Protein AF-V6LI26-F1 (afdb_monomer_lite)

Radius of gyration: 33.19 Å; chains: 1; bounding box: 83×58×92 Å

Organism: NCBI:txid348837

Structure (mmCIF, N/CA/C/O backbone):
data_AF-V6LI26-F1
#
_entry.id   AF-V6LI26-F1
#
loop_
_atom_site.group_PDB
_atom_site.id
_atom_site.type_symbol
_atom_site.label_atom_id
_atom_site.label_alt_id
_atom_site.label_comp_id
_atom_site.label_asym_id
_atom_site.label_entity_id
_atom_site.label_seq_id
_atom_site.pdbx_PDB_ins_code
_atom_site.Cartn_x
_atom_site.Cartn_y
_atom_site.Cartn_z
_atom_site.occupancy
_atom_site.B_iso_or_equiv
_atom_site.auth_seq_id
_atom_site.auth_comp_id
_atom_site.auth_asym_id
_atom_site.auth_atom_id
_atom_site.pdbx_PDB_model_num
ATOM 1 N N . MET A 1 1 ? 15.420 36.666 -36.285 1.00 43.22 1 MET A N 1
ATOM 2 C CA . MET A 1 1 ? 14.677 35.644 -37.045 1.00 43.22 1 MET A CA 1
ATOM 3 C C . MET A 1 1 ? 13.403 35.433 -36.264 1.00 43.22 1 MET A C 1
ATOM 5 O O . MET A 1 1 ? 13.518 35.233 -35.060 1.00 43.22 1 MET A O 1
ATOM 9 N N . ASP A 1 2 ? 12.236 35.621 -36.876 1.00 46.88 2 ASP A N 1
ATOM 10 C CA . ASP A 1 2 ? 10.971 35.344 -36.193 1.00 46.88 2 ASP A CA 1
ATOM 11 C C . ASP A 1 2 ? 11.035 33.880 -35.731 1.00 46.88 2 ASP A C 1
ATOM 13 O O . ASP A 1 2 ? 11.441 33.023 -36.522 1.00 46.88 2 ASP A O 1
ATOM 17 N N . LEU A 1 3 ? 10.776 33.581 -34.451 1.00 49.31 3 LEU A N 1
ATOM 18 C CA . LEU A 1 3 ? 10.934 32.218 -33.901 1.00 49.31 3 LEU A CA 1
ATOM 19 C C . LEU A 1 3 ? 10.195 31.195 -34.783 1.00 49.31 3 LEU A C 1
ATOM 21 O O . LEU A 1 3 ? 10.676 30.093 -35.029 1.00 49.31 3 LEU A O 1
ATOM 25 N N . THR A 1 4 ? 9.078 31.629 -35.359 1.00 48.41 4 THR A N 1
ATOM 26 C CA . THR A 1 4 ? 8.260 30.965 -36.370 1.00 48.41 4 THR A CA 1
ATOM 27 C C . THR A 1 4 ? 9.013 30.515 -37.627 1.00 48.41 4 THR A C 1
ATOM 29 O O . THR A 1 4 ? 8.737 29.400 -38.072 1.00 48.41 4 THR A O 1
ATOM 32 N N . ASP A 1 5 ? 9.960 31.294 -38.159 1.00 49.41 5 ASP A N 1
ATOM 33 C CA . ASP A 1 5 ? 10.696 31.005 -39.405 1.00 49.41 5 ASP A CA 1
ATOM 34 C C . ASP A 1 5 ? 11.809 29.964 -39.216 1.00 49.41 5 ASP A C 1
ATOM 36 O O . ASP A 1 5 ? 12.065 29.150 -40.107 1.00 49.41 5 ASP A O 1
ATOM 40 N N . ALA A 1 6 ? 12.443 29.929 -38.038 1.00 53.38 6 ALA A N 1
ATOM 41 C CA . ALA A 1 6 ? 13.455 28.920 -37.712 1.00 53.38 6 ALA A CA 1
ATOM 42 C C . ALA A 1 6 ? 12.851 27.503 -37.638 1.00 53.38 6 ALA A C 1
ATOM 44 O O . ALA A 1 6 ? 13.478 26.542 -38.078 1.00 53.38 6 ALA A O 1
ATOM 45 N N . PHE A 1 7 ? 11.607 27.375 -37.159 1.00 50.44 7 PHE A N 1
ATOM 46 C CA . PHE A 1 7 ? 10.876 26.100 -37.094 1.00 50.44 7 PHE A CA 1
ATOM 47 C C . PHE A 1 7 ? 10.343 25.604 -38.452 1.00 50.44 7 PHE A C 1
ATOM 49 O O . PHE A 1 7 ? 10.018 24.421 -38.590 1.00 50.44 7 PHE A O 1
ATOM 56 N N . LEU A 1 8 ? 10.226 26.487 -39.451 1.00 47.88 8 LEU A N 1
ATOM 57 C CA . LEU A 1 8 ? 9.659 26.167 -40.768 1.00 47.88 8 LEU A CA 1
ATOM 58 C C . LEU A 1 8 ? 10.704 25.678 -41.779 1.00 47.88 8 LEU A C 1
ATOM 60 O O . LEU A 1 8 ? 10.343 25.004 -42.741 1.00 47.88 8 LEU A O 1
ATOM 64 N N . SER A 1 9 ? 11.989 25.948 -41.550 1.00 57.28 9 SER A N 1
ATOM 65 C CA . SER A 1 9 ? 13.066 25.486 -42.425 1.00 57.28 9 SER A CA 1
ATOM 66 C C . SER A 1 9 ? 13.429 24.023 -42.153 1.00 57.28 9 SER A C 1
ATOM 68 O O . SER A 1 9 ? 13.883 23.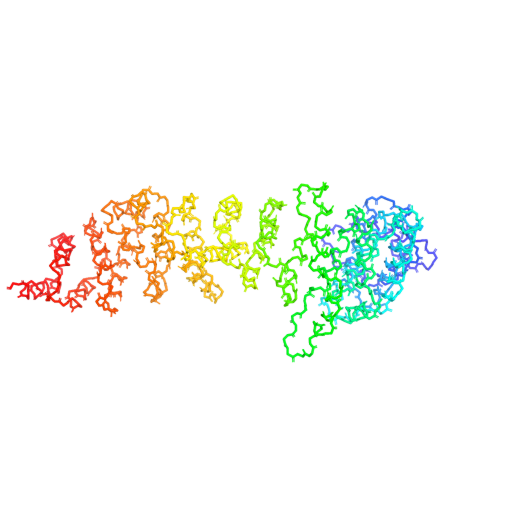680 -41.063 1.00 57.28 9 SER A O 1
ATOM 70 N N . ASP A 1 10 ? 13.313 23.156 -43.163 1.00 55.16 10 ASP A N 1
ATOM 71 C CA . ASP A 1 10 ? 13.871 21.790 -43.121 1.00 55.16 10 ASP A CA 1
ATOM 72 C C . ASP A 1 10 ? 15.410 21.770 -43.031 1.00 55.16 10 ASP A C 1
ATOM 74 O O . ASP A 1 10 ? 15.999 20.725 -42.757 1.00 55.16 10 ASP A O 1
ATOM 78 N N . ALA A 1 11 ? 16.059 22.923 -43.232 1.00 54.47 11 ALA A N 1
ATOM 79 C CA . ALA A 1 11 ? 17.505 23.101 -43.155 1.00 54.47 11 ALA A CA 1
ATOM 80 C C . ALA A 1 11 ? 17.995 23.647 -41.799 1.00 54.47 11 ALA A C 1
ATOM 82 O O . ALA A 1 11 ? 19.197 23.858 -41.633 1.00 54.47 11 ALA A O 1
ATOM 83 N N . ALA A 1 12 ? 17.105 23.909 -40.833 1.00 60.81 12 ALA A N 1
ATOM 84 C CA . ALA A 1 12 ? 17.519 24.365 -39.508 1.00 60.81 12 ALA A CA 1
ATOM 85 C C . ALA A 1 12 ? 18.247 23.241 -38.751 1.00 60.81 12 ALA A C 1
ATOM 87 O O . ALA A 1 12 ? 17.759 22.110 -38.675 1.00 60.81 12 ALA A O 1
ATOM 88 N N . SER A 1 13 ? 19.416 23.550 -38.175 1.00 66.12 13 SER A N 1
ATOM 89 C CA . SER A 1 13 ? 20.113 22.600 -37.302 1.00 66.12 13 SER A CA 1
ATOM 90 C C . SER A 1 13 ? 19.264 22.299 -36.064 1.00 66.12 13 SER A C 1
ATOM 92 O O . SER A 1 13 ? 18.487 23.142 -35.604 1.00 66.12 13 SER A O 1
ATOM 94 N N . TYR A 1 14 ? 19.424 21.104 -35.492 1.00 64.50 14 TYR A N 1
ATOM 95 C CA . TYR A 1 14 ? 18.719 20.723 -34.265 1.00 64.50 14 TYR A CA 1
ATOM 96 C C . TYR A 1 14 ? 19.024 21.692 -33.109 1.00 64.50 14 TYR A C 1
ATOM 98 O O . TYR A 1 14 ? 18.130 21.994 -32.329 1.00 64.50 14 TYR A O 1
ATOM 106 N N . GLU A 1 15 ? 20.244 22.237 -33.039 1.00 65.62 15 GLU A N 1
ATOM 107 C CA . GLU A 1 15 ? 20.659 23.237 -32.042 1.00 65.62 15 GLU A CA 1
ATOM 108 C C . GLU A 1 15 ? 19.834 24.517 -32.171 1.00 65.62 15 GLU A C 1
ATOM 110 O O . GLU A 1 15 ? 19.378 25.074 -31.175 1.00 65.62 15 GLU A O 1
ATOM 115 N N . THR A 1 16 ? 19.575 24.941 -33.411 1.00 70.00 16 THR A N 1
ATOM 116 C CA . THR A 1 16 ? 18.758 26.122 -33.704 1.00 70.00 16 THR A CA 1
ATOM 117 C C . THR A 1 16 ? 17.304 25.883 -33.303 1.00 70.00 16 THR A C 1
ATOM 119 O O . THR A 1 16 ? 16.700 26.730 -32.650 1.00 70.00 16 THR A O 1
ATOM 122 N N . LEU A 1 17 ? 16.748 24.714 -33.642 1.00 66.44 17 LEU A N 1
ATOM 123 C CA . LEU A 1 17 ? 15.373 24.341 -33.292 1.00 66.44 17 LEU A CA 1
ATOM 124 C C . LEU A 1 17 ? 15.185 24.187 -31.777 1.00 66.44 17 LEU A C 1
ATOM 126 O O . LEU A 1 17 ? 14.179 24.631 -31.229 1.00 66.44 17 LEU A O 1
ATOM 130 N N . PHE A 1 18 ? 16.154 23.581 -31.091 1.00 68.38 18 PHE A N 1
ATOM 131 C CA . PHE A 1 18 ? 16.091 23.339 -29.654 1.00 68.38 18 PHE A CA 1
ATOM 132 C C . PHE A 1 18 ? 16.356 24.606 -28.837 1.00 68.38 18 PHE A C 1
ATOM 134 O O . PHE A 1 18 ? 15.647 24.845 -27.865 1.00 68.38 18 PHE A O 1
ATOM 141 N N . SER A 1 19 ? 17.295 25.465 -29.255 1.00 69.75 19 SER A N 1
ATOM 142 C CA . SER A 1 19 ? 17.485 26.789 -28.646 1.00 69.75 19 SER A CA 1
ATOM 143 C C . SER A 1 19 ? 16.243 27.655 -28.830 1.00 69.75 19 SER A C 1
ATOM 145 O O . SER A 1 19 ? 15.769 28.233 -27.861 1.00 69.75 19 SER A O 1
ATOM 147 N N . ALA A 1 20 ? 15.654 27.680 -30.030 1.00 68.81 20 ALA A N 1
ATOM 148 C CA . ALA A 1 20 ? 14.400 28.391 -30.279 1.00 68.81 20 ALA A CA 1
ATOM 149 C C . ALA A 1 20 ? 13.258 27.861 -29.396 1.00 68.81 20 ALA A C 1
ATOM 151 O O . ALA A 1 20 ? 12.459 28.634 -28.874 1.00 68.81 20 ALA A O 1
ATOM 152 N N . TYR A 1 21 ? 13.200 26.543 -29.188 1.00 68.06 21 TYR A N 1
ATOM 153 C CA . TYR A 1 21 ? 12.216 25.914 -28.311 1.00 68.06 21 TYR A CA 1
ATOM 154 C C . TYR A 1 21 ? 12.459 26.223 -26.824 1.00 68.06 21 TYR A C 1
ATOM 156 O O . TYR A 1 21 ? 11.511 26.498 -26.092 1.00 68.06 21 TYR A O 1
ATOM 164 N N . ARG A 1 22 ? 13.717 26.226 -26.371 1.00 70.00 22 ARG A N 1
ATOM 165 C CA . ARG A 1 22 ? 14.098 26.659 -25.019 1.00 70.00 22 ARG A CA 1
ATOM 166 C C . ARG A 1 22 ? 13.715 28.110 -24.793 1.00 70.00 22 ARG A C 1
ATOM 168 O O . ARG A 1 22 ? 13.083 28.414 -23.791 1.00 70.00 22 ARG A O 1
ATOM 175 N N . ASP A 1 23 ? 14.072 28.989 -25.717 1.00 70.31 23 ASP A N 1
ATOM 176 C CA . ASP A 1 23 ? 13.799 30.416 -25.594 1.00 70.31 23 ASP A CA 1
ATOM 177 C C . ASP A 1 23 ? 12.278 30.666 -25.586 1.00 70.31 23 ASP A C 1
ATOM 179 O O . ASP A 1 23 ? 11.802 31.515 -24.835 1.00 70.31 23 ASP A O 1
ATOM 183 N N . LEU A 1 24 ? 11.495 29.854 -26.312 1.00 63.56 24 LEU A N 1
ATOM 184 C CA . LEU A 1 24 ? 10.031 29.815 -26.219 1.00 63.56 24 LEU A CA 1
ATOM 185 C C . LEU A 1 24 ? 9.535 29.322 -24.845 1.00 63.56 24 LEU A C 1
ATOM 187 O O . LEU A 1 24 ? 8.654 29.947 -24.273 1.00 63.56 24 LEU A O 1
ATOM 191 N N . LEU A 1 25 ? 10.094 28.245 -24.282 1.00 60.97 25 LEU A N 1
ATOM 192 C CA . LEU A 1 25 ? 9.718 27.751 -22.945 1.00 60.97 25 LEU A CA 1
ATOM 193 C C . LEU A 1 25 ? 10.073 28.719 -21.813 1.00 60.97 25 LEU A C 1
ATOM 195 O O . LEU A 1 25 ? 9.358 28.790 -20.820 1.00 60.97 25 LEU A O 1
ATOM 199 N N . VAL A 1 26 ? 11.192 29.427 -21.945 1.00 63.38 26 VAL A N 1
ATOM 200 C CA . VAL A 1 26 ? 11.661 30.404 -20.957 1.00 63.38 26 VAL A CA 1
ATOM 201 C C . VAL A 1 26 ? 10.861 31.707 -21.059 1.00 63.38 26 VAL A C 1
ATOM 203 O O . VAL A 1 26 ? 10.619 32.351 -20.042 1.00 63.38 26 VAL A O 1
ATOM 206 N N . SER A 1 27 ? 10.428 32.093 -22.266 1.00 60.78 27 SER A N 1
ATOM 207 C CA . SER A 1 27 ? 9.615 33.300 -22.496 1.00 60.78 27 SER A CA 1
ATOM 208 C C . SER A 1 27 ? 8.113 33.087 -22.287 1.00 60.78 27 SER A C 1
ATOM 210 O O . SER A 1 27 ? 7.423 34.021 -21.875 1.00 60.78 27 SER A O 1
ATOM 212 N N . ALA A 1 28 ? 7.601 31.875 -22.510 1.00 56.56 28 ALA A N 1
ATOM 213 C CA . ALA A 1 28 ? 6.239 31.488 -22.173 1.00 56.56 28 ALA A CA 1
ATOM 214 C C . ALA A 1 28 ? 6.137 31.248 -20.660 1.00 56.56 28 ALA A C 1
ATOM 216 O O . ALA A 1 28 ? 6.284 30.132 -20.162 1.00 56.56 28 ALA A O 1
ATOM 217 N N . ALA A 1 29 ? 5.884 32.317 -19.905 1.00 48.69 29 ALA A N 1
ATOM 218 C CA . ALA A 1 29 ? 5.453 32.201 -18.518 1.00 48.69 29 ALA A CA 1
ATOM 219 C C . ALA A 1 29 ? 4.210 31.276 -18.412 1.00 48.69 29 ALA A C 1
ATOM 221 O O . ALA A 1 29 ? 3.472 31.133 -19.392 1.00 48.69 29 ALA A O 1
ATOM 222 N N . PRO A 1 30 ? 3.918 30.680 -17.236 1.00 52.00 30 PRO 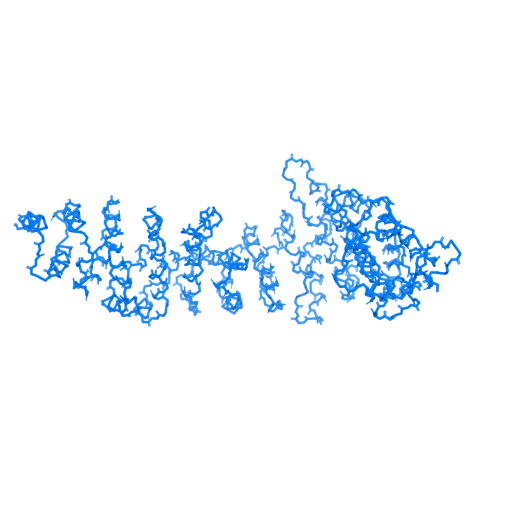A N 1
ATOM 223 C CA . PRO A 1 30 ? 2.811 29.729 -17.021 1.00 52.00 30 PRO A CA 1
ATOM 224 C C . PRO A 1 30 ? 1.403 30.201 -17.439 1.00 52.00 30 PRO A C 1
ATOM 226 O O . PRO A 1 30 ? 0.454 29.419 -17.384 1.00 52.00 30 PRO A O 1
ATOM 229 N N . GLU A 1 31 ? 1.256 31.468 -17.819 1.00 52.66 31 GLU A N 1
ATOM 230 C CA . GLU A 1 31 ? -0.000 32.145 -18.130 1.00 52.66 31 GLU A CA 1
ATOM 231 C C . GLU A 1 31 ? -0.521 31.865 -19.551 1.00 52.66 31 GLU A C 1
ATOM 233 O O . GLU A 1 31 ? -1.721 31.996 -19.771 1.00 52.66 31 GLU A O 1
ATOM 238 N N . ASP A 1 32 ? 0.315 31.386 -20.487 1.00 61.81 32 ASP A N 1
ATOM 239 C CA . ASP A 1 32 ? -0.102 31.129 -21.881 1.00 61.81 32 ASP A CA 1
ATOM 240 C C . ASP A 1 32 ? 0.002 29.649 -22.297 1.00 61.81 32 ASP A C 1
ATOM 242 O O . ASP A 1 32 ? 0.502 29.261 -23.357 1.00 61.81 32 ASP A O 1
ATOM 246 N N . LYS A 1 33 ? -0.492 28.775 -21.413 1.00 62.59 33 LYS A N 1
ATOM 247 C CA . LYS A 1 33 ? -0.579 27.322 -21.640 1.00 62.59 33 LYS A CA 1
ATOM 248 C C . LYS A 1 33 ? -1.325 26.965 -22.938 1.00 62.59 33 LYS A C 1
ATOM 250 O O . LYS A 1 33 ? -1.028 25.943 -23.549 1.00 62.59 33 LYS A O 1
ATOM 255 N N . ALA A 1 34 ? -2.276 27.800 -23.361 1.00 65.81 34 ALA A N 1
ATOM 256 C CA . ALA A 1 34 ? -3.064 27.585 -24.571 1.00 65.81 34 ALA A CA 1
ATOM 257 C C . ALA A 1 34 ? -2.223 27.731 -25.848 1.00 65.81 34 ALA A C 1
ATOM 259 O O . ALA A 1 34 ? -2.245 26.826 -26.685 1.00 65.81 34 ALA A O 1
ATOM 260 N N . LEU A 1 35 ? -1.440 28.812 -25.960 1.00 68.31 35 LEU A N 1
ATOM 261 C CA . LEU A 1 35 ? -0.496 29.013 -27.061 1.00 68.31 35 LEU A CA 1
ATOM 262 C C . LEU A 1 35 ? 0.541 27.888 -27.108 1.00 68.31 35 LEU A C 1
ATOM 264 O O . LEU A 1 35 ? 0.888 27.368 -28.168 1.00 68.31 35 LEU A O 1
ATOM 268 N N . PHE A 1 36 ? 1.010 27.471 -25.937 1.00 69.19 36 PHE A N 1
ATOM 269 C CA . PHE A 1 36 ? 1.985 26.403 -25.824 1.00 69.19 36 PHE A CA 1
ATOM 270 C C . PHE A 1 36 ? 1.432 25.047 -26.310 1.00 69.19 36 PHE A C 1
ATOM 272 O O . PHE A 1 36 ? 2.065 24.374 -27.128 1.00 69.19 36 PHE A O 1
ATOM 279 N N . ASP A 1 37 ? 0.224 24.668 -25.885 1.00 69.06 37 ASP A N 1
ATOM 280 C CA . ASP A 1 37 ? -0.434 23.448 -26.362 1.00 69.06 37 ASP A CA 1
ATOM 281 C C . ASP A 1 37 ? -0.703 23.501 -27.878 1.00 69.06 37 ASP A C 1
ATOM 283 O O . ASP A 1 37 ? -0.625 22.475 -28.555 1.00 69.06 37 ASP A O 1
ATOM 287 N N . GLU A 1 38 ? -0.999 24.680 -28.434 1.00 72.75 38 GLU A N 1
ATOM 288 C CA . GLU A 1 38 ? -1.176 24.886 -29.876 1.00 72.75 38 GLU A CA 1
ATOM 289 C C . GLU A 1 38 ? 0.134 24.705 -30.659 1.00 72.75 38 GLU A C 1
ATOM 291 O O . GLU A 1 38 ? 0.149 24.053 -31.709 1.00 72.75 38 GLU A O 1
ATOM 296 N N . ILE A 1 39 ? 1.256 25.210 -30.142 1.00 71.00 39 ILE A N 1
ATOM 297 C CA . ILE A 1 39 ? 2.582 25.014 -30.746 1.00 71.00 39 ILE A CA 1
ATOM 298 C C . ILE A 1 39 ? 2.953 23.531 -30.745 1.00 71.00 39 ILE A C 1
ATOM 300 O O . ILE A 1 39 ? 3.402 23.001 -31.766 1.00 71.00 39 ILE A O 1
ATOM 304 N N . VAL A 1 40 ? 2.721 22.831 -29.633 1.00 76.50 40 VAL A N 1
ATOM 305 C CA . VAL A 1 40 ? 2.969 21.388 -29.559 1.00 76.50 40 VAL A CA 1
ATOM 306 C C . VAL A 1 40 ? 2.047 20.630 -30.516 1.00 76.50 40 VAL A C 1
ATOM 308 O O . VAL A 1 40 ? 2.540 19.782 -31.251 1.00 76.50 40 VAL A O 1
ATOM 311 N N . ARG A 1 41 ? 0.750 20.956 -30.599 1.00 75.94 41 ARG A N 1
ATOM 312 C CA . ARG A 1 41 ? -0.173 20.311 -31.555 1.00 75.94 41 ARG A CA 1
ATOM 313 C C . ARG A 1 41 ? 0.232 20.525 -33.008 1.00 75.94 41 ARG A C 1
ATOM 315 O O . ARG A 1 41 ? 0.190 19.592 -33.799 1.00 75.94 41 ARG A O 1
ATOM 322 N N . SER A 1 42 ? 0.625 21.744 -33.363 1.00 74.00 42 SER A N 1
ATOM 323 C CA . SER A 1 42 ? 0.925 22.103 -34.753 1.00 74.00 42 SER A CA 1
ATOM 324 C C . SER A 1 42 ? 2.319 21.664 -35.211 1.00 74.00 42 SER A C 1
ATOM 326 O O . SER A 1 42 ? 2.516 21.410 -36.398 1.00 74.00 42 SER A O 1
ATOM 328 N N . ARG A 1 43 ? 3.305 21.591 -34.303 1.00 74.62 43 ARG A N 1
ATOM 329 C CA . ARG A 1 43 ? 4.730 21.412 -34.662 1.00 74.62 43 ARG A CA 1
ATOM 330 C C . ARG A 1 43 ? 5.466 20.343 -33.855 1.00 74.62 43 ARG A C 1
ATOM 332 O O . ARG A 1 43 ? 6.571 19.952 -34.237 1.00 74.62 43 ARG A O 1
ATOM 339 N N . GLY A 1 44 ? 4.874 19.845 -32.771 1.00 75.62 44 GLY A N 1
ATOM 340 C CA . GLY A 1 44 ? 5.501 18.899 -31.847 1.00 75.62 44 GLY A CA 1
ATOM 341 C C . GLY A 1 44 ? 5.926 17.593 -32.511 1.00 75.62 44 GLY A C 1
ATOM 342 O O . GLY A 1 44 ? 7.001 17.097 -32.202 1.00 75.62 44 GLY A O 1
ATOM 343 N N . ALA A 1 45 ? 5.165 17.085 -33.485 1.00 78.94 45 ALA A N 1
ATOM 344 C CA . ALA A 1 45 ? 5.510 15.870 -34.229 1.00 78.94 45 ALA A CA 1
ATOM 345 C C . ALA A 1 45 ? 6.832 16.002 -35.012 1.00 78.94 45 ALA A C 1
ATOM 347 O O . ALA A 1 45 ? 7.712 15.142 -34.939 1.00 78.94 45 ALA A O 1
ATOM 348 N N . LYS A 1 46 ? 7.003 17.118 -35.737 1.00 79.00 46 LYS A N 1
ATOM 349 C CA . LYS A 1 46 ? 8.223 17.407 -36.510 1.00 79.00 46 LYS A CA 1
ATOM 350 C C . LYS A 1 46 ? 9.424 17.592 -35.583 1.00 79.00 46 LYS A C 1
ATOM 352 O O . LYS A 1 46 ? 10.501 17.066 -35.861 1.00 79.00 46 LYS A O 1
ATOM 357 N N . LEU A 1 47 ? 9.225 18.308 -34.474 1.00 76.12 47 LEU A N 1
ATOM 358 C CA . LEU A 1 47 ? 10.263 18.523 -33.471 1.00 76.12 47 LEU A CA 1
ATOM 359 C C . LEU A 1 47 ? 10.655 17.212 -32.777 1.00 76.12 47 LEU A C 1
ATOM 361 O O . LEU A 1 47 ? 11.840 16.934 -32.657 1.00 76.12 47 LEU A O 1
ATOM 365 N N . ALA A 1 48 ? 9.689 16.371 -32.406 1.00 78.81 48 ALA A N 1
ATOM 366 C CA . ALA A 1 48 ? 9.927 15.049 -31.835 1.00 78.81 48 ALA A CA 1
ATOM 367 C C . ALA A 1 48 ? 10.771 14.179 -32.770 1.00 78.81 48 ALA A C 1
ATOM 369 O O . ALA A 1 48 ? 11.793 13.641 -32.356 1.00 78.81 48 ALA A O 1
ATOM 370 N N . LYS A 1 49 ? 10.408 14.108 -34.055 1.00 81.00 49 LYS A N 1
ATOM 371 C CA . LYS A 1 49 ? 11.199 13.375 -35.049 1.00 81.00 49 LYS A CA 1
ATOM 372 C C . LYS A 1 49 ? 12.653 13.852 -35.086 1.00 81.00 49 LYS A C 1
ATOM 374 O O . LYS A 1 49 ? 13.559 13.033 -35.031 1.00 81.00 49 LYS A O 1
ATOM 379 N N . LYS A 1 50 ? 12.877 15.168 -35.112 1.00 76.19 50 LYS A N 1
ATOM 380 C CA . LYS A 1 50 ? 14.221 15.761 -35.167 1.00 76.19 50 LYS A CA 1
ATOM 381 C C . LYS A 1 50 ? 15.026 15.578 -33.880 1.00 76.19 50 LYS A C 1
ATOM 383 O O . LYS A 1 50 ? 16.213 15.281 -33.950 1.00 76.19 50 LYS A O 1
ATOM 388 N N . LEU A 1 51 ? 14.400 15.742 -32.714 1.00 75.00 51 LEU A N 1
ATOM 389 C CA . LEU A 1 51 ? 15.076 15.623 -31.418 1.00 75.00 51 LEU A CA 1
ATOM 390 C C . LEU A 1 51 ? 15.528 14.194 -31.120 1.00 75.00 51 LEU A C 1
ATOM 392 O O . LEU A 1 51 ? 16.513 14.012 -30.413 1.00 75.00 51 LEU A O 1
ATOM 396 N N . PHE A 1 52 ? 14.832 13.199 -31.670 1.00 80.25 52 PHE A N 1
ATOM 397 C CA . PHE A 1 52 ? 15.124 11.787 -31.450 1.00 80.25 52 PHE A CA 1
ATOM 398 C C . PHE A 1 52 ? 15.868 11.117 -32.626 1.00 80.25 52 PHE A C 1
ATOM 400 O O . PHE A 1 52 ? 16.082 9.908 -32.604 1.00 80.25 52 PHE A O 1
ATOM 407 N N . GLU A 1 53 ? 16.324 11.889 -33.623 1.00 78.31 53 GLU A N 1
ATOM 408 C CA . GLU A 1 53 ? 17.254 11.422 -34.670 1.00 78.31 53 GLU A CA 1
ATOM 409 C C . GLU A 1 53 ? 18.695 11.251 -34.133 1.00 78.31 53 GLU A C 1
ATOM 411 O O . GLU A 1 53 ? 19.452 10.433 -34.655 1.00 78.31 53 GLU A O 1
ATOM 416 N N . PHE A 1 54 ? 19.078 11.980 -33.072 1.00 76.19 54 PHE A N 1
ATOM 417 C CA . PHE A 1 54 ? 20.429 11.976 -32.489 1.00 76.19 54 PHE A CA 1
ATOM 418 C C . PHE A 1 54 ? 20.390 12.008 -30.948 1.00 76.19 54 PHE A C 1
ATOM 420 O O . PHE A 1 54 ? 19.448 12.560 -30.382 1.00 76.19 54 PHE A O 1
ATOM 427 N N . PRO A 1 55 ? 21.414 11.489 -30.234 1.00 73.62 55 PRO A N 1
ATOM 428 C CA . PRO A 1 55 ? 21.447 11.470 -28.769 1.00 73.62 55 PRO A CA 1
ATOM 429 C C . PRO A 1 55 ? 21.835 12.838 -28.174 1.00 73.62 55 PRO A C 1
ATOM 431 O O . PRO A 1 55 ? 22.842 12.968 -27.476 1.00 73.62 55 PRO A O 1
ATOM 434 N N . LEU A 1 56 ? 21.021 13.866 -28.419 1.00 71.31 56 LEU A N 1
ATOM 435 C CA . LEU A 1 56 ? 21.307 15.271 -28.091 1.00 71.31 56 LEU A CA 1
ATOM 436 C C . LEU A 1 56 ? 21.661 15.508 -26.621 1.00 71.31 56 LEU A C 1
ATOM 438 O O . LEU A 1 56 ? 22.589 16.253 -26.322 1.00 71.31 56 LEU A O 1
ATOM 442 N N . LEU A 1 57 ? 20.996 14.812 -25.699 1.00 70.12 57 LEU A N 1
ATOM 443 C CA . LEU A 1 57 ? 21.274 14.915 -24.263 1.00 70.12 57 LEU A CA 1
ATOM 444 C C . LEU A 1 57 ? 22.707 14.509 -23.864 1.00 70.12 57 LEU A C 1
ATOM 446 O O . LEU A 1 57 ? 23.154 14.867 -22.780 1.00 70.12 57 LEU A O 1
ATOM 450 N N . SER A 1 58 ? 23.443 13.789 -24.720 1.00 69.50 58 SER A N 1
ATOM 451 C CA . SER A 1 58 ? 24.869 13.499 -24.484 1.00 69.50 58 SER A CA 1
ATOM 452 C C . SER A 1 58 ? 25.788 14.665 -24.845 1.00 69.50 58 SER A C 1
ATOM 454 O O . SER A 1 58 ? 26.919 14.713 -24.375 1.00 69.50 58 SER A O 1
ATOM 456 N N . GLN A 1 59 ? 25.325 15.583 -25.695 1.00 68.25 59 GLN A N 1
ATOM 457 C CA . GLN A 1 59 ? 26.093 16.740 -26.160 1.00 68.25 59 GLN A CA 1
ATOM 458 C C . GLN A 1 59 ? 25.863 17.979 -25.283 1.00 68.25 59 GLN A C 1
ATOM 460 O O . GLN A 1 59 ? 26.687 18.887 -25.292 1.00 68.25 59 GLN A O 1
ATOM 465 N N . PHE A 1 60 ? 24.778 17.987 -24.502 1.00 66.81 60 PHE A N 1
ATOM 466 C CA . PHE A 1 60 ? 24.329 19.133 -23.712 1.00 66.81 60 PHE A CA 1
ATOM 467 C C . PHE A 1 60 ? 23.975 18.713 -22.277 1.00 66.81 60 PHE A C 1
ATOM 469 O O . PHE A 1 60 ? 22.820 18.384 -21.984 1.00 66.81 60 PHE A O 1
ATOM 476 N N . PRO A 1 61 ? 24.958 18.675 -21.361 1.00 63.81 61 PRO A N 1
ATOM 477 C CA . PRO A 1 61 ? 24.730 18.291 -19.972 1.00 63.81 61 PRO A CA 1
ATOM 478 C C . PRO A 1 61 ? 24.041 19.392 -19.147 1.00 63.81 61 PRO A C 1
ATOM 480 O O . PRO A 1 61 ? 23.786 19.179 -17.960 1.00 63.81 61 PRO A O 1
ATOM 483 N N . GLU A 1 62 ? 23.748 20.570 -19.715 1.00 76.44 62 GLU A N 1
ATOM 484 C CA . GLU A 1 62 ? 23.130 21.660 -18.963 1.00 76.44 62 GLU A CA 1
ATOM 485 C C . GLU A 1 62 ? 21.744 21.272 -18.420 1.00 76.44 62 GLU A C 1
ATOM 487 O O . GLU A 1 62 ? 20.825 20.887 -19.148 1.00 76.44 62 GLU A O 1
ATOM 492 N N . ARG A 1 63 ? 21.559 21.449 -17.107 1.00 72.50 63 ARG A N 1
ATOM 493 C CA . ARG A 1 63 ? 20.317 21.122 -16.384 1.00 72.50 63 ARG A CA 1
ATOM 494 C C . ARG A 1 63 ? 19.076 21.818 -16.960 1.00 72.50 63 ARG A C 1
ATOM 496 O O . ARG A 1 63 ? 17.981 21.253 -16.946 1.00 72.50 63 ARG A O 1
ATOM 503 N N . GLU A 1 64 ? 19.236 23.035 -17.471 1.00 68.75 64 GLU A N 1
ATOM 504 C CA . GLU A 1 64 ? 18.157 23.811 -18.098 1.00 68.75 64 GLU A CA 1
ATOM 505 C C . GLU A 1 64 ? 17.646 23.149 -19.386 1.00 68.75 64 GLU A C 1
ATOM 507 O O . GLU A 1 64 ? 16.438 23.104 -19.634 1.00 68.75 64 GLU A O 1
ATOM 512 N N . LEU A 1 65 ? 18.550 22.561 -20.173 1.00 70.31 65 LEU A N 1
ATOM 513 C CA . LEU A 1 65 ? 18.224 21.862 -21.415 1.00 70.31 65 LEU A CA 1
ATOM 514 C C . LEU A 1 65 ? 17.560 20.510 -21.141 1.00 70.31 65 LEU A C 1
ATOM 516 O O . LEU A 1 65 ? 16.570 20.170 -21.788 1.00 70.31 65 LEU A O 1
ATOM 520 N N . GLN A 1 66 ? 18.015 19.785 -20.118 1.00 73.38 66 GLN A N 1
ATOM 521 C CA . GLN A 1 66 ? 17.350 18.561 -19.653 1.00 73.38 66 GLN A CA 1
ATOM 522 C C . GLN A 1 66 ? 15.920 18.840 -19.164 1.00 73.38 66 GLN A C 1
ATOM 524 O O . GLN A 1 66 ? 14.986 18.117 -19.505 1.00 73.38 66 GLN A O 1
ATOM 529 N N . THR A 1 67 ? 15.728 19.930 -18.417 1.00 73.38 67 THR A N 1
ATOM 530 C CA . THR A 1 67 ? 14.404 20.350 -17.926 1.00 73.38 67 THR A CA 1
ATOM 531 C C . THR A 1 67 ? 13.477 20.711 -19.089 1.00 73.38 67 THR A C 1
ATOM 533 O O . THR A 1 67 ? 12.340 20.246 -19.153 1.00 73.38 67 THR A O 1
ATOM 536 N N . THR A 1 68 ? 13.990 21.479 -20.051 1.00 73.81 68 THR A N 1
ATOM 537 C CA . THR A 1 68 ? 13.299 21.851 -21.296 1.00 73.81 68 THR A CA 1
ATOM 538 C C . THR A 1 68 ? 12.854 20.618 -22.085 1.00 73.81 68 THR A C 1
ATOM 540 O O . THR A 1 68 ? 11.704 20.534 -22.522 1.00 73.81 68 THR A O 1
ATOM 543 N N . PHE A 1 69 ? 13.742 19.634 -22.225 1.00 78.00 69 PHE A N 1
ATOM 544 C CA . PHE A 1 69 ? 13.455 18.371 -22.896 1.00 78.00 69 PHE A CA 1
ATOM 545 C C . PHE A 1 69 ? 12.331 17.588 -22.199 1.00 78.00 69 PHE A C 1
ATOM 547 O O . PHE A 1 69 ? 11.371 17.179 -22.851 1.00 78.00 69 PHE A O 1
ATOM 554 N N . CYS A 1 70 ? 12.382 17.450 -20.871 1.00 75.81 70 CYS A N 1
ATOM 555 C CA . CYS A 1 70 ? 11.322 16.792 -20.101 1.00 75.81 70 CYS A CA 1
ATOM 556 C C . CYS A 1 70 ? 9.963 17.489 -20.252 1.00 75.81 70 CYS A C 1
ATOM 558 O O . CYS A 1 70 ? 8.934 16.823 -20.402 1.00 75.81 70 CYS A O 1
ATOM 560 N N . ILE A 1 71 ? 9.948 18.827 -20.237 1.00 76.00 71 ILE A N 1
ATOM 561 C CA . ILE A 1 71 ? 8.725 19.613 -20.438 1.00 76.00 71 ILE A CA 1
ATOM 562 C C . ILE A 1 71 ? 8.163 19.363 -21.840 1.00 76.00 71 ILE A C 1
ATOM 564 O O . ILE A 1 71 ? 6.971 19.089 -21.965 1.00 76.00 71 ILE A O 1
ATOM 568 N N . PHE A 1 72 ? 9.003 19.390 -22.881 1.00 80.81 72 PHE A N 1
ATOM 569 C CA . PHE A 1 72 ? 8.578 19.069 -24.245 1.00 80.81 72 PHE A CA 1
ATOM 570 C C . PHE A 1 72 ? 7.906 17.702 -24.331 1.00 80.81 72 PHE A C 1
ATOM 572 O O . PHE A 1 72 ? 6.770 17.611 -24.788 1.00 80.81 72 PHE A O 1
ATOM 579 N N . VAL A 1 73 ? 8.576 16.653 -23.849 1.00 79.94 73 VAL A N 1
ATOM 580 C CA . VAL A 1 73 ? 8.061 15.278 -23.895 1.00 79.94 73 VAL A CA 1
ATOM 581 C C . VAL A 1 73 ? 6.715 15.185 -23.184 1.00 79.94 73 VAL A C 1
ATOM 583 O O . VAL A 1 73 ? 5.761 14.641 -23.740 1.00 79.94 73 VAL A O 1
ATOM 586 N N . SER A 1 74 ? 6.615 15.737 -21.969 1.00 78.31 74 SER A N 1
ATOM 587 C CA . SER A 1 74 ? 5.378 15.713 -21.180 1.00 78.31 74 SER A CA 1
ATOM 588 C C . SER A 1 74 ? 4.201 16.316 -21.946 1.00 78.31 74 SER A C 1
ATOM 590 O O . SER A 1 74 ? 3.076 15.819 -21.878 1.00 78.31 74 SER A O 1
ATOM 592 N N . GLN A 1 75 ? 4.461 17.382 -22.693 1.00 77.56 75 GLN A N 1
ATOM 593 C CA . GLN A 1 75 ? 3.436 18.129 -23.402 1.00 77.56 75 GLN A CA 1
ATOM 594 C C . GLN A 1 75 ? 3.102 17.505 -24.752 1.00 77.56 75 GLN A C 1
ATOM 596 O O . GLN A 1 75 ? 1.927 17.391 -25.096 1.00 77.56 75 GLN A O 1
ATOM 601 N N . ALA A 1 76 ? 4.108 16.994 -25.461 1.00 81.44 76 ALA A N 1
ATOM 602 C CA . ALA A 1 76 ? 3.927 16.170 -26.648 1.00 81.44 76 ALA A CA 1
ATOM 603 C C . ALA A 1 76 ? 2.999 14.986 -26.346 1.00 81.44 76 ALA A C 1
ATOM 605 O O . ALA A 1 76 ? 2.019 14.786 -27.054 1.00 81.44 76 ALA A O 1
ATOM 606 N N . CYS A 1 77 ? 3.209 14.279 -25.230 1.00 78.00 77 CYS A N 1
ATOM 607 C CA . CYS A 1 77 ? 2.350 13.164 -24.818 1.00 78.00 77 CYS A CA 1
ATOM 608 C C . CYS A 1 77 ? 0.880 13.567 -24.586 1.00 78.00 77 CYS A C 1
ATOM 610 O O . CYS A 1 77 ? -0.046 12.783 -24.826 1.00 78.00 77 CYS A O 1
ATOM 612 N N . LYS A 1 78 ? 0.644 14.788 -24.093 1.00 77.62 78 LYS A N 1
ATOM 613 C CA . LYS A 1 78 ? -0.713 15.297 -23.854 1.00 77.62 78 LYS A CA 1
ATOM 614 C C . LYS A 1 78 ? -1.398 15.686 -25.155 1.00 77.62 78 LYS A C 1
ATOM 616 O O . LYS A 1 78 ? -2.572 15.367 -25.326 1.00 77.62 78 LYS A O 1
ATOM 621 N N . ALA A 1 79 ? -0.666 16.370 -26.028 1.00 78.81 79 ALA A N 1
ATOM 622 C CA . ALA A 1 79 ? -1.240 17.140 -27.116 1.00 78.81 79 ALA A CA 1
ATOM 623 C C . ALA A 1 79 ? -1.166 16.448 -28.487 1.00 78.81 79 ALA A C 1
ATOM 625 O O . ALA A 1 79 ? -2.000 16.738 -29.340 1.00 78.81 79 ALA A O 1
ATOM 626 N N . LEU A 1 80 ? -0.201 15.550 -28.707 1.00 79.94 80 LEU A N 1
ATOM 627 C CA . LEU A 1 80 ? -0.046 14.827 -29.969 1.00 79.94 80 LEU A CA 1
ATOM 628 C C . LEU A 1 80 ? -0.874 13.539 -30.004 1.00 79.94 80 LEU A C 1
ATOM 630 O O . LEU A 1 80 ? -1.099 12.878 -28.983 1.00 79.94 80 LEU A O 1
ATOM 634 N N . GLU A 1 81 ? -1.286 13.168 -31.214 1.00 80.06 81 GLU A N 1
ATOM 635 C CA . GLU A 1 81 ? -1.819 11.838 -31.497 1.00 80.06 81 GLU A CA 1
ATOM 636 C C . GLU A 1 81 ? -0.707 10.784 -31.420 1.00 80.06 81 GLU A C 1
ATOM 638 O O . GLU A 1 81 ? 0.481 11.081 -31.559 1.00 80.06 81 GLU A O 1
ATOM 643 N N . PHE A 1 82 ? -1.100 9.536 -31.173 1.00 76.00 82 PHE A N 1
ATOM 644 C CA . PHE A 1 82 ? -0.177 8.445 -30.866 1.00 76.00 82 PHE A CA 1
ATOM 645 C C . PHE A 1 82 ? 0.838 8.160 -31.979 1.00 76.00 82 PHE A C 1
ATOM 647 O O . PHE A 1 82 ? 2.011 7.944 -31.685 1.00 76.00 82 PHE A O 1
ATOM 654 N N . GLU A 1 83 ? 0.418 8.234 -33.245 1.00 76.38 83 GLU A N 1
ATOM 655 C CA . GLU A 1 83 ? 1.305 8.045 -34.402 1.00 76.38 83 GLU A CA 1
ATOM 656 C C . GLU A 1 83 ? 2.473 9.045 -34.427 1.00 76.38 83 GLU A C 1
ATOM 658 O O . GLU A 1 83 ? 3.567 8.730 -34.885 1.00 76.38 83 GLU A O 1
ATOM 663 N N . PHE A 1 84 ? 2.292 10.230 -33.840 1.00 80.69 84 PHE A N 1
ATOM 664 C CA . PHE A 1 84 ? 3.331 11.253 -33.759 1.00 80.69 84 PHE A CA 1
ATOM 665 C C . PHE A 1 84 ? 4.232 11.123 -32.524 1.00 80.69 84 PHE A C 1
ATOM 667 O O . PHE A 1 84 ? 5.237 11.831 -32.428 1.00 80.69 84 PHE A O 1
ATOM 674 N N . LEU A 1 85 ? 3.903 10.228 -31.586 1.00 79.25 85 LEU A N 1
ATOM 675 C CA . LEU A 1 85 ? 4.746 9.900 -30.430 1.00 79.25 85 LEU A CA 1
ATOM 676 C C . LEU A 1 85 ? 5.781 8.815 -30.749 1.00 79.25 85 LEU A C 1
ATOM 678 O O . LEU A 1 85 ? 6.732 8.647 -29.985 1.00 79.25 85 LEU A O 1
ATOM 682 N N . GLU A 1 86 ? 5.639 8.120 -31.880 1.00 81.44 86 GLU A N 1
ATOM 683 C CA . GLU A 1 86 ? 6.534 7.045 -32.316 1.00 81.44 86 GLU A CA 1
ATOM 684 C C . GLU A 1 86 ? 8.030 7.422 -32.271 1.00 81.44 86 GLU A C 1
ATOM 686 O O . GLU A 1 86 ? 8.814 6.651 -31.711 1.00 81.44 86 GLU A O 1
ATOM 691 N N . PRO A 1 87 ? 8.467 8.609 -32.749 1.00 83.19 87 PRO A N 1
ATOM 692 C CA . PRO A 1 87 ? 9.885 8.963 -32.719 1.00 83.19 87 PRO A CA 1
ATOM 693 C C . PRO A 1 87 ? 10.425 9.152 -31.298 1.00 83.19 87 PRO A C 1
ATOM 695 O O . PRO A 1 87 ? 11.557 8.764 -31.016 1.00 83.19 87 PRO A O 1
ATOM 698 N N . ILE A 1 88 ? 9.603 9.705 -30.396 1.00 83.88 88 ILE A N 1
ATOM 699 C CA . ILE A 1 88 ? 9.943 9.848 -28.971 1.00 83.88 88 ILE A CA 1
ATOM 700 C C . ILE A 1 88 ? 10.130 8.456 -28.372 1.00 83.88 88 ILE A C 1
ATOM 702 O O . ILE A 1 88 ? 11.118 8.190 -27.696 1.00 83.88 88 ILE A O 1
ATOM 706 N N . PHE A 1 89 ? 9.203 7.548 -28.674 1.00 79.44 89 PHE A N 1
ATOM 707 C CA . PHE A 1 89 ? 9.218 6.183 -28.174 1.00 79.44 89 PHE A CA 1
ATOM 708 C C . PHE A 1 89 ? 10.461 5.404 -28.623 1.00 79.44 89 PHE A C 1
ATOM 710 O O . PHE A 1 89 ? 11.228 4.912 -27.793 1.00 79.44 89 PHE A O 1
ATOM 717 N N . ALA A 1 90 ? 10.683 5.319 -29.937 1.00 82.06 90 ALA A N 1
ATOM 718 C CA . ALA A 1 90 ? 11.778 4.555 -30.522 1.00 82.06 90 ALA A CA 1
ATOM 719 C C . ALA A 1 90 ? 13.147 5.152 -30.164 1.00 82.06 90 ALA A C 1
ATOM 721 O O . ALA A 1 90 ? 14.070 4.416 -29.804 1.00 82.06 90 ALA A O 1
ATOM 722 N N . GLY A 1 91 ? 13.276 6.481 -30.211 1.00 84.00 91 GLY A N 1
ATOM 723 C CA . GLY A 1 91 ? 14.520 7.162 -29.871 1.00 84.00 91 GLY A CA 1
ATOM 724 C C . GLY A 1 91 ? 14.866 7.059 -28.386 1.00 84.00 91 GLY A C 1
ATOM 725 O O . GLY A 1 91 ? 16.026 6.827 -28.053 1.00 84.00 91 GLY A O 1
ATOM 726 N N . SER A 1 92 ? 13.877 7.139 -27.487 1.00 86.12 92 SER A N 1
ATOM 727 C CA . SER A 1 92 ? 14.100 6.917 -26.054 1.00 86.12 92 SER A CA 1
ATOM 728 C C . SER A 1 92 ? 14.676 5.535 -25.764 1.00 86.12 92 SER A C 1
ATOM 730 O O . SER A 1 92 ? 15.657 5.440 -25.031 1.00 86.12 92 SER A O 1
ATOM 732 N N . ILE A 1 93 ? 14.123 4.472 -26.360 1.00 85.62 93 ILE A N 1
ATOM 733 C CA . ILE A 1 93 ? 14.675 3.119 -26.194 1.00 85.62 93 ILE A CA 1
ATOM 734 C C . ILE A 1 93 ? 16.090 3.054 -26.779 1.00 85.62 93 ILE A C 1
ATOM 736 O O . ILE A 1 93 ? 17.021 2.597 -26.116 1.00 85.62 93 ILE A O 1
ATOM 740 N N . ALA A 1 94 ? 16.266 3.528 -28.016 1.00 85.56 94 ALA A N 1
ATOM 741 C CA . ALA A 1 94 ? 17.538 3.440 -28.722 1.00 85.56 94 ALA A CA 1
ATOM 742 C C . ALA A 1 94 ? 18.677 4.125 -27.954 1.00 85.56 94 ALA A C 1
ATOM 744 O O . ALA A 1 94 ? 19.748 3.538 -27.806 1.00 85.56 94 ALA A O 1
ATOM 745 N N . PHE A 1 95 ? 18.451 5.334 -27.437 1.00 86.81 95 PHE A N 1
ATOM 746 C CA . PHE A 1 95 ? 19.485 6.098 -26.742 1.00 86.81 95 PHE A CA 1
ATOM 747 C C . PHE A 1 95 ? 19.684 5.676 -25.290 1.00 86.81 95 PHE A C 1
ATOM 749 O O . PHE A 1 95 ? 20.816 5.719 -24.815 1.00 86.81 95 PHE A O 1
ATOM 756 N N . ALA A 1 96 ? 18.643 5.206 -24.599 1.00 84.69 96 ALA A N 1
ATOM 757 C CA . ALA A 1 96 ? 18.791 4.643 -23.258 1.00 84.69 96 ALA A CA 1
ATOM 758 C C . ALA A 1 96 ? 19.644 3.364 -23.242 1.00 84.69 96 ALA A C 1
ATOM 760 O O . ALA A 1 96 ? 20.351 3.105 -22.273 1.00 84.69 96 ALA A O 1
ATOM 761 N N . CYS A 1 97 ? 19.611 2.579 -24.322 1.00 83.25 97 CYS A N 1
ATOM 762 C CA . CYS A 1 97 ? 20.375 1.336 -24.437 1.00 83.25 97 CYS A CA 1
ATOM 763 C C . CYS A 1 97 ? 21.736 1.497 -25.143 1.00 83.25 97 CYS A C 1
ATOM 765 O O . CYS A 1 97 ? 22.458 0.514 -25.303 1.00 83.25 97 CYS A O 1
ATOM 767 N N . CYS A 1 98 ? 22.095 2.699 -25.600 1.00 84.88 98 CYS A N 1
ATOM 768 C CA . CYS A 1 98 ? 23.283 2.922 -26.425 1.00 84.88 98 CYS A CA 1
ATOM 769 C C . CYS A 1 98 ? 24.533 3.201 -25.578 1.00 84.88 98 CYS A C 1
ATOM 771 O O . CYS A 1 98 ? 24.598 4.213 -24.886 1.00 84.88 98 CYS A O 1
ATOM 773 N N . GLU A 1 99 ? 25.564 2.358 -25.680 1.00 80.75 99 GLU A N 1
ATOM 774 C CA . GLU A 1 99 ? 26.795 2.481 -24.873 1.00 80.75 99 GLU A CA 1
ATOM 775 C C . GLU A 1 99 ? 27.593 3.770 -25.119 1.00 80.75 99 GLU A C 1
ATOM 777 O O . GLU A 1 99 ? 28.341 4.202 -24.246 1.00 80.75 99 GLU A O 1
ATOM 782 N N . THR A 1 100 ? 27.428 4.415 -26.278 1.00 83.62 100 THR A N 1
ATOM 783 C CA . THR A 1 100 ? 28.102 5.689 -26.582 1.00 83.62 100 THR A CA 1
ATOM 784 C C . THR A 1 100 ? 27.385 6.907 -25.991 1.00 83.62 100 THR A C 1
ATOM 786 O O . THR A 1 100 ? 27.882 8.024 -26.107 1.00 83.62 100 THR A O 1
ATOM 789 N N . VAL A 1 101 ? 26.202 6.718 -25.398 1.00 82.81 101 VAL A N 1
ATOM 790 C CA . VAL A 1 101 ? 25.427 7.761 -24.710 1.00 82.81 101 VAL A CA 1
ATOM 791 C C . VAL A 1 101 ? 25.868 7.815 -23.251 1.00 82.81 101 VAL A C 1
ATOM 793 O O . VAL A 1 101 ? 26.016 6.785 -22.599 1.00 82.81 101 VAL A O 1
ATOM 796 N N . ALA A 1 102 ? 26.066 9.022 -22.719 1.00 82.19 102 ALA A N 1
ATOM 797 C CA . ALA A 1 102 ? 26.487 9.192 -21.331 1.00 82.19 102 ALA A CA 1
ATOM 798 C C . ALA A 1 102 ? 25.443 8.601 -20.351 1.00 82.19 102 ALA A C 1
ATOM 800 O O . ALA A 1 102 ? 24.245 8.810 -20.562 1.00 82.19 102 ALA A O 1
ATOM 801 N N . PRO A 1 103 ? 25.842 7.953 -19.235 1.00 81.12 103 PRO A N 1
ATOM 802 C CA . PRO A 1 103 ? 24.905 7.282 -18.321 1.00 81.12 103 PRO A CA 1
ATOM 803 C C . PRO A 1 103 ? 23.776 8.174 -17.782 1.00 81.12 103 PRO A C 1
ATOM 805 O O . PRO A 1 103 ? 22.630 7.749 -17.660 1.00 81.12 103 PRO A O 1
ATOM 808 N N . GLN A 1 104 ? 24.067 9.448 -17.501 1.00 81.00 104 GLN A N 1
ATOM 809 C CA . GLN A 1 104 ? 23.051 10.412 -17.055 1.00 81.00 104 GLN A CA 1
ATOM 810 C C . GLN A 1 104 ? 21.992 10.674 -18.138 1.00 81.00 104 GLN A C 1
ATOM 812 O O . GLN A 1 104 ? 20.804 10.764 -17.835 1.00 81.00 104 GLN A O 1
ATOM 817 N N . ALA A 1 105 ? 22.413 10.750 -19.404 1.00 82.06 105 ALA A N 1
ATOM 818 C CA . ALA A 1 105 ? 21.510 10.912 -20.536 1.00 82.06 105 ALA A CA 1
ATOM 819 C C . ALA A 1 105 ? 20.706 9.628 -20.798 1.00 82.06 105 ALA A C 1
ATOM 821 O O . ALA A 1 105 ? 19.510 9.721 -21.063 1.00 82.06 105 ALA A O 1
ATOM 822 N N . GLN A 1 106 ? 21.313 8.442 -20.652 1.00 84.50 106 GLN A N 1
ATOM 823 C CA . GLN A 1 106 ? 20.608 7.156 -20.767 1.00 84.50 106 GLN A CA 1
ATOM 824 C C . GLN A 1 106 ? 19.424 7.066 -19.791 1.00 84.50 106 GLN A C 1
ATOM 826 O O . GLN A 1 106 ? 18.306 6.761 -20.208 1.00 84.50 106 GLN A O 1
ATOM 831 N N . ARG A 1 107 ? 19.635 7.426 -18.515 1.00 82.06 107 ARG A N 1
ATOM 832 C CA . ARG A 1 107 ? 18.564 7.477 -17.499 1.00 82.06 107 ARG A CA 1
ATOM 833 C C . ARG A 1 107 ? 17.456 8.463 -17.861 1.00 82.06 107 ARG A C 1
ATOM 835 O O . ARG A 1 107 ? 16.276 8.173 -17.677 1.00 82.06 107 ARG A O 1
ATOM 842 N N . LEU A 1 108 ? 17.813 9.621 -18.413 1.00 83.00 108 LEU A N 1
ATOM 843 C CA . LEU A 1 108 ? 16.827 10.614 -18.837 1.00 83.00 108 LEU A CA 1
ATOM 844 C C . LEU A 1 108 ? 15.961 10.095 -19.998 1.00 83.00 108 LEU A C 1
ATOM 846 O O . LEU A 1 108 ? 14.743 10.290 -19.997 1.00 83.00 108 LEU A O 1
ATOM 850 N N . TYR A 1 109 ? 16.556 9.367 -20.947 1.00 86.81 109 TYR A N 1
ATOM 851 C CA . TYR A 1 109 ? 15.817 8.700 -22.021 1.00 86.81 109 TYR A CA 1
ATOM 852 C C . TYR A 1 109 ? 14.930 7.552 -21.514 1.00 86.81 109 TYR A C 1
ATOM 854 O O . TYR A 1 109 ? 13.797 7.424 -21.985 1.00 86.81 109 TYR A O 1
ATOM 862 N N . ALA A 1 110 ? 15.377 6.777 -20.521 1.00 84.88 110 ALA A N 1
ATOM 863 C CA . ALA A 1 110 ? 14.556 5.752 -19.869 1.00 84.88 110 ALA A CA 1
ATOM 864 C C . ALA A 1 110 ? 13.352 6.358 -19.113 1.00 84.88 110 ALA A C 1
ATOM 866 O O . ALA A 1 110 ? 12.223 5.888 -19.250 1.00 84.88 110 ALA A O 1
ATOM 867 N N . SER A 1 111 ? 13.538 7.474 -18.401 1.00 84.06 111 SER A N 1
ATOM 868 C CA . SER A 1 111 ? 12.434 8.197 -17.744 1.00 84.06 111 SER A CA 1
ATOM 869 C C . SER A 1 111 ? 11.451 8.825 -18.747 1.00 84.06 111 SER A C 1
ATOM 871 O O . SER A 1 111 ? 10.230 8.846 -18.547 1.00 84.06 111 SER A O 1
ATOM 873 N N . THR A 1 112 ? 11.974 9.294 -19.880 1.00 84.81 112 THR A N 1
ATOM 874 C CA . THR A 1 112 ? 11.172 9.778 -21.012 1.00 84.81 112 THR A CA 1
ATOM 875 C C . THR A 1 112 ? 10.280 8.663 -21.551 1.00 84.81 112 THR A C 1
ATOM 877 O O . THR A 1 112 ? 9.077 8.863 -21.711 1.00 84.81 112 THR A O 1
ATOM 880 N N . PHE A 1 113 ? 10.839 7.463 -21.735 1.00 86.50 113 PHE A N 1
ATOM 881 C CA . PHE A 1 113 ? 10.089 6.277 -22.135 1.00 86.50 113 PHE A CA 1
ATOM 882 C C . PHE A 1 113 ? 8.950 5.949 -21.158 1.00 86.50 113 PHE A C 1
ATOM 884 O O . PHE A 1 113 ? 7.803 5.798 -21.576 1.00 86.50 113 PHE A O 1
ATOM 891 N N . GLN A 1 114 ? 9.241 5.918 -19.854 1.00 84.12 114 GLN A N 1
ATOM 892 C CA . GLN A 1 114 ? 8.244 5.695 -18.798 1.00 84.12 114 GLN A CA 1
ATOM 893 C C . GLN A 1 114 ? 7.079 6.687 -18.870 1.00 84.12 114 GLN A C 1
ATOM 895 O O . GLN A 1 114 ? 5.915 6.305 -18.737 1.00 84.12 114 GLN A O 1
ATOM 900 N N . SER A 1 115 ? 7.384 7.962 -19.112 1.00 80.69 115 SER A N 1
ATOM 901 C CA . SER A 1 115 ? 6.377 9.019 -19.220 1.00 80.69 115 SER A CA 1
ATOM 902 C C . SER A 1 115 ? 5.440 8.795 -20.409 1.00 80.69 115 SER A C 1
ATOM 904 O O . SER A 1 115 ? 4.222 8.924 -20.268 1.00 80.69 115 SER A O 1
ATOM 906 N N . VAL A 1 116 ? 5.991 8.402 -21.561 1.00 78.81 116 VAL A N 1
ATOM 907 C CA . VAL A 1 116 ? 5.209 8.076 -22.763 1.00 78.81 116 VAL A CA 1
ATOM 908 C C . VAL A 1 116 ? 4.367 6.819 -22.532 1.00 78.81 116 VAL A C 1
ATOM 910 O O . VAL A 1 116 ? 3.165 6.825 -22.799 1.00 78.81 116 VAL A O 1
ATOM 913 N N . ALA A 1 117 ? 4.953 5.759 -21.971 1.00 81.00 117 ALA A N 1
ATOM 914 C CA . ALA A 1 117 ? 4.249 4.511 -21.688 1.00 81.00 117 ALA A CA 1
ATOM 915 C C . ALA A 1 117 ? 3.076 4.715 -20.715 1.00 81.00 117 ALA A C 1
ATOM 917 O O . ALA A 1 117 ? 1.984 4.190 -20.937 1.00 81.00 117 ALA A O 1
ATOM 918 N N . ARG A 1 118 ? 3.248 5.559 -19.687 1.00 80.06 118 ARG A N 1
ATOM 919 C CA . ARG A 1 118 ? 2.166 5.946 -18.769 1.00 80.06 118 ARG A CA 1
ATOM 920 C C . ARG A 1 118 ? 0.996 6.598 -19.503 1.00 80.06 118 ARG A C 1
ATOM 922 O O . ARG A 1 118 ? -0.156 6.312 -19.192 1.00 80.06 118 ARG A O 1
ATOM 929 N N . VAL A 1 119 ? 1.272 7.461 -20.477 1.00 76.00 119 VAL A N 1
ATOM 930 C CA . VAL A 1 119 ? 0.226 8.099 -21.289 1.00 76.00 119 VAL A CA 1
ATOM 931 C C . VAL A 1 119 ? -0.499 7.074 -22.159 1.00 76.00 119 VAL A C 1
ATOM 933 O O . VAL A 1 119 ? -1.723 7.136 -22.260 1.00 76.00 119 VAL A O 1
ATOM 936 N N . CYS A 1 120 ? 0.224 6.110 -22.733 1.00 75.06 120 CYS A N 1
ATOM 937 C CA . CYS A 1 120 ? -0.373 5.020 -23.509 1.00 75.06 120 CYS A CA 1
ATOM 938 C C . CYS A 1 120 ? -1.310 4.175 -22.640 1.00 75.06 120 CYS A C 1
ATOM 940 O O . CYS A 1 120 ? -2.454 3.948 -23.020 1.00 75.06 120 CYS A O 1
ATOM 942 N N . SER A 1 121 ? -0.864 3.811 -21.432 1.00 75.62 121 SER A N 1
ATOM 943 C CA . SER A 1 121 ? -1.676 3.091 -20.445 1.00 75.62 121 SER A CA 1
ATOM 944 C C . SER A 1 121 ? -2.948 3.865 -20.066 1.00 75.62 121 SER A C 1
ATOM 946 O O . SER A 1 121 ? -4.043 3.312 -20.143 1.00 75.62 121 SER A O 1
ATOM 948 N N . LEU A 1 122 ? -2.833 5.163 -19.752 1.00 75.56 122 LEU A N 1
ATOM 949 C CA . LEU A 1 122 ? -3.980 6.019 -19.405 1.00 75.56 122 LEU A CA 1
ATOM 950 C C . LEU A 1 122 ? -4.984 6.190 -20.554 1.00 75.56 122 LEU A C 1
ATOM 952 O O . LEU A 1 122 ? -6.173 6.356 -20.302 1.00 75.56 122 LEU A O 1
ATOM 956 N N . LYS A 1 123 ? -4.510 6.174 -21.805 1.00 73.06 123 LYS A N 1
ATOM 957 C CA . LYS A 1 123 ? -5.345 6.277 -23.012 1.00 73.06 123 LYS A CA 1
ATOM 958 C C . LYS A 1 123 ? -5.787 4.907 -23.556 1.00 73.06 123 LYS A C 1
ATOM 960 O O . LYS A 1 123 ? -6.416 4.867 -24.609 1.00 73.06 123 LYS A O 1
ATOM 965 N N . SER A 1 124 ? -5.455 3.806 -22.872 1.00 71.44 124 SER A N 1
ATOM 966 C CA . SER A 1 124 ? -5.707 2.424 -23.319 1.00 71.44 124 SER A CA 1
ATOM 967 C C . SER A 1 124 ? -5.190 2.129 -24.736 1.00 71.44 124 SER A C 1
ATOM 969 O O . SER A 1 124 ? -5.809 1.389 -25.498 1.00 71.44 124 SER A O 1
ATOM 971 N N . LEU A 1 125 ? -4.052 2.723 -25.096 1.00 72.50 125 LEU A N 1
ATOM 972 C CA . LEU A 1 125 ? -3.371 2.500 -26.367 1.00 72.50 125 LEU A CA 1
ATOM 973 C C . LEU A 1 125 ? -2.378 1.345 -26.215 1.00 72.50 125 LEU A C 1
ATOM 975 O O . LEU A 1 125 ? -1.650 1.283 -25.221 1.00 72.50 125 LEU A O 1
ATOM 979 N N . SER A 1 126 ? -2.321 0.456 -27.208 1.00 68.25 126 SER A N 1
ATOM 980 C CA . SER A 1 126 ? -1.273 -0.565 -27.289 1.00 68.25 126 SER A CA 1
ATOM 981 C C . SER A 1 126 ? 0.081 0.111 -27.455 1.00 68.25 126 SER A C 1
ATOM 983 O O . SER A 1 126 ? 0.220 0.999 -28.300 1.00 68.25 126 SER A O 1
ATOM 985 N N . LEU A 1 127 ? 1.087 -0.322 -26.697 1.00 72.94 127 LEU A N 1
ATOM 986 C CA . LEU A 1 127 ? 2.454 0.073 -27.013 1.00 72.94 127 LEU A CA 1
ATOM 987 C C . LEU A 1 127 ? 2.831 -0.546 -28.364 1.00 72.94 127 LEU A C 1
ATOM 989 O O . LEU A 1 127 ? 2.395 -1.656 -28.672 1.00 72.94 127 LEU A O 1
ATOM 993 N N . PRO A 1 128 ? 3.630 0.124 -29.200 1.00 69.75 128 PRO A N 1
ATOM 994 C CA . PRO A 1 128 ? 4.064 -0.499 -30.433 1.00 69.75 128 PRO A CA 1
ATOM 995 C C . PRO A 1 128 ? 5.183 -1.501 -30.113 1.00 69.75 128 PRO A C 1
ATOM 997 O O . PRO A 1 128 ? 5.964 -1.323 -29.172 1.00 69.75 128 PRO A O 1
ATOM 1000 N N . ASP A 1 129 ? 5.249 -2.592 -30.873 1.00 67.31 129 ASP A N 1
ATOM 1001 C CA . ASP A 1 129 ? 6.164 -3.707 -30.614 1.00 67.31 129 ASP A CA 1
ATOM 1002 C C . ASP A 1 129 ? 7.608 -3.379 -31.021 1.00 67.31 129 ASP A C 1
ATOM 1004 O O . ASP A 1 129 ? 8.129 -3.850 -32.028 1.00 67.31 129 ASP A O 1
ATOM 1008 N N . PHE A 1 130 ? 8.271 -2.537 -30.232 1.00 65.19 130 PHE A N 1
ATOM 1009 C CA . PHE A 1 130 ? 9.624 -2.051 -30.512 1.00 65.19 130 PHE A CA 1
ATOM 1010 C C . PHE A 1 130 ? 10.741 -2.939 -29.953 1.00 65.19 130 PHE A C 1
ATOM 1012 O O . PHE A 1 130 ? 11.810 -2.461 -29.571 1.00 65.19 130 PHE A O 1
ATOM 1019 N N . GLY A 1 131 ? 10.534 -4.255 -29.960 1.00 67.44 131 GLY A N 1
ATOM 1020 C CA . GLY A 1 131 ? 11.615 -5.200 -29.709 1.00 67.44 131 GLY A CA 1
ATOM 1021 C C . GLY A 1 131 ? 11.897 -5.427 -28.230 1.00 67.44 131 GLY A C 1
ATOM 1022 O O . GLY A 1 131 ? 13.045 -5.337 -27.798 1.00 67.44 131 GLY A O 1
ATOM 1023 N N . ILE A 1 132 ? 10.878 -5.829 -27.465 1.00 78.12 132 ILE A N 1
ATOM 1024 C CA . ILE A 1 132 ? 11.113 -6.475 -26.162 1.00 78.12 132 ILE A CA 1
ATOM 1025 C C . ILE A 1 132 ? 12.126 -7.625 -26.291 1.00 78.12 132 ILE A C 1
ATOM 1027 O O . ILE A 1 132 ? 12.997 -7.771 -25.444 1.00 78.12 132 ILE A O 1
ATOM 1031 N N . GLU A 1 133 ? 12.087 -8.369 -27.401 1.00 81.12 133 GLU A N 1
ATOM 1032 C CA . GLU A 1 133 ? 13.076 -9.395 -27.742 1.00 81.12 133 GLU A CA 1
ATOM 1033 C C . GLU A 1 133 ? 14.490 -8.813 -27.857 1.00 81.12 133 GLU A C 1
ATOM 1035 O O . GLU A 1 133 ? 15.430 -9.344 -27.273 1.00 81.12 133 GLU A O 1
ATOM 1040 N N . LYS A 1 134 ? 14.643 -7.662 -28.524 1.00 83.56 134 LYS A N 1
ATOM 1041 C CA . LYS A 1 134 ? 15.922 -6.947 -28.602 1.00 83.56 134 LYS A CA 1
ATOM 1042 C C . LYS A 1 134 ? 16.415 -6.529 -27.215 1.00 83.56 134 LYS A C 1
ATOM 1044 O O . LYS A 1 134 ? 17.601 -6.654 -26.945 1.00 83.56 134 LYS A O 1
ATOM 1049 N N . LEU A 1 135 ? 15.533 -6.050 -26.338 1.00 80.31 135 LEU A N 1
ATOM 1050 C CA . LEU A 1 135 ? 15.899 -5.664 -24.971 1.00 80.31 135 LEU A CA 1
ATOM 1051 C C . LEU A 1 135 ? 16.308 -6.866 -24.113 1.00 80.31 135 LEU A C 1
ATOM 1053 O O . LEU A 1 135 ? 17.297 -6.781 -23.390 1.00 80.31 135 LEU A O 1
ATOM 1057 N N . VAL A 1 136 ? 15.592 -7.988 -24.224 1.00 80.50 136 VAL A N 1
ATOM 1058 C CA . VAL A 1 136 ? 15.962 -9.248 -23.560 1.00 80.50 136 VAL A CA 1
ATOM 1059 C C . VAL A 1 136 ? 17.310 -9.756 -24.083 1.00 80.50 136 VAL A C 1
ATOM 1061 O O . VAL A 1 136 ? 18.150 -10.167 -23.288 1.00 80.50 136 VAL A O 1
ATOM 1064 N N . ASN A 1 137 ? 17.572 -9.642 -25.387 1.00 83.38 137 ASN A N 1
ATOM 1065 C CA . ASN A 1 137 ? 18.863 -9.999 -25.979 1.00 83.38 137 ASN A CA 1
ATOM 1066 C C . ASN A 1 137 ? 19.998 -9.070 -25.519 1.00 83.38 137 ASN A C 1
ATOM 1068 O O . ASN A 1 137 ? 21.061 -9.548 -25.142 1.00 83.38 137 ASN A O 1
ATOM 1072 N N . LEU A 1 138 ? 19.779 -7.754 -25.464 1.00 82.19 138 LEU A N 1
ATOM 1073 C CA . LEU A 1 138 ? 20.775 -6.804 -24.945 1.00 82.19 138 LEU A CA 1
ATOM 1074 C C . LEU A 1 138 ? 21.102 -7.059 -23.469 1.00 82.19 138 LEU A C 1
ATOM 1076 O O . LEU A 1 138 ? 22.244 -6.908 -23.034 1.00 82.19 138 LEU A O 1
ATOM 1080 N N . LEU A 1 139 ? 20.103 -7.461 -22.690 1.00 79.69 139 LEU A N 1
ATOM 1081 C CA . LEU A 1 139 ? 20.300 -7.876 -21.313 1.00 79.69 139 LEU A CA 1
ATOM 1082 C C . LEU A 1 139 ? 21.102 -9.187 -21.222 1.00 79.69 139 LEU A C 1
ATOM 1084 O O . LEU A 1 139 ? 22.005 -9.275 -20.392 1.00 79.69 139 LEU A O 1
ATOM 1088 N N . LEU A 1 140 ? 20.811 -10.179 -22.070 1.00 80.69 140 LEU A N 1
ATOM 1089 C CA . LEU A 1 140 ? 21.603 -11.410 -22.176 1.00 80.69 140 LEU A CA 1
ATOM 1090 C C . LEU A 1 140 ? 23.069 -11.105 -22.494 1.00 80.69 140 LEU A C 1
ATOM 1092 O O . LEU A 1 140 ? 23.958 -11.563 -21.783 1.00 80.69 140 LEU A O 1
ATOM 1096 N N . GLU A 1 141 ? 23.326 -10.258 -23.490 1.00 82.75 141 GLU A N 1
ATOM 1097 C CA . GLU A 1 141 ? 24.681 -9.814 -23.825 1.00 82.75 141 GLU A CA 1
ATOM 1098 C C . GLU A 1 141 ? 25.363 -9.093 -22.654 1.00 82.75 141 GLU A C 1
ATOM 1100 O O . GLU A 1 141 ? 26.564 -9.248 -22.422 1.00 82.75 141 GLU A O 1
ATOM 1105 N N . SER A 1 142 ? 24.607 -8.294 -21.896 1.00 79.19 142 SER A N 1
ATOM 1106 C CA . SER A 1 142 ? 25.112 -7.663 -20.680 1.00 79.19 142 SER A CA 1
ATOM 1107 C C . SER A 1 142 ? 25.465 -8.687 -19.604 1.00 79.19 142 SER A C 1
ATOM 1109 O O . SER A 1 142 ? 26.411 -8.452 -18.849 1.00 79.19 142 SER A O 1
ATOM 1111 N N . PHE A 1 143 ? 24.719 -9.785 -19.498 1.00 74.00 143 PHE A N 1
ATOM 1112 C CA . PHE A 1 143 ? 25.028 -10.856 -18.561 1.00 74.00 143 PHE A CA 1
ATOM 1113 C C . PHE A 1 143 ? 26.272 -11.629 -18.970 1.00 74.00 143 PHE A C 1
ATOM 1115 O O . PHE A 1 143 ? 27.166 -11.816 -18.149 1.00 74.00 143 PHE A O 1
ATOM 1122 N N . GLU A 1 144 ? 26.372 -12.013 -20.239 1.00 79.75 144 GLU A N 1
ATOM 1123 C CA . GLU A 1 144 ? 27.565 -12.666 -20.774 1.00 79.75 144 GLU A CA 1
ATOM 1124 C C . GLU A 1 144 ? 28.803 -11.785 -20.594 1.00 79.75 144 GLU A C 1
ATOM 1126 O O . GLU A 1 144 ? 29.869 -12.268 -20.213 1.00 79.75 144 GLU A O 1
ATOM 1131 N N . HIS A 1 145 ? 28.674 -10.474 -20.813 1.00 81.12 145 HIS A N 1
ATOM 1132 C CA . HIS A 1 145 ? 29.760 -9.543 -20.535 1.00 81.12 145 HIS A CA 1
ATOM 1133 C C . HIS A 1 145 ? 30.152 -9.572 -19.054 1.00 81.12 145 HIS A C 1
ATOM 1135 O O . HIS A 1 145 ? 31.328 -9.757 -18.751 1.00 81.12 145 HIS A O 1
ATOM 1141 N N . PHE A 1 146 ? 29.174 -9.478 -18.150 1.00 77.50 146 PHE A N 1
ATOM 1142 C CA . PHE A 1 146 ? 29.409 -9.523 -16.710 1.00 77.50 146 PHE A CA 1
ATOM 1143 C C . PHE A 1 146 ? 30.094 -10.821 -16.260 1.00 77.50 146 PHE A C 1
ATOM 1145 O O . PHE A 1 146 ? 31.055 -10.756 -15.501 1.00 77.50 146 PHE A O 1
ATOM 1152 N N . GLN A 1 147 ? 29.686 -11.981 -16.784 1.00 75.12 147 GLN A N 1
ATOM 1153 C CA . GLN A 1 147 ? 30.333 -13.267 -16.490 1.00 75.12 147 GLN A CA 1
ATOM 1154 C C . GLN A 1 147 ? 31.802 -13.315 -16.912 1.00 75.12 147 GLN A C 1
ATOM 1156 O O . GLN A 1 147 ? 32.622 -13.947 -16.249 1.00 75.12 147 GLN A O 1
ATOM 1161 N N . ASN A 1 148 ? 32.133 -12.661 -18.024 1.00 78.44 148 ASN A N 1
ATOM 1162 C CA . ASN A 1 148 ? 33.476 -12.693 -18.589 1.00 78.44 148 ASN A CA 1
ATOM 1163 C C . ASN A 1 148 ? 34.411 -11.634 -17.985 1.00 78.44 148 ASN A C 1
ATOM 1165 O O . ASN A 1 148 ? 35.621 -11.851 -17.938 1.00 78.44 148 ASN A O 1
ATOM 1169 N N . SER A 1 149 ? 33.884 -10.483 -17.556 1.00 77.88 149 SER A N 1
ATOM 1170 C CA . SER A 1 149 ? 34.690 -9.326 -17.139 1.00 77.88 149 SER A CA 1
ATOM 1171 C C . SER A 1 149 ? 34.516 -8.922 -15.673 1.00 77.88 149 SER A C 1
ATOM 1173 O O . SER A 1 149 ? 35.263 -8.064 -15.201 1.00 77.88 149 SER A O 1
ATOM 1175 N N . ASN A 1 150 ? 33.539 -9.490 -14.954 1.00 71.31 150 ASN A N 1
ATOM 1176 C CA . ASN A 1 150 ? 33.019 -8.976 -13.678 1.00 71.31 150 ASN A CA 1
ATOM 1177 C C . ASN A 1 150 ? 32.603 -7.491 -13.737 1.00 71.31 150 ASN A C 1
ATOM 1179 O O . ASN A 1 150 ? 32.492 -6.828 -12.705 1.00 71.31 150 ASN A O 1
ATOM 1183 N N . GLN A 1 151 ? 32.371 -6.944 -14.934 1.00 77.12 151 GLN A N 1
ATOM 1184 C CA . GLN A 1 151 ? 31.922 -5.570 -15.136 1.00 77.12 151 GLN A CA 1
ATOM 1185 C C . GLN A 1 151 ? 30.528 -5.570 -15.747 1.00 77.12 151 GLN A C 1
ATOM 1187 O O . GLN A 1 151 ? 30.241 -6.275 -16.711 1.00 77.12 151 GLN A O 1
ATOM 1192 N N . ILE A 1 152 ? 29.640 -4.775 -15.164 1.00 74.00 152 ILE A N 1
ATOM 1193 C CA . ILE A 1 152 ? 28.287 -4.582 -15.680 1.00 74.00 152 ILE A CA 1
ATOM 1194 C C . ILE A 1 152 ? 28.357 -3.508 -16.761 1.00 74.00 152 ILE A C 1
ATOM 1196 O O . ILE A 1 152 ? 29.007 -2.478 -16.564 1.00 74.00 152 ILE A O 1
ATOM 1200 N N . ARG A 1 153 ? 27.692 -3.730 -17.900 1.00 76.44 153 ARG A N 1
ATOM 1201 C CA . ARG A 1 153 ? 27.590 -2.699 -18.939 1.00 76.44 153 ARG A CA 1
ATOM 1202 C C . ARG A 1 153 ? 26.891 -1.465 -18.358 1.00 76.44 153 ARG A C 1
ATOM 1204 O O . ARG A 1 153 ? 25.907 -1.570 -17.634 1.00 76.44 153 ARG A O 1
ATOM 1211 N N . PHE A 1 154 ? 27.366 -0.268 -18.688 1.00 67.25 154 PHE A N 1
ATOM 1212 C CA . PHE A 1 154 ? 26.796 0.962 -18.119 1.00 67.25 154 PHE A CA 1
ATOM 1213 C C . PHE A 1 154 ? 25.310 1.165 -18.458 1.00 67.25 154 PHE A C 1
ATOM 1215 O O . PHE A 1 154 ? 24.595 1.803 -17.692 1.00 67.25 154 PHE A O 1
ATOM 1222 N N . SER A 1 155 ? 24.840 0.588 -19.566 1.00 76.00 155 SER A N 1
ATOM 1223 C CA . SER A 1 155 ? 23.445 0.653 -20.011 1.00 76.00 155 SER A CA 1
ATOM 1224 C C . SER A 1 155 ? 22.509 -0.325 -19.290 1.00 76.00 155 SER A C 1
ATOM 1226 O O . SER A 1 155 ? 21.291 -0.200 -19.423 1.00 76.00 155 SER A O 1
ATOM 1228 N N . THR A 1 156 ? 23.025 -1.287 -18.514 1.00 79.69 156 THR A N 1
ATOM 1229 C CA . THR A 1 156 ? 22.209 -2.342 -17.886 1.00 79.69 156 THR A CA 1
ATOM 1230 C C . THR A 1 156 ? 21.099 -1.799 -16.980 1.00 79.69 156 THR A C 1
ATOM 1232 O O . THR A 1 156 ? 19.970 -2.270 -17.121 1.00 79.69 156 THR A O 1
ATOM 1235 N N . PRO A 1 157 ? 21.329 -0.796 -16.104 1.00 81.44 157 PRO A N 1
ATOM 1236 C CA . PRO A 1 157 ? 20.253 -0.216 -15.299 1.00 81.44 157 PRO A CA 1
ATOM 1237 C C . PRO A 1 157 ? 19.125 0.383 -16.154 1.00 81.44 157 PRO A C 1
ATOM 1239 O O . PRO A 1 157 ? 17.953 0.115 -15.904 1.00 81.44 157 PRO A O 1
ATOM 1242 N N . SER A 1 158 ? 19.461 1.114 -17.221 1.00 82.88 158 SER A N 1
ATOM 1243 C CA . SER A 1 158 ? 18.470 1.711 -18.127 1.00 82.88 158 SER A CA 1
ATOM 1244 C C . SER A 1 158 ? 17.700 0.663 -18.939 1.00 82.88 158 SER A C 1
ATOM 1246 O O . SER A 1 158 ? 16.503 0.827 -19.172 1.00 82.88 158 SER A O 1
ATOM 1248 N N . ILE A 1 159 ? 18.344 -0.447 -19.322 1.00 86.06 159 ILE A N 1
ATOM 1249 C CA . ILE A 1 159 ? 17.664 -1.592 -19.952 1.00 86.06 159 ILE A CA 1
ATOM 1250 C C . ILE A 1 159 ? 16.633 -2.197 -18.987 1.00 86.06 159 ILE A C 1
ATOM 1252 O O . ILE A 1 159 ? 15.496 -2.445 -19.390 1.00 86.06 159 ILE A O 1
ATOM 1256 N N . LEU A 1 160 ? 17.001 -2.398 -17.716 1.00 86.94 160 LEU A N 1
ATOM 1257 C CA . LEU A 1 160 ? 16.096 -2.924 -16.686 1.00 86.94 160 LEU A CA 1
ATOM 1258 C C . LEU A 1 160 ? 14.895 -1.996 -16.449 1.00 86.94 160 LEU A C 1
ATOM 1260 O O . LEU A 1 160 ? 13.766 -2.476 -16.372 1.00 86.94 160 LEU A O 1
ATOM 1264 N N . GLU A 1 161 ? 15.108 -0.678 -16.400 1.00 84.25 161 GLU A N 1
ATOM 1265 C CA . GLU A 1 161 ? 14.039 0.323 -16.247 1.00 84.25 161 GLU A CA 1
ATOM 1266 C C . GLU A 1 161 ? 13.037 0.309 -17.416 1.00 84.25 161 GLU A C 1
ATOM 1268 O O . GLU A 1 161 ? 11.819 0.386 -17.209 1.00 84.25 161 GLU A O 1
ATOM 1273 N N . ILE A 1 162 ? 13.531 0.188 -18.651 1.00 86.88 162 ILE A N 1
ATOM 1274 C CA . ILE A 1 162 ? 12.683 0.100 -19.848 1.00 86.88 162 ILE A CA 1
ATOM 1275 C C . ILE A 1 162 ? 11.908 -1.217 -19.856 1.00 86.88 162 ILE A C 1
ATOM 1277 O O . ILE A 1 162 ? 10.698 -1.214 -20.090 1.00 86.88 162 ILE A O 1
ATOM 1281 N N . LEU A 1 163 ? 12.570 -2.339 -19.558 1.00 88.06 163 LEU A N 1
ATOM 1282 C CA . LEU A 1 163 ? 11.914 -3.643 -19.466 1.00 88.06 163 LEU A CA 1
ATOM 1283 C C . LEU A 1 163 ? 10.816 -3.636 -18.399 1.00 88.06 163 LEU A C 1
ATOM 1285 O O . LEU A 1 163 ? 9.688 -4.012 -18.702 1.00 88.06 163 LEU A O 1
ATOM 1289 N N . ALA A 1 164 ? 11.094 -3.129 -17.195 1.00 86.69 164 ALA A N 1
ATOM 1290 C CA . ALA A 1 164 ? 10.092 -2.989 -16.140 1.00 86.69 164 ALA A CA 1
ATOM 1291 C C . ALA A 1 164 ? 8.868 -2.186 -16.613 1.00 86.69 164 ALA A C 1
ATOM 1293 O O . ALA A 1 164 ? 7.736 -2.509 -16.271 1.00 86.69 164 ALA A O 1
ATOM 1294 N N . THR A 1 165 ? 9.065 -1.169 -17.447 1.00 86.06 165 THR A N 1
ATOM 1295 C CA . THR A 1 165 ? 7.964 -0.369 -17.996 1.00 86.06 165 THR A CA 1
ATOM 1296 C C . THR A 1 165 ? 7.113 -1.163 -18.993 1.00 86.06 165 THR A C 1
ATOM 1298 O O . THR A 1 165 ? 5.886 -1.086 -18.941 1.00 86.06 165 THR A O 1
ATOM 1301 N N . PHE A 1 166 ? 7.735 -1.969 -19.864 1.00 86.25 166 PHE A N 1
ATOM 1302 C CA . PHE A 1 166 ? 7.004 -2.874 -20.759 1.00 86.25 166 PHE A CA 1
ATOM 1303 C C . PHE A 1 166 ? 6.163 -3.889 -19.982 1.00 86.25 166 PHE A C 1
ATOM 1305 O O . PHE A 1 166 ? 5.019 -4.139 -20.351 1.00 86.25 166 PHE A O 1
ATOM 1312 N N . LEU A 1 167 ? 6.688 -4.441 -18.883 1.00 85.75 167 LEU A N 1
ATOM 1313 C CA . LEU A 1 167 ? 5.994 -5.483 -18.118 1.00 85.75 167 LEU A CA 1
ATOM 1314 C C . LEU A 1 167 ? 4.740 -5.002 -17.384 1.00 85.75 167 LEU A C 1
ATOM 1316 O O . LEU A 1 167 ? 3.981 -5.833 -16.903 1.00 85.75 167 LEU A O 1
ATOM 1320 N N . VAL A 1 168 ? 4.455 -3.698 -17.347 1.00 79.81 168 VAL A N 1
ATOM 1321 C CA . VAL A 1 168 ? 3.143 -3.209 -16.890 1.00 79.81 168 VAL A CA 1
ATOM 1322 C C . VAL A 1 168 ? 2.015 -3.753 -17.782 1.00 79.81 168 VAL A C 1
ATOM 1324 O O . VAL A 1 168 ? 0.918 -4.023 -17.295 1.00 79.81 168 VAL A O 1
ATOM 1327 N N . PHE A 1 169 ? 2.292 -3.984 -19.065 1.00 81.19 169 PHE A N 1
ATOM 1328 C CA . PHE A 1 169 ? 1.326 -4.382 -20.085 1.00 81.19 169 PHE A CA 1
ATOM 1329 C C . PHE A 1 169 ? 1.322 -5.903 -20.291 1.00 81.19 169 PHE A C 1
ATOM 1331 O O . PHE A 1 169 ? 2.367 -6.521 -20.508 1.00 81.19 169 PHE A O 1
ATOM 1338 N N . ASP A 1 170 ? 0.137 -6.515 -20.270 1.00 82.62 170 ASP A N 1
ATOM 1339 C CA . ASP A 1 170 ? -0.009 -7.977 -20.229 1.00 82.62 170 ASP A CA 1
ATOM 1340 C C . ASP A 1 170 ? 0.578 -8.696 -21.446 1.00 82.62 170 ASP A C 1
ATOM 1342 O O . ASP A 1 170 ? 1.221 -9.735 -21.297 1.00 82.62 170 ASP A O 1
ATOM 1346 N N . GLU A 1 171 ? 0.445 -8.125 -22.646 1.00 82.62 171 GLU A N 1
ATOM 1347 C CA . GLU A 1 171 ? 1.020 -8.708 -23.865 1.00 82.62 171 GLU A CA 1
ATOM 1348 C C . GLU A 1 171 ? 2.546 -8.883 -23.763 1.00 82.62 171 GLU A C 1
ATOM 1350 O O . GLU A 1 171 ? 3.107 -9.876 -24.235 1.00 82.62 171 GLU A O 1
ATOM 1355 N N . TYR A 1 172 ? 3.220 -7.956 -23.080 1.00 85.94 172 TYR A N 1
ATOM 1356 C CA . TYR A 1 172 ? 4.664 -7.987 -22.895 1.00 85.94 172 TYR A CA 1
ATOM 1357 C C . TYR A 1 172 ? 5.073 -8.852 -21.708 1.00 85.94 172 TYR A C 1
ATOM 1359 O O . TYR A 1 172 ? 6.134 -9.468 -21.779 1.00 85.94 172 TYR A O 1
ATOM 1367 N N . LYS A 1 173 ? 4.227 -8.996 -20.675 1.00 86.62 173 LYS A N 1
ATOM 1368 C CA . LYS A 1 173 ? 4.421 -10.015 -19.628 1.00 86.62 173 LYS A CA 1
ATOM 1369 C C . LYS A 1 173 ? 4.509 -11.416 -20.244 1.00 86.62 173 LYS A C 1
ATOM 1371 O O . LYS A 1 173 ? 5.435 -12.163 -19.932 1.00 86.62 173 LYS A O 1
ATOM 1376 N N . ILE A 1 174 ? 3.601 -11.744 -21.172 1.00 85.38 174 ILE A N 1
ATOM 1377 C CA . ILE A 1 174 ? 3.578 -13.040 -21.877 1.00 85.38 174 ILE A CA 1
ATOM 1378 C C . ILE A 1 174 ? 4.836 -13.221 -22.733 1.00 85.38 174 ILE A C 1
ATOM 1380 O O . ILE A 1 174 ? 5.513 -14.245 -22.635 1.00 85.38 174 ILE A O 1
ATOM 1384 N N . LYS A 1 175 ? 5.177 -12.227 -23.566 1.00 86.94 175 LYS A N 1
ATOM 1385 C CA . LYS A 1 175 ? 6.390 -12.286 -24.403 1.00 86.94 175 LYS A CA 1
ATOM 1386 C C . LYS A 1 175 ? 7.643 -12.483 -23.553 1.00 86.94 175 LYS A C 1
ATOM 1388 O O . LYS A 1 175 ? 8.478 -13.321 -23.871 1.00 86.94 175 LYS A O 1
ATOM 1393 N N . PHE A 1 176 ? 7.746 -11.753 -22.450 1.00 87.94 176 PHE A N 1
ATOM 1394 C CA . PHE A 1 176 ? 8.887 -11.796 -21.552 1.00 87.94 176 PHE A CA 1
ATOM 1395 C C . PHE A 1 176 ? 9.121 -13.179 -20.922 1.00 87.94 176 PHE A C 1
ATOM 1397 O O . PHE A 1 176 ? 10.250 -13.676 -20.938 1.00 87.94 176 PHE A O 1
ATOM 1404 N N . VAL A 1 177 ? 8.070 -13.834 -20.409 1.00 86.62 177 VAL A N 1
ATOM 1405 C CA . VAL A 1 177 ? 8.211 -15.184 -19.830 1.00 86.62 177 VAL A CA 1
ATOM 1406 C C . VAL A 1 177 ? 8.522 -16.238 -20.894 1.00 86.62 177 VAL A C 1
ATOM 1408 O O . VAL A 1 177 ? 9.351 -17.113 -20.652 1.00 86.62 177 VAL A O 1
ATOM 1411 N N . ASN A 1 178 ? 7.956 -16.106 -22.100 1.00 86.06 178 ASN A N 1
ATOM 1412 C CA . ASN A 1 178 ? 8.234 -17.004 -23.227 1.00 86.06 178 ASN A CA 1
ATOM 1413 C C . ASN A 1 178 ? 9.679 -16.899 -23.736 1.00 86.06 178 ASN A C 1
ATOM 1415 O O . ASN A 1 178 ? 10.215 -17.865 -24.273 1.00 86.06 178 ASN A O 1
ATOM 1419 N N . LEU A 1 179 ? 10.326 -15.750 -23.534 1.00 86.75 179 LEU A N 1
ATOM 1420 C CA . LEU A 1 179 ? 11.742 -15.534 -23.834 1.00 86.75 179 LEU A CA 1
ATOM 1421 C C . LEU A 1 179 ? 12.677 -16.005 -22.703 1.00 86.75 179 LEU A C 1
ATOM 1423 O O . LEU A 1 179 ? 13.850 -15.646 -22.687 1.00 86.75 179 LEU A O 1
ATOM 1427 N N . ASN A 1 180 ? 12.180 -16.788 -21.736 1.00 83.62 180 ASN A N 1
ATOM 1428 C CA . ASN A 1 180 ? 12.921 -17.223 -20.544 1.00 83.62 180 ASN A CA 1
ATOM 1429 C C . ASN A 1 180 ? 13.508 -16.066 -19.715 1.00 83.62 180 ASN A C 1
ATOM 1431 O O . ASN A 1 180 ? 14.456 -16.265 -18.952 1.00 83.62 180 ASN A O 1
ATOM 1435 N N . GLY A 1 181 ? 12.939 -14.861 -19.818 1.00 83.19 181 GLY A N 1
ATOM 1436 C CA . GLY A 1 181 ? 13.491 -13.673 -19.173 1.00 83.19 181 GLY A CA 1
ATOM 1437 C C . GLY A 1 181 ? 13.629 -13.814 -17.652 1.00 83.19 181 GLY A C 1
ATOM 1438 O O . GLY A 1 181 ? 14.607 -13.359 -17.066 1.00 83.19 181 GLY A O 1
ATOM 1439 N N . LEU A 1 182 ? 12.691 -14.516 -17.009 1.00 79.62 182 LEU A N 1
ATOM 1440 C CA . LEU A 1 182 ? 12.737 -14.812 -15.573 1.00 79.62 182 LEU A CA 1
ATOM 1441 C C . LEU A 1 182 ? 13.962 -15.642 -15.165 1.00 79.62 182 LEU A C 1
ATOM 1443 O O . LEU A 1 182 ? 14.592 -15.360 -14.145 1.00 79.62 182 LEU A O 1
ATOM 1447 N N . LEU A 1 183 ? 14.317 -16.649 -15.966 1.00 81.06 183 LEU A N 1
ATOM 1448 C CA . LEU A 1 183 ? 15.482 -17.489 -15.703 1.00 81.06 183 L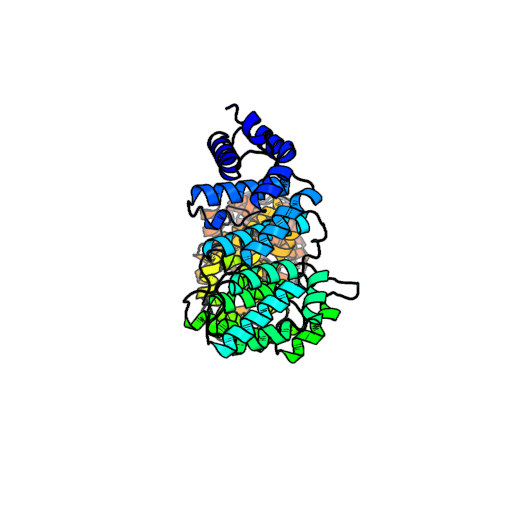EU A CA 1
ATOM 1449 C C . LEU A 1 183 ? 16.769 -16.670 -15.838 1.00 81.06 183 LEU A C 1
ATOM 1451 O O . LEU A 1 183 ? 17.620 -16.722 -14.951 1.00 81.06 183 LEU A O 1
ATOM 1455 N N . ILE A 1 184 ? 16.867 -15.866 -16.899 1.00 79.44 184 ILE A N 1
ATOM 1456 C CA . ILE A 1 184 ? 18.007 -14.979 -17.164 1.00 79.44 184 ILE A CA 1
ATOM 1457 C C . ILE A 1 184 ? 18.236 -14.037 -15.975 1.00 79.44 184 ILE A C 1
ATOM 1459 O O . ILE A 1 184 ? 19.354 -13.923 -15.475 1.00 79.44 184 ILE A O 1
ATOM 1463 N N . PHE A 1 185 ? 17.172 -13.429 -15.444 1.00 79.75 185 PHE A N 1
ATOM 1464 C CA . PHE A 1 185 ? 17.283 -12.549 -14.281 1.00 79.75 185 PHE A CA 1
ATOM 1465 C C . PHE A 1 185 ? 17.680 -13.254 -12.998 1.00 79.75 185 PHE A C 1
ATOM 1467 O O . PHE A 1 185 ? 18.468 -12.703 -12.232 1.00 79.75 185 PHE A O 1
ATOM 1474 N N . SER A 1 186 ? 17.170 -14.462 -12.761 1.00 77.06 186 SER A N 1
ATOM 1475 C CA . SER A 1 186 ? 17.564 -15.223 -11.575 1.00 77.06 186 SER A CA 1
ATOM 1476 C C . SER A 1 186 ? 19.071 -15.505 -11.555 1.00 77.06 186 SER A C 1
ATOM 1478 O O . SER A 1 186 ? 19.720 -15.370 -10.517 1.00 77.06 186 SER A O 1
ATOM 1480 N N . GLN A 1 187 ? 19.651 -15.798 -12.722 1.00 78.81 187 GLN A N 1
ATOM 1481 C CA . GLN A 1 187 ? 21.086 -16.011 -12.884 1.00 78.81 187 GLN A CA 1
ATOM 1482 C C . GLN A 1 187 ? 21.871 -14.701 -12.744 1.00 78.81 187 GLN A C 1
ATOM 1484 O O . GLN A 1 187 ? 22.908 -14.686 -12.079 1.00 78.81 187 GLN A O 1
ATOM 1489 N N . PHE A 1 188 ? 21.353 -13.600 -13.302 1.00 77.50 188 PHE A N 1
ATOM 1490 C CA . PHE A 1 188 ? 21.953 -12.271 -13.162 1.00 77.50 188 PHE A CA 1
ATOM 1491 C C . PHE A 1 188 ? 22.038 -11.846 -11.692 1.00 77.50 188 PHE A C 1
ATOM 1493 O O . PHE A 1 188 ? 23.100 -11.436 -11.221 1.00 77.50 188 PHE A O 1
ATOM 1500 N N . LEU A 1 189 ? 20.947 -12.022 -10.936 1.00 76.50 189 LEU A N 1
ATOM 1501 C CA . LEU A 1 189 ? 20.911 -11.691 -9.515 1.00 76.50 189 LEU A CA 1
ATOM 1502 C C . LEU A 1 189 ? 21.893 -12.531 -8.700 1.00 76.50 189 LEU A C 1
ATOM 1504 O O . LEU A 1 189 ? 22.546 -12.003 -7.800 1.00 76.50 189 LEU A O 1
ATOM 1508 N N . ALA A 1 190 ? 21.988 -13.833 -8.981 1.00 75.38 190 ALA A N 1
ATOM 1509 C CA . ALA A 1 190 ? 22.856 -14.729 -8.225 1.00 75.38 190 ALA A CA 1
ATOM 1510 C C . ALA A 1 190 ? 24.326 -14.275 -8.257 1.00 75.38 190 ALA A C 1
ATOM 1512 O O . ALA A 1 190 ? 25.054 -14.505 -7.296 1.00 75.38 190 ALA A O 1
ATOM 1513 N N . GLN A 1 191 ? 24.740 -13.590 -9.327 1.00 77.06 191 GLN A N 1
ATOM 1514 C CA . GLN A 1 191 ? 26.137 -13.245 -9.583 1.00 77.06 191 GLN A CA 1
ATOM 1515 C C . GLN A 1 191 ? 26.469 -11.763 -9.345 1.00 77.06 191 GLN A C 1
ATOM 1517 O O . GLN A 1 191 ? 27.633 -11.436 -9.142 1.00 77.06 191 GLN A O 1
ATOM 1522 N N . THR A 1 192 ? 25.484 -10.859 -9.363 1.00 76.38 192 THR A N 1
ATOM 1523 C CA . THR A 1 192 ? 25.721 -9.414 -9.191 1.00 76.38 192 THR A CA 1
ATOM 1524 C C . THR A 1 192 ? 25.676 -8.968 -7.726 1.00 76.38 192 THR A C 1
ATOM 1526 O O . THR A 1 192 ? 24.823 -9.413 -6.954 1.00 76.38 192 THR A O 1
ATOM 1529 N N . GLU A 1 193 ? 26.568 -8.053 -7.351 1.00 74.94 193 GLU A N 1
ATOM 1530 C CA . GLU A 1 193 ? 26.530 -7.295 -6.085 1.00 74.94 193 GLU A CA 1
ATOM 1531 C C . GLU A 1 193 ? 26.171 -5.816 -6.318 1.00 74.94 193 GLU A C 1
ATOM 1533 O O . GLU A 1 193 ? 26.108 -5.019 -5.389 1.00 74.94 193 GLU A O 1
ATOM 1538 N N . ASN A 1 194 ? 25.918 -5.415 -7.568 1.00 77.38 194 ASN A N 1
ATOM 1539 C CA . ASN A 1 194 ? 25.634 -4.023 -7.890 1.00 77.38 194 ASN A CA 1
ATOM 1540 C C . ASN A 1 194 ? 24.218 -3.629 -7.439 1.00 77.38 194 ASN A C 1
ATOM 1542 O O . ASN A 1 194 ? 23.218 -4.147 -7.943 1.00 77.38 194 ASN A O 1
ATOM 1546 N N . SER A 1 195 ? 24.142 -2.659 -6.528 1.00 74.44 195 SER A N 1
ATOM 1547 C CA . SER A 1 195 ? 22.885 -2.194 -5.942 1.00 74.44 195 SER A CA 1
ATOM 1548 C C . SER A 1 195 ? 21.919 -1.581 -6.966 1.00 74.44 195 SER A C 1
ATOM 1550 O O . SER A 1 195 ? 20.719 -1.834 -6.871 1.00 74.44 195 SER A O 1
ATOM 1552 N N . GLU A 1 196 ? 22.390 -0.849 -7.980 1.00 76.31 196 GLU A N 1
ATOM 1553 C CA . GLU A 1 196 ? 21.523 -0.277 -9.026 1.00 76.31 196 GLU A CA 1
ATOM 1554 C C . GLU A 1 196 ? 20.865 -1.371 -9.872 1.00 76.31 196 GLU A C 1
ATOM 1556 O O . GLU A 1 196 ? 19.666 -1.318 -10.147 1.00 76.31 196 GLU A O 1
ATOM 1561 N N . VAL A 1 197 ? 21.625 -2.409 -10.219 1.00 79.88 197 VAL A N 1
ATOM 1562 C CA . VAL A 1 197 ? 21.103 -3.585 -10.921 1.00 79.88 197 VAL A CA 1
ATOM 1563 C C . VAL A 1 197 ? 20.095 -4.341 -10.065 1.00 79.88 197 VAL A C 1
ATOM 1565 O O . VAL A 1 197 ? 19.016 -4.671 -10.554 1.00 79.88 197 VAL A O 1
ATOM 1568 N N . CYS A 1 198 ? 20.400 -4.575 -8.788 1.00 78.19 198 CYS A N 1
ATOM 1569 C CA . CYS A 1 198 ? 19.459 -5.171 -7.841 1.00 78.19 198 CYS A CA 1
ATOM 1570 C C . CYS A 1 198 ? 18.143 -4.373 -7.778 1.00 78.19 198 CYS A C 1
ATOM 1572 O O . CYS A 1 198 ? 17.060 -4.956 -7.833 1.00 78.19 198 CYS A O 1
ATOM 1574 N N . SER A 1 199 ? 18.216 -3.037 -7.749 1.00 76.50 199 SER A N 1
ATOM 1575 C CA . SER A 1 199 ? 17.028 -2.172 -7.771 1.00 76.50 199 SER A CA 1
ATOM 1576 C C . SER A 1 199 ? 16.237 -2.306 -9.075 1.00 76.50 199 SER A C 1
ATOM 1578 O O . SER A 1 199 ? 15.012 -2.422 -9.042 1.00 76.50 199 SER A O 1
ATOM 1580 N N . GLY A 1 200 ? 16.924 -2.352 -10.221 1.00 79.06 200 GLY A N 1
ATOM 1581 C CA . GLY A 1 200 ? 16.296 -2.561 -11.526 1.00 79.06 200 GLY A CA 1
ATOM 1582 C C . GLY A 1 200 ? 15.590 -3.917 -11.636 1.00 79.06 200 GLY A C 1
ATOM 1583 O O . GLY A 1 200 ? 14.473 -3.989 -12.144 1.00 79.06 200 GLY A O 1
ATOM 1584 N N . ILE A 1 201 ? 16.194 -4.983 -11.097 1.00 81.88 201 ILE A N 1
ATOM 1585 C CA . ILE A 1 201 ? 15.586 -6.322 -11.032 1.00 81.88 201 ILE A CA 1
ATOM 1586 C C . ILE A 1 201 ? 14.316 -6.297 -10.175 1.00 81.88 201 ILE A C 1
ATOM 1588 O O . ILE A 1 201 ? 13.293 -6.840 -10.588 1.00 81.88 201 ILE A O 1
ATOM 1592 N N . LEU A 1 202 ? 14.344 -5.637 -9.013 1.00 77.69 202 LEU A N 1
ATOM 1593 C CA . LEU A 1 202 ? 13.152 -5.465 -8.177 1.00 77.69 202 LEU A CA 1
ATOM 1594 C C . LEU A 1 202 ? 12.052 -4.703 -8.916 1.00 77.69 202 LEU A C 1
ATOM 1596 O O . LEU A 1 202 ? 10.917 -5.166 -8.946 1.00 77.69 202 LEU A O 1
ATOM 1600 N N . GLY A 1 203 ? 12.380 -3.585 -9.568 1.00 79.31 203 GLY A N 1
ATOM 1601 C CA . GLY A 1 203 ? 11.414 -2.826 -10.368 1.00 79.31 203 GLY A CA 1
ATOM 1602 C C . GLY A 1 203 ? 10.755 -3.678 -11.457 1.00 79.31 203 GLY A C 1
ATOM 1603 O O . GLY A 1 203 ? 9.551 -3.585 -11.686 1.00 79.31 203 GLY A O 1
ATOM 1604 N N . LEU A 1 204 ? 11.521 -4.574 -12.075 1.00 83.56 204 LEU A N 1
ATOM 1605 C CA . LEU A 1 204 ? 11.012 -5.500 -13.075 1.00 83.56 204 LEU A CA 1
ATOM 1606 C C . LEU A 1 204 ? 10.090 -6.569 -12.477 1.00 83.56 204 LEU A C 1
ATOM 1608 O O . LEU A 1 204 ? 9.013 -6.813 -13.023 1.00 83.56 204 LEU A O 1
ATOM 1612 N N . ILE A 1 205 ? 10.486 -7.172 -11.350 1.00 80.88 205 ILE A N 1
ATOM 1613 C CA . ILE A 1 205 ? 9.649 -8.123 -10.605 1.00 80.88 205 ILE A CA 1
ATOM 1614 C C . ILE A 1 205 ? 8.327 -7.457 -10.223 1.00 80.88 205 ILE A C 1
ATOM 1616 O O . ILE A 1 205 ? 7.277 -8.042 -10.473 1.00 80.88 205 ILE A O 1
ATOM 1620 N N . HIS A 1 206 ? 8.370 -6.230 -9.690 1.00 79.06 206 HIS A N 1
ATOM 1621 C CA . HIS A 1 206 ? 7.176 -5.449 -9.367 1.00 79.06 206 HIS A CA 1
ATOM 1622 C C . HIS A 1 206 ? 6.255 -5.312 -10.576 1.00 79.06 206 HIS A C 1
ATOM 1624 O O . HIS A 1 206 ? 5.087 -5.669 -10.492 1.00 79.06 206 HIS A O 1
ATOM 1630 N N . SER A 1 207 ? 6.764 -4.829 -11.708 1.00 82.19 207 SER A N 1
ATOM 1631 C CA . SER A 1 207 ? 5.928 -4.626 -12.891 1.00 82.19 207 SER A CA 1
ATOM 1632 C C . SER A 1 207 ? 5.323 -5.922 -13.423 1.00 82.19 207 SER A C 1
ATOM 1634 O O . SER A 1 207 ? 4.188 -5.916 -13.891 1.00 82.19 207 SER A O 1
ATOM 1636 N N . LEU A 1 208 ? 6.047 -7.040 -13.317 1.00 80.94 208 LEU A N 1
ATOM 1637 C CA . LEU A 1 208 ? 5.548 -8.347 -13.732 1.00 80.94 208 LEU A CA 1
ATOM 1638 C C . LEU A 1 208 ? 4.390 -8.839 -12.852 1.00 80.94 208 LEU A C 1
ATOM 1640 O O . LEU A 1 208 ? 3.467 -9.466 -13.369 1.00 80.94 208 LEU A O 1
ATOM 1644 N N . ILE A 1 209 ? 4.433 -8.557 -11.545 1.00 76.00 209 ILE A N 1
ATOM 1645 C CA . ILE A 1 209 ? 3.396 -8.972 -10.584 1.00 76.00 209 ILE A CA 1
ATOM 1646 C C . ILE A 1 209 ? 2.269 -7.946 -10.401 1.00 76.00 209 ILE A C 1
ATOM 1648 O O . ILE A 1 209 ? 1.197 -8.277 -9.893 1.00 76.00 209 ILE A O 1
ATOM 1652 N N . PHE A 1 210 ? 2.487 -6.705 -10.831 1.00 72.12 210 PHE A N 1
ATOM 1653 C CA . PHE A 1 210 ? 1.521 -5.622 -10.723 1.00 72.12 210 PHE A CA 1
ATOM 1654 C C . PHE A 1 210 ? 0.311 -5.852 -11.646 1.00 72.12 210 PHE A C 1
ATOM 1656 O O . PHE A 1 210 ? 0.451 -6.222 -12.815 1.00 72.12 210 PHE A O 1
ATOM 1663 N N . ASN A 1 211 ? -0.890 -5.587 -11.120 1.00 63.25 211 ASN A N 1
ATOM 1664 C CA . ASN A 1 211 ? -2.174 -5.697 -11.828 1.00 63.25 211 ASN A CA 1
ATOM 1665 C C . ASN A 1 211 ? -2.517 -7.086 -12.400 1.00 63.25 211 ASN A C 1
ATOM 1667 O O . ASN A 1 211 ? -3.276 -7.186 -13.353 1.00 63.25 211 ASN A O 1
ATOM 1671 N N . LEU A 1 212 ? -2.049 -8.175 -11.787 1.00 67.44 212 LEU A N 1
ATOM 1672 C CA . LEU A 1 212 ? -2.436 -9.538 -12.192 1.00 67.44 212 LEU A CA 1
ATOM 1673 C C . LEU A 1 212 ? -3.880 -9.942 -11.805 1.00 67.44 212 LEU A C 1
ATOM 1675 O O . LEU A 1 212 ? -4.281 -11.086 -12.018 1.00 67.44 212 LEU A O 1
ATOM 1679 N N . ASN A 1 213 ? -4.665 -9.017 -11.243 1.00 54.09 213 ASN A N 1
ATOM 1680 C CA . ASN A 1 213 ? -6.011 -9.250 -10.715 1.00 54.09 213 ASN A CA 1
ATOM 1681 C C . ASN A 1 213 ? -7.096 -9.149 -11.801 1.00 54.09 213 ASN A C 1
ATOM 1683 O O . ASN A 1 213 ? -7.942 -8.261 -11.741 1.00 54.09 213 ASN A O 1
ATOM 1687 N N . ASP A 1 214 ? -7.111 -10.082 -12.752 1.00 53.09 214 ASP A N 1
ATOM 1688 C CA . ASP A 1 214 ? -8.254 -10.257 -13.656 1.00 53.09 214 ASP A CA 1
ATOM 1689 C C . ASP A 1 214 ? -9.133 -11.419 -13.182 1.00 53.09 214 ASP A C 1
ATOM 1691 O O . ASP A 1 214 ? -8.865 -12.597 -13.423 1.00 53.09 214 ASP A O 1
ATOM 1695 N N . VAL A 1 215 ? -10.215 -11.077 -12.481 1.00 42.88 215 VAL A N 1
ATOM 1696 C CA . VAL A 1 215 ? -11.258 -12.025 -12.074 1.00 42.88 215 VAL A CA 1
ATOM 1697 C C . VAL A 1 215 ? -12.176 -12.290 -13.275 1.00 42.88 215 VAL A C 1
ATOM 1699 O O . VAL A 1 215 ? -12.975 -11.434 -13.645 1.00 42.88 215 VAL A O 1
ATOM 1702 N N . GLY A 1 216 ? -12.103 -13.487 -13.873 1.00 45.53 216 GLY A N 1
ATOM 1703 C CA . GLY A 1 216 ? -13.181 -14.027 -14.727 1.00 45.53 216 GLY A CA 1
ATOM 1704 C C . GLY A 1 216 ? -12.856 -14.357 -16.192 1.00 45.53 216 GLY A C 1
ATOM 1705 O O . GLY A 1 216 ? -13.721 -14.879 -16.894 1.00 45.53 216 GLY A O 1
ATOM 1706 N N . LYS A 1 217 ? -11.632 -14.125 -16.668 1.00 44.84 217 LYS A N 1
ATOM 1707 C CA . LYS A 1 217 ? -11.088 -14.713 -17.912 1.00 44.84 217 LYS A CA 1
ATOM 1708 C C . LYS A 1 217 ? -9.787 -15.428 -17.563 1.00 44.84 217 LYS A C 1
ATOM 1710 O O . LYS A 1 217 ? -9.284 -15.194 -16.472 1.00 44.84 217 LYS A O 1
ATOM 1715 N N . GLN A 1 218 ? -9.284 -16.311 -18.433 1.00 54.97 218 GLN A N 1
ATOM 1716 C CA . GLN A 1 218 ? -7.984 -16.967 -18.240 1.00 54.97 218 GLN A CA 1
ATOM 1717 C C . GLN A 1 218 ? -6.964 -15.889 -17.881 1.00 54.97 218 GLN A C 1
ATOM 1719 O O . GLN A 1 218 ? -6.645 -15.038 -18.712 1.00 54.97 218 GLN A O 1
ATOM 1724 N N . SER A 1 219 ? -6.608 -15.832 -16.603 1.00 70.25 219 SER A N 1
ATOM 1725 C CA . SER A 1 219 ? -5.993 -14.637 -16.053 1.00 70.25 219 SER A CA 1
ATOM 1726 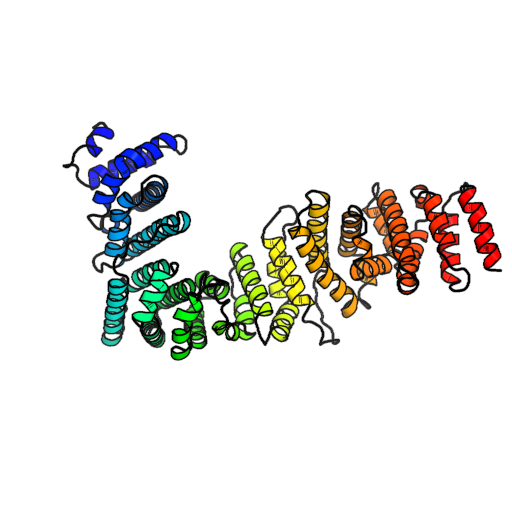C C . SER A 1 219 ? -4.566 -14.587 -16.582 1.00 70.25 219 SER A C 1
ATOM 1728 O O . SER A 1 219 ? -3.927 -15.628 -16.748 1.00 70.25 219 SER A O 1
ATOM 1730 N N . ILE A 1 220 ? -4.036 -13.396 -16.868 1.00 74.81 220 ILE A N 1
ATOM 1731 C CA . ILE A 1 220 ? -2.615 -13.240 -17.221 1.00 74.81 220 ILE A CA 1
ATOM 1732 C C . ILE A 1 220 ? -1.714 -13.955 -16.196 1.00 74.81 220 ILE A C 1
ATOM 1734 O O . ILE A 1 220 ? -0.692 -14.546 -16.543 1.00 74.81 220 ILE A O 1
ATOM 1738 N N . TYR A 1 221 ? -2.172 -13.998 -14.945 1.00 75.19 221 TYR A N 1
ATOM 1739 C CA . TYR A 1 221 ? -1.617 -14.782 -13.859 1.00 75.19 221 TYR A CA 1
ATOM 1740 C C . TYR A 1 221 ? -1.512 -16.291 -14.148 1.00 75.19 221 TYR A C 1
ATOM 1742 O O . TYR A 1 221 ? -0.446 -16.869 -13.941 1.00 75.19 221 TYR A O 1
ATOM 1750 N N . ASP A 1 222 ? -2.557 -16.938 -14.666 1.00 76.31 222 ASP A N 1
ATOM 1751 C CA . ASP A 1 222 ? -2.533 -18.369 -15.011 1.00 76.31 222 ASP A CA 1
ATOM 1752 C C . ASP A 1 222 ? -1.480 -18.685 -16.085 1.00 76.31 222 ASP A C 1
ATOM 1754 O O . ASP A 1 222 ? -0.929 -19.785 -16.116 1.00 76.31 222 ASP A O 1
ATOM 1758 N N . ILE A 1 223 ? -1.174 -17.713 -16.952 1.00 78.62 223 ILE A N 1
ATOM 1759 C CA . ILE A 1 223 ? -0.184 -17.854 -18.027 1.00 78.62 223 ILE A CA 1
ATOM 1760 C C . ILE A 1 223 ? 1.241 -17.723 -17.483 1.00 78.62 223 ILE A C 1
ATOM 1762 O O . ILE A 1 223 ? 2.103 -18.531 -17.822 1.00 78.62 223 ILE A O 1
ATOM 1766 N N . ILE A 1 224 ? 1.511 -16.714 -16.652 1.00 79.56 224 ILE A N 1
ATOM 1767 C CA . ILE A 1 224 ? 2.879 -16.415 -16.197 1.00 79.56 224 ILE A CA 1
ATOM 1768 C C . ILE A 1 224 ? 3.280 -17.186 -14.938 1.00 79.56 224 ILE A C 1
ATOM 1770 O O . ILE A 1 224 ? 4.464 -17.427 -14.706 1.00 79.56 224 ILE A O 1
ATOM 1774 N N . SER A 1 225 ? 2.316 -17.592 -14.114 1.00 77.00 225 SER A N 1
ATOM 1775 C CA . SER A 1 225 ? 2.610 -18.188 -12.816 1.00 77.00 225 SER A CA 1
ATOM 1776 C C . SER A 1 225 ? 3.354 -19.531 -12.833 1.00 77.00 225 SER A C 1
ATOM 1778 O O . SER A 1 225 ? 4.177 -19.740 -11.932 1.00 77.00 225 SER A O 1
ATOM 1780 N N . PRO A 1 226 ? 3.201 -20.414 -13.845 1.00 82.69 226 PRO A N 1
ATOM 1781 C CA . PRO A 1 226 ? 4.031 -21.614 -13.965 1.00 82.69 226 PRO A CA 1
ATOM 1782 C C . PRO A 1 226 ? 5.532 -21.306 -14.061 1.00 82.69 226 PRO A C 1
ATOM 1784 O O . PRO A 1 226 ? 6.357 -22.139 -13.689 1.00 82.69 226 PRO A O 1
ATOM 1787 N N . PHE A 1 227 ? 5.898 -20.101 -14.510 1.00 80.69 227 PHE A N 1
ATOM 1788 C CA . PHE A 1 227 ? 7.287 -19.671 -14.647 1.00 80.69 227 PHE A CA 1
ATOM 1789 C C . PHE A 1 227 ? 7.896 -19.137 -13.336 1.00 80.69 227 PHE A C 1
ATOM 1791 O O . PHE A 1 227 ? 9.111 -18.958 -13.267 1.00 80.69 227 PHE A O 1
ATOM 1798 N N . PHE A 1 228 ? 7.103 -18.921 -12.276 1.00 77.75 228 PHE A N 1
ATOM 1799 C CA . PHE A 1 228 ? 7.612 -18.465 -10.972 1.00 77.75 228 PHE A CA 1
ATOM 1800 C C . PHE A 1 228 ? 8.198 -19.590 -10.114 1.00 77.75 228 PHE A C 1
ATOM 1802 O O . PHE A 1 228 ? 9.135 -19.356 -9.348 1.00 77.75 228 PHE A O 1
ATOM 1809 N N . ALA A 1 229 ? 7.671 -20.811 -10.234 1.00 72.69 229 ALA A N 1
ATOM 1810 C CA . ALA A 1 229 ? 8.119 -21.940 -9.422 1.00 72.69 229 ALA A CA 1
ATOM 1811 C C . ALA A 1 229 ? 9.598 -22.328 -9.666 1.00 72.69 229 ALA A C 1
ATOM 1813 O O . ALA A 1 229 ? 10.323 -22.488 -8.682 1.00 72.69 229 ALA A O 1
ATOM 1814 N N . PRO A 1 230 ? 10.099 -22.417 -10.919 1.00 76.50 230 PRO A N 1
ATOM 1815 C CA . PRO A 1 230 ? 11.485 -22.813 -11.187 1.00 76.50 230 PRO A CA 1
ATOM 1816 C C . PRO A 1 230 ? 12.536 -21.850 -10.625 1.00 76.50 230 PRO A C 1
ATOM 1818 O O . PRO A 1 230 ? 13.628 -22.279 -10.266 1.00 76.50 230 PRO A O 1
ATOM 1821 N N . ILE A 1 231 ? 12.212 -20.558 -10.537 1.00 73.06 231 ILE A N 1
ATOM 1822 C CA . ILE A 1 231 ? 13.146 -19.517 -10.084 1.00 73.06 231 ILE A CA 1
ATOM 1823 C C . ILE A 1 231 ? 13.087 -19.261 -8.576 1.00 73.06 231 ILE A C 1
ATOM 1825 O O . ILE A 1 231 ? 13.813 -18.401 -8.088 1.00 73.06 231 ILE A O 1
ATOM 1829 N N . GLN A 1 232 ? 12.210 -19.963 -7.845 1.00 74.38 232 GLN A N 1
ATOM 1830 C CA . GLN A 1 232 ? 11.967 -19.732 -6.418 1.00 74.38 232 GLN A CA 1
ATOM 1831 C C . GLN A 1 232 ? 11.808 -18.233 -6.105 1.00 74.38 232 GLN A C 1
ATOM 1833 O O . GLN A 1 232 ? 12.558 -17.678 -5.305 1.00 74.38 232 GLN A O 1
ATOM 1838 N N . LEU A 1 233 ? 10.841 -17.569 -6.754 1.00 74.12 233 LEU A N 1
ATOM 1839 C CA . LEU A 1 233 ? 10.665 -16.106 -6.730 1.00 74.12 233 LEU A CA 1
ATOM 1840 C C . LEU A 1 233 ? 10.757 -15.480 -5.322 1.00 74.12 233 LEU A C 1
ATOM 1842 O O . LEU A 1 233 ? 11.322 -14.401 -5.172 1.00 74.12 233 LEU A O 1
ATOM 1846 N N . LYS A 1 234 ? 10.268 -16.175 -4.286 1.00 73.06 234 LYS A N 1
ATOM 1847 C CA . LYS A 1 234 ? 10.460 -15.801 -2.876 1.00 73.06 234 LYS A CA 1
ATOM 1848 C C . LYS A 1 234 ? 11.941 -15.617 -2.529 1.00 73.06 234 LYS A C 1
ATOM 1850 O O . LYS A 1 234 ? 12.342 -14.532 -2.123 1.00 73.06 234 LYS A O 1
ATOM 1855 N N . ASN A 1 235 ? 12.743 -16.665 -2.700 1.00 74.25 235 ASN A N 1
ATOM 1856 C CA . ASN A 1 235 ? 14.169 -16.667 -2.373 1.00 74.25 235 ASN A CA 1
ATOM 1857 C C . ASN A 1 235 ? 14.924 -15.635 -3.209 1.00 74.25 235 ASN A C 1
ATOM 1859 O O . ASN A 1 235 ? 15.840 -14.995 -2.706 1.00 74.25 235 ASN A O 1
ATOM 1863 N N . LEU A 1 236 ? 14.494 -15.432 -4.457 1.00 74.94 236 LEU A N 1
ATOM 1864 C CA . LEU A 1 236 ? 15.013 -14.373 -5.310 1.00 74.94 236 LEU A CA 1
ATOM 1865 C C . LEU A 1 236 ? 14.770 -12.995 -4.681 1.00 74.94 236 LEU A C 1
ATOM 1867 O O . LEU A 1 236 ? 15.727 -12.259 -4.480 1.00 74.94 236 LEU A O 1
ATOM 1871 N N . ILE A 1 237 ? 13.522 -12.670 -4.324 1.00 74.25 237 ILE A N 1
ATOM 1872 C CA . ILE A 1 237 ? 13.167 -11.397 -3.682 1.00 74.25 237 ILE A CA 1
ATOM 1873 C C . ILE A 1 237 ? 13.982 -11.211 -2.396 1.00 74.25 237 ILE A C 1
ATOM 1875 O O . ILE A 1 237 ? 14.633 -10.181 -2.262 1.00 74.25 237 ILE A O 1
ATOM 1879 N N . PHE A 1 238 ? 14.043 -12.210 -1.509 1.00 73.44 238 PHE A N 1
ATOM 1880 C CA . PHE A 1 238 ? 14.859 -12.143 -0.287 1.00 73.44 238 PHE A CA 1
ATOM 1881 C C . PHE A 1 238 ? 16.348 -11.908 -0.572 1.00 73.44 238 PHE A C 1
ATOM 1883 O O . PHE A 1 238 ? 16.950 -11.048 0.062 1.00 73.44 238 PHE A O 1
ATOM 1890 N N . ALA A 1 239 ? 16.927 -12.579 -1.567 1.00 74.56 239 ALA A N 1
ATOM 1891 C CA . ALA A 1 239 ? 18.322 -12.370 -1.941 1.00 74.56 239 ALA A CA 1
ATOM 1892 C C . ALA A 1 239 ? 18.582 -10.954 -2.485 1.00 74.56 239 ALA A C 1
ATOM 1894 O O . ALA A 1 239 ? 19.628 -10.376 -2.190 1.00 74.56 239 ALA A O 1
ATOM 1895 N N . VAL A 1 240 ? 17.656 -10.363 -3.262 1.00 73.62 240 VAL A N 1
ATOM 1896 C CA . VAL A 1 240 ? 17.821 -8.961 -3.697 1.00 73.62 240 VAL A CA 1
ATOM 1897 C C . VAL A 1 240 ? 17.735 -8.016 -2.504 1.00 73.62 240 VAL A C 1
ATOM 1899 O O . VAL A 1 240 ? 18.503 -7.059 -2.416 1.00 73.62 240 VAL A O 1
ATOM 1902 N N . LEU A 1 241 ? 16.787 -8.279 -1.606 1.00 71.62 241 LEU A N 1
ATOM 1903 C CA . LEU A 1 241 ? 16.572 -7.497 -0.400 1.00 71.62 241 LEU A CA 1
ATOM 1904 C C . LEU A 1 241 ? 17.837 -7.501 0.460 1.00 71.62 241 LEU A C 1
ATOM 1906 O O . LEU A 1 241 ? 18.409 -6.440 0.679 1.00 71.62 241 LEU A O 1
ATOM 1910 N N . GLU A 1 242 ? 18.347 -8.671 0.843 1.00 71.69 242 GLU A N 1
ATOM 1911 C CA . GLU A 1 242 ? 19.590 -8.800 1.619 1.00 71.69 242 GLU A CA 1
ATOM 1912 C C . GLU A 1 242 ? 20.757 -8.014 0.998 1.00 71.69 242 GLU A C 1
ATOM 1914 O O . GLU A 1 242 ? 21.442 -7.274 1.705 1.00 71.69 242 GLU A O 1
ATOM 1919 N N . LYS A 1 243 ? 20.933 -8.096 -0.330 1.00 73.69 243 LYS A N 1
ATOM 1920 C CA . LYS A 1 243 ? 21.981 -7.367 -1.067 1.00 73.69 243 LYS A CA 1
ATOM 1921 C C . LYS A 1 243 ? 21.774 -5.850 -1.113 1.00 73.69 243 LYS A C 1
ATOM 1923 O O . LYS A 1 243 ? 22.744 -5.106 -1.136 1.00 73.69 243 LYS A O 1
ATOM 1928 N N . GLN A 1 244 ? 20.536 -5.358 -1.164 1.00 67.81 244 GLN A N 1
ATOM 1929 C CA . GLN A 1 244 ? 20.262 -3.916 -1.082 1.00 67.81 244 GLN A CA 1
ATOM 1930 C C . GLN A 1 244 ? 20.478 -3.378 0.341 1.00 67.81 244 GLN A C 1
ATOM 1932 O O . GLN A 1 244 ? 20.859 -2.218 0.508 1.00 67.81 244 GLN A O 1
ATOM 1937 N N . PHE A 1 245 ? 20.253 -4.212 1.360 1.00 61.38 245 PHE A N 1
ATOM 1938 C CA . PHE A 1 245 ? 20.287 -3.808 2.767 1.00 61.38 245 PHE A CA 1
ATOM 1939 C C . PHE A 1 245 ? 21.654 -3.896 3.431 1.00 61.38 245 PHE A C 1
ATOM 1941 O O . PHE A 1 245 ? 21.869 -3.192 4.416 1.00 61.38 245 PHE A O 1
ATOM 1948 N N . SER A 1 246 ? 22.605 -4.662 2.890 1.00 58.25 246 SER A N 1
ATOM 1949 C CA . SER A 1 246 ? 23.998 -4.579 3.353 1.00 58.25 246 SER A CA 1
ATOM 1950 C C . SER A 1 246 ? 24.582 -3.169 3.191 1.00 58.25 246 SER A C 1
ATOM 1952 O O . SER A 1 246 ? 25.454 -2.773 3.966 1.00 58.25 246 SER A O 1
ATOM 1954 N N . ASP A 1 247 ? 24.052 -2.395 2.236 1.00 55.81 247 ASP A N 1
ATOM 1955 C CA . ASP A 1 247 ? 24.636 -1.131 1.787 1.00 55.81 247 ASP A CA 1
ATOM 1956 C C . ASP A 1 247 ? 23.796 0.111 2.154 1.00 55.81 247 ASP A C 1
ATOM 1958 O O . ASP A 1 247 ? 24.294 1.237 2.062 1.00 55.81 247 ASP A O 1
ATOM 1962 N N . GLN A 1 248 ? 22.532 -0.045 2.580 1.00 55.91 248 GLN A N 1
ATOM 1963 C CA . GLN A 1 248 ? 21.605 1.070 2.836 1.00 55.91 248 GLN A CA 1
ATOM 1964 C C . GLN A 1 248 ? 20.868 0.947 4.179 1.00 55.91 248 GLN A C 1
ATOM 1966 O O . GLN A 1 248 ? 20.378 -0.115 4.542 1.00 55.91 248 GLN A O 1
ATOM 1971 N N . LYS A 1 249 ? 20.742 2.071 4.907 1.00 55.75 249 LYS A N 1
ATOM 1972 C CA . LYS A 1 249 ? 20.019 2.142 6.196 1.00 55.75 249 LYS A CA 1
ATOM 1973 C C . LYS A 1 249 ? 18.489 2.173 6.066 1.00 55.75 249 LYS A C 1
ATOM 1975 O O . LYS A 1 249 ? 17.820 1.949 7.067 1.00 55.75 249 LYS A O 1
ATOM 1980 N N . ASN A 1 250 ? 17.955 2.471 4.878 1.00 58.72 250 ASN A N 1
ATOM 1981 C CA . ASN A 1 250 ? 16.522 2.659 4.636 1.00 58.72 250 ASN A CA 1
ATOM 1982 C C . ASN A 1 250 ? 16.042 1.788 3.462 1.00 58.72 250 ASN A C 1
ATOM 1984 O O . ASN A 1 250 ? 16.784 1.539 2.512 1.00 58.72 250 ASN A O 1
ATOM 1988 N N . VAL A 1 251 ? 14.775 1.378 3.502 1.00 62.66 251 VAL A N 1
ATOM 1989 C CA . VAL A 1 251 ? 14.081 0.624 2.461 1.00 62.66 251 VAL A CA 1
ATOM 1990 C C . VAL A 1 251 ? 13.785 1.532 1.285 1.00 62.66 251 VAL A C 1
ATOM 1992 O O . VAL A 1 251 ? 13.061 2.519 1.398 1.00 62.66 251 VAL A O 1
ATOM 1995 N N . ASN A 1 252 ? 14.332 1.164 0.129 1.00 67.38 252 ASN A N 1
ATOM 1996 C CA . ASN A 1 252 ? 14.064 1.839 -1.129 1.00 67.38 252 ASN A CA 1
ATOM 1997 C C . ASN A 1 252 ? 12.564 1.753 -1.476 1.00 67.38 252 ASN A C 1
ATOM 1999 O O . ASN A 1 252 ? 11.952 0.690 -1.383 1.00 67.38 252 ASN A O 1
ATOM 2003 N N . PHE A 1 253 ? 11.975 2.852 -1.944 1.00 66.50 253 PHE A N 1
ATOM 2004 C CA . PHE A 1 253 ? 10.592 2.906 -2.427 1.00 66.50 253 PHE A CA 1
ATOM 2005 C C . PHE A 1 253 ? 10.249 1.781 -3.420 1.00 66.50 253 PHE A C 1
ATOM 2007 O O . PHE A 1 253 ? 9.166 1.204 -3.352 1.00 66.50 253 PHE A O 1
ATOM 2014 N N . ASN A 1 254 ? 11.186 1.409 -4.298 1.00 64.38 254 ASN A N 1
ATOM 2015 C CA . ASN A 1 254 ? 10.992 0.322 -5.260 1.00 64.38 254 ASN A CA 1
ATOM 2016 C C . ASN A 1 254 ? 10.760 -1.029 -4.572 1.00 64.38 254 ASN A C 1
ATOM 2018 O O . ASN A 1 254 ? 9.939 -1.814 -5.037 1.00 64.38 254 ASN A O 1
ATOM 2022 N N . VAL A 1 255 ? 11.430 -1.279 -3.442 1.00 67.06 255 VAL A N 1
ATOM 2023 C CA . VAL A 1 255 ? 11.195 -2.470 -2.616 1.00 67.06 255 VAL A CA 1
ATOM 2024 C C . VAL A 1 255 ? 9.774 -2.447 -2.066 1.00 67.06 255 VAL A C 1
ATOM 2026 O O . VAL A 1 255 ? 9.045 -3.418 -2.238 1.00 67.06 255 VAL A O 1
ATOM 2029 N N . LEU A 1 256 ? 9.352 -1.333 -1.460 1.00 70.12 256 LEU A N 1
ATOM 2030 C CA . LEU A 1 256 ? 7.990 -1.181 -0.939 1.00 70.12 256 LEU A CA 1
ATOM 2031 C C . LEU A 1 256 ? 6.942 -1.425 -2.032 1.00 70.12 256 LEU A C 1
ATOM 2033 O O . LEU A 1 256 ? 5.982 -2.161 -1.823 1.00 70.12 256 LEU A O 1
ATOM 2037 N N . MET A 1 257 ? 7.165 -0.900 -3.235 1.00 69.44 257 MET A N 1
ATOM 2038 C CA . MET A 1 257 ? 6.253 -1.105 -4.356 1.00 69.44 257 MET A CA 1
ATOM 2039 C C . MET A 1 257 ? 6.165 -2.569 -4.796 1.00 69.44 257 MET A C 1
ATOM 2041 O O . MET A 1 257 ? 5.048 -3.064 -4.945 1.00 69.44 257 MET A O 1
ATOM 2045 N N . VAL A 1 258 ? 7.293 -3.291 -4.926 1.00 69.69 258 VAL A N 1
ATOM 2046 C CA . VAL A 1 258 ? 7.291 -4.750 -5.190 1.00 69.69 258 VAL A CA 1
ATOM 2047 C C . VAL A 1 258 ? 6.337 -5.449 -4.232 1.00 69.69 258 VAL A C 1
ATOM 2049 O O . VAL A 1 258 ? 5.440 -6.171 -4.654 1.00 69.69 258 VAL A O 1
ATOM 2052 N N . LEU A 1 259 ? 6.482 -5.170 -2.943 1.00 68.25 259 LEU A N 1
ATOM 2053 C CA . LEU A 1 259 ? 5.734 -5.830 -1.878 1.00 68.25 259 LEU A CA 1
ATOM 2054 C C . LEU A 1 259 ? 4.258 -5.466 -1.900 1.00 68.25 259 LEU A C 1
ATOM 2056 O O . LEU A 1 259 ? 3.404 -6.326 -1.701 1.00 68.25 259 LEU A O 1
ATOM 2060 N N . HIS A 1 260 ? 3.953 -4.210 -2.209 1.00 72.50 260 HIS A N 1
ATOM 2061 C CA . HIS A 1 260 ? 2.588 -3.748 -2.402 1.00 72.50 260 HIS A CA 1
ATOM 2062 C C . HIS A 1 260 ? 1.896 -4.478 -3.571 1.00 72.50 260 HIS A C 1
ATOM 2064 O O . HIS A 1 260 ? 0.685 -4.720 -3.517 1.00 72.50 260 HIS A O 1
ATOM 2070 N N . GLY A 1 261 ? 2.664 -4.858 -4.601 1.00 66.31 261 GLY A N 1
ATOM 2071 C CA . GLY A 1 261 ? 2.227 -5.650 -5.754 1.00 66.31 261 GLY A CA 1
ATOM 2072 C C . GLY A 1 261 ? 2.228 -7.175 -5.553 1.00 66.31 261 GLY A C 1
ATOM 2073 O O . GLY A 1 261 ? 1.565 -7.872 -6.317 1.00 66.31 261 GLY A O 1
ATOM 2074 N N . CYS A 1 262 ? 2.899 -7.711 -4.523 1.00 64.12 262 CYS A N 1
ATOM 2075 C CA . CYS A 1 262 ? 3.039 -9.151 -4.215 1.00 64.12 262 CYS A CA 1
ATOM 2076 C C . CYS A 1 262 ? 1.750 -9.841 -3.710 1.00 64.12 262 CYS A C 1
ATOM 2078 O O . CYS A 1 262 ? 1.804 -10.756 -2.888 1.00 64.12 262 CYS A O 1
ATOM 2080 N N . LEU A 1 263 ? 0.575 -9.450 -4.196 1.00 59.38 263 LEU A N 1
ATOM 2081 C CA . LEU A 1 263 ? -0.724 -9.979 -3.766 1.00 59.38 263 LEU A CA 1
ATOM 2082 C C . LEU A 1 263 ? -1.205 -11.214 -4.550 1.00 59.38 263 LEU A C 1
ATOM 2084 O O . LEU A 1 263 ? -2.396 -11.525 -4.545 1.00 59.38 263 LEU A O 1
ATOM 2088 N N . ILE A 1 264 ? -0.312 -11.938 -5.224 1.00 59.34 264 ILE A N 1
ATOM 2089 C CA . ILE A 1 264 ? -0.681 -13.148 -5.964 1.00 59.34 264 ILE A CA 1
ATOM 2090 C C . ILE A 1 264 ? -0.576 -14.414 -5.094 1.00 59.34 264 ILE A C 1
ATOM 2092 O O . ILE A 1 264 ? 0.247 -14.479 -4.182 1.00 59.34 264 ILE A O 1
ATOM 2096 N N . PRO A 1 265 ? -1.376 -15.467 -5.356 1.00 59.31 265 PRO A N 1
ATOM 2097 C CA . PRO A 1 265 ? -1.366 -16.690 -4.554 1.00 59.31 265 PRO A CA 1
ATOM 2098 C C . PRO A 1 265 ? 0.015 -17.333 -4.323 1.00 59.31 265 PRO A C 1
ATOM 2100 O O . PRO A 1 265 ? 0.250 -17.810 -3.218 1.00 59.31 265 PRO A O 1
ATOM 2103 N N . GLN A 1 266 ? 0.945 -17.310 -5.292 1.00 55.22 266 GLN A N 1
ATOM 2104 C CA . GLN A 1 266 ? 2.306 -17.861 -5.098 1.00 55.22 266 GLN A CA 1
ATOM 2105 C C . GLN A 1 266 ? 3.246 -16.958 -4.289 1.00 55.22 266 GLN A C 1
ATOM 2107 O O . GLN A 1 266 ? 4.309 -17.410 -3.873 1.00 55.22 266 GLN A O 1
ATOM 2112 N N . THR A 1 267 ? 2.888 -15.694 -4.059 1.00 59.09 267 THR A N 1
ATOM 2113 C CA . THR A 1 267 ? 3.652 -14.781 -3.199 1.00 59.09 267 THR A CA 1
ATOM 2114 C C . THR A 1 267 ? 3.037 -14.654 -1.806 1.00 59.09 267 THR A C 1
ATOM 2116 O O . THR A 1 267 ? 3.580 -13.931 -0.977 1.00 59.09 267 THR A O 1
ATOM 2119 N N . LYS A 1 268 ? 1.970 -15.408 -1.488 1.00 63.28 268 LYS A N 1
ATOM 2120 C CA . LYS A 1 268 ? 1.434 -15.507 -0.116 1.00 63.28 268 LYS A CA 1
ATOM 2121 C C . LYS A 1 268 ? 2.489 -15.964 0.890 1.00 63.28 268 LYS A C 1
ATOM 2123 O O . LYS A 1 268 ? 2.510 -15.466 2.006 1.00 63.28 268 LYS A O 1
ATOM 2128 N N . ASP A 1 269 ? 3.419 -16.820 0.469 1.00 61.12 269 ASP A N 1
ATOM 2129 C CA . ASP A 1 269 ? 4.528 -17.289 1.309 1.00 61.12 269 ASP A CA 1
ATOM 2130 C C . ASP A 1 269 ? 5.618 -16.220 1.543 1.00 61.12 269 ASP A C 1
ATOM 2132 O O . ASP A 1 269 ? 6.533 -16.444 2.342 1.00 61.12 269 ASP A O 1
ATOM 2136 N N . ILE A 1 270 ? 5.556 -15.085 0.827 1.00 65.31 270 ILE A N 1
ATOM 2137 C CA . ILE A 1 270 ? 6.362 -13.872 1.076 1.00 65.31 270 ILE A CA 1
ATOM 2138 C C . ILE A 1 270 ? 5.721 -13.030 2.181 1.00 65.31 270 ILE A C 1
ATOM 2140 O O . ILE A 1 270 ? 6.428 -12.336 2.909 1.00 65.31 270 ILE A O 1
ATOM 2144 N N . ALA A 1 271 ? 4.398 -13.121 2.350 1.00 71.56 271 ALA A N 1
ATOM 2145 C CA . ALA A 1 271 ? 3.704 -12.523 3.476 1.00 71.56 271 ALA A CA 1
ATOM 2146 C C . ALA A 1 271 ? 3.982 -13.319 4.757 1.00 71.56 271 ALA A C 1
ATOM 2148 O O . ALA A 1 271 ? 3.114 -14.016 5.264 1.00 71.56 271 ALA A O 1
ATOM 2149 N N . CYS A 1 272 ? 5.205 -13.240 5.276 1.00 74.44 272 CYS A N 1
ATOM 2150 C CA . CYS A 1 272 ? 5.625 -13.855 6.534 1.00 74.44 272 CYS A CA 1
ATOM 2151 C C . CYS A 1 272 ? 6.029 -12.797 7.571 1.00 74.44 272 CYS A C 1
ATOM 2153 O O . CYS A 1 272 ? 6.218 -11.616 7.262 1.00 74.44 272 CYS A O 1
ATOM 2155 N N . LEU A 1 273 ? 6.174 -13.226 8.823 1.00 79.81 273 LEU A N 1
ATOM 2156 C CA . LEU A 1 273 ? 6.530 -12.381 9.955 1.00 79.81 273 LEU A CA 1
ATOM 2157 C C . LEU A 1 273 ? 7.875 -11.682 9.771 1.00 79.81 273 LEU A C 1
ATOM 2159 O O . LEU A 1 273 ? 7.973 -10.487 10.034 1.00 79.81 273 LEU A O 1
ATOM 2163 N N . GLU A 1 274 ? 8.904 -12.406 9.333 1.00 77.56 274 GLU A N 1
ATOM 2164 C CA . GLU A 1 274 ? 10.246 -11.847 9.109 1.00 77.56 274 GLU A CA 1
ATOM 2165 C C . GLU A 1 274 ? 10.195 -10.672 8.135 1.00 77.56 274 GLU A C 1
ATOM 2167 O O . GLU A 1 274 ? 10.812 -9.632 8.364 1.00 77.56 274 GLU A O 1
ATOM 2172 N N . PHE A 1 275 ? 9.373 -10.812 7.096 1.00 73.69 275 PHE A N 1
ATOM 2173 C CA . PHE A 1 275 ? 9.172 -9.777 6.105 1.00 73.69 275 PHE A CA 1
ATOM 2174 C C . PHE A 1 275 ? 8.486 -8.532 6.697 1.00 73.69 275 PHE A C 1
ATOM 2176 O O . PHE A 1 275 ? 8.920 -7.401 6.477 1.00 73.69 275 PHE A O 1
ATOM 2183 N N . VAL A 1 276 ? 7.424 -8.722 7.484 1.00 78.19 276 VAL A N 1
ATOM 2184 C CA . VAL A 1 276 ? 6.711 -7.600 8.116 1.00 78.19 276 VAL A CA 1
ATOM 2185 C C . VAL A 1 276 ? 7.580 -6.889 9.151 1.00 78.19 276 VAL A C 1
ATOM 2187 O O . VAL A 1 276 ? 7.581 -5.659 9.189 1.00 78.19 276 VAL A O 1
ATOM 2190 N N . LYS A 1 277 ? 8.359 -7.635 9.945 1.00 79.88 277 LYS A N 1
ATOM 2191 C CA . LYS A 1 277 ? 9.358 -7.065 10.864 1.00 79.88 277 LYS A CA 1
ATOM 2192 C C . LYS A 1 277 ? 10.308 -6.146 10.124 1.00 79.88 277 LYS A C 1
ATOM 2194 O O . LYS A 1 277 ? 10.466 -4.982 10.481 1.00 79.88 277 LYS A O 1
ATOM 2199 N N . PHE A 1 278 ? 10.851 -6.668 9.033 1.00 75.00 278 PHE A N 1
ATOM 2200 C CA . PHE A 1 278 ? 11.768 -5.942 8.188 1.00 75.00 278 PHE A CA 1
ATOM 2201 C C . PHE A 1 278 ? 11.154 -4.635 7.649 1.00 75.00 278 PHE A C 1
ATOM 2203 O O . PHE A 1 278 ? 11.745 -3.564 7.813 1.00 75.00 278 PHE A O 1
ATOM 2210 N N . ALA A 1 279 ? 9.953 -4.697 7.063 1.00 75.56 279 ALA A N 1
ATOM 2211 C CA . ALA A 1 279 ? 9.273 -3.528 6.505 1.00 75.56 279 ALA A CA 1
ATOM 2212 C C . ALA A 1 279 ? 8.906 -2.482 7.569 1.00 75.56 279 ALA A C 1
ATOM 2214 O O . ALA A 1 279 ? 9.014 -1.290 7.301 1.00 75.56 279 ALA A O 1
ATOM 2215 N N . ALA A 1 280 ? 8.506 -2.908 8.771 1.00 77.62 280 ALA A N 1
ATOM 2216 C CA . ALA A 1 280 ? 8.141 -2.018 9.874 1.00 77.62 280 ALA A CA 1
ATOM 2217 C C . ALA A 1 280 ? 9.347 -1.289 10.497 1.00 77.62 280 ALA A C 1
ATOM 2219 O O . ALA A 1 280 ? 9.191 -0.210 11.071 1.00 77.62 280 ALA A O 1
ATOM 2220 N N . GLU A 1 281 ? 10.548 -1.861 10.404 1.00 77.44 281 GLU A N 1
ATOM 2221 C CA . GLU A 1 281 ? 11.748 -1.323 11.052 1.00 77.44 281 GLU A CA 1
ATOM 2222 C C . GLU A 1 281 ? 12.557 -0.374 10.157 1.00 77.44 281 GLU A C 1
ATOM 2224 O O . GLU A 1 281 ? 13.231 0.514 10.680 1.00 77.44 281 GLU A O 1
ATOM 2229 N N . ASN A 1 282 ? 12.468 -0.510 8.828 1.00 73.19 282 ASN A N 1
ATOM 2230 C CA . ASN A 1 282 ? 13.490 0.034 7.927 1.00 73.19 282 ASN A CA 1
ATOM 2231 C C . ASN A 1 282 ? 13.000 1.077 6.896 1.00 73.19 282 ASN A C 1
ATOM 2233 O O . ASN A 1 282 ? 13.736 1.376 5.970 1.00 73.19 282 ASN A O 1
ATOM 2237 N N . PHE A 1 283 ? 11.811 1.673 6.996 1.00 73.00 283 PHE A N 1
ATOM 2238 C CA . PHE A 1 283 ? 11.334 2.683 6.022 1.00 73.00 283 PHE A CA 1
ATOM 2239 C C . PHE A 1 283 ? 11.662 4.139 6.430 1.00 73.00 283 PHE A C 1
ATOM 2241 O O . PHE A 1 283 ? 11.872 4.435 7.608 1.00 73.00 283 PHE A O 1
ATOM 2248 N N . GLU A 1 284 ? 11.672 5.074 5.470 1.00 72.12 284 GLU A N 1
ATOM 2249 C CA . GLU A 1 284 ? 11.781 6.512 5.755 1.00 72.12 284 GLU A CA 1
ATOM 2250 C C . GLU A 1 284 ? 10.451 7.065 6.263 1.00 72.12 284 GLU A C 1
ATOM 2252 O O . GLU A 1 284 ? 9.409 6.852 5.647 1.00 72.12 284 GLU A O 1
ATOM 2257 N N . GLU A 1 285 ? 10.478 7.844 7.346 1.00 75.19 285 GLU A N 1
ATOM 2258 C CA . GLU A 1 285 ? 9.291 8.438 7.982 1.00 75.19 285 GLU A CA 1
ATOM 2259 C C . GLU A 1 285 ? 8.691 9.594 7.152 1.00 75.19 285 GLU A C 1
ATOM 2261 O O . GLU A 1 285 ? 8.586 10.730 7.606 1.00 75.19 285 GLU A O 1
ATOM 2266 N N . THR A 1 286 ? 8.306 9.303 5.911 1.00 81.50 286 THR A N 1
ATOM 2267 C CA . THR A 1 286 ? 7.512 10.163 5.031 1.00 81.50 286 THR A CA 1
ATOM 2268 C C . THR A 1 286 ? 6.078 9.644 4.979 1.00 81.50 286 THR A C 1
ATOM 2270 O O . THR A 1 286 ? 5.841 8.439 5.084 1.00 81.50 286 THR A O 1
ATOM 2273 N N . GLU A 1 287 ? 5.114 10.542 4.775 1.00 78.12 287 GLU A N 1
ATOM 2274 C CA . GLU A 1 287 ? 3.685 10.202 4.715 1.00 78.12 287 GLU A CA 1
ATOM 2275 C C . GLU A 1 287 ? 3.393 9.103 3.678 1.00 78.12 287 GLU A C 1
ATOM 2277 O O . GLU A 1 287 ? 2.728 8.114 3.981 1.00 78.12 287 GLU A O 1
ATOM 2282 N N . ILE A 1 288 ? 3.985 9.224 2.484 1.00 80.12 288 ILE A N 1
ATOM 2283 C CA . ILE A 1 288 ? 3.813 8.274 1.377 1.00 80.12 288 ILE A CA 1
ATOM 2284 C C . ILE A 1 288 ? 4.356 6.888 1.743 1.00 80.12 288 ILE A C 1
ATOM 2286 O O . ILE A 1 288 ? 3.678 5.886 1.520 1.00 80.12 288 ILE A O 1
ATOM 2290 N N . GLN A 1 289 ? 5.568 6.799 2.303 1.00 77.69 289 GLN A N 1
ATOM 2291 C CA . GLN A 1 289 ? 6.143 5.494 2.642 1.00 77.69 289 GLN A CA 1
ATOM 2292 C C . GLN A 1 289 ? 5.401 4.830 3.801 1.00 77.69 289 GLN A C 1
ATOM 2294 O O . GLN A 1 289 ? 5.180 3.625 3.748 1.00 77.69 289 GLN A O 1
ATOM 2299 N N . ILE A 1 290 ? 4.950 5.591 4.803 1.00 81.00 290 ILE A N 1
ATOM 2300 C CA . ILE A 1 290 ? 4.136 5.050 5.901 1.00 81.00 290 ILE A CA 1
ATOM 2301 C C . ILE A 1 290 ? 2.822 4.496 5.385 1.00 81.00 290 ILE A C 1
ATOM 2303 O O . ILE A 1 290 ? 2.426 3.401 5.792 1.00 81.00 290 ILE A O 1
ATOM 2307 N N . GLN A 1 291 ? 2.159 5.228 4.489 1.00 82.19 291 GLN A N 1
ATOM 2308 C CA . GLN A 1 291 ? 0.936 4.754 3.865 1.00 82.19 291 GLN A CA 1
ATOM 2309 C C . GLN A 1 291 ? 1.189 3.430 3.132 1.00 82.19 291 GLN A C 1
ATOM 2311 O O . GLN A 1 291 ? 0.498 2.451 3.404 1.00 82.19 291 GLN A O 1
ATOM 2316 N N . ILE A 1 292 ? 2.217 3.367 2.281 1.00 81.81 292 ILE A N 1
ATOM 2317 C CA . ILE A 1 292 ? 2.540 2.164 1.502 1.00 81.81 292 ILE A CA 1
ATOM 2318 C C . ILE A 1 292 ? 2.911 0.986 2.412 1.00 81.81 292 ILE A C 1
ATOM 2320 O O . ILE A 1 292 ? 2.382 -0.108 2.234 1.00 81.81 292 ILE A O 1
ATOM 2324 N N . VAL A 1 293 ? 3.781 1.189 3.407 1.00 82.25 293 VAL A N 1
ATOM 2325 C CA . VAL A 1 293 ? 4.172 0.146 4.375 1.00 82.25 293 VAL A CA 1
ATOM 2326 C C . VAL A 1 293 ? 2.952 -0.382 5.119 1.00 82.25 293 VAL A C 1
ATOM 2328 O O . VAL A 1 293 ? 2.782 -1.592 5.254 1.00 82.25 293 VAL A O 1
ATOM 2331 N N . SER A 1 294 ? 2.070 0.510 5.562 1.00 82.94 294 SER A N 1
ATOM 2332 C CA . SER A 1 294 ? 0.848 0.121 6.265 1.00 82.94 294 SER A CA 1
ATOM 2333 C C . SER A 1 294 ? -0.095 -0.673 5.354 1.00 82.94 294 SER A C 1
ATOM 2335 O O . SER A 1 294 ? -0.591 -1.723 5.750 1.00 82.94 294 SER A O 1
ATOM 2337 N N . GLU A 1 295 ? -0.288 -0.238 4.107 1.00 83.06 295 GLU A N 1
ATOM 2338 C CA . GLU A 1 295 ? -1.088 -0.963 3.115 1.00 83.06 295 GLU A CA 1
ATOM 2339 C C . GLU A 1 295 ? -0.524 -2.360 2.824 1.00 83.06 295 GLU A C 1
ATOM 2341 O O . GLU A 1 295 ? -1.291 -3.322 2.763 1.00 83.06 295 GLU A O 1
ATOM 2346 N N . ILE A 1 296 ? 0.802 -2.498 2.692 1.00 80.12 296 ILE A N 1
ATOM 2347 C CA . ILE A 1 296 ? 1.482 -3.797 2.540 1.00 80.12 296 ILE A CA 1
ATOM 2348 C C . ILE A 1 296 ? 1.161 -4.699 3.725 1.00 80.12 296 ILE A C 1
ATOM 2350 O O . ILE A 1 296 ? 0.772 -5.847 3.533 1.00 80.12 296 ILE A O 1
ATOM 2354 N N . ILE A 1 297 ? 1.297 -4.188 4.946 1.00 81.50 297 ILE A N 1
ATOM 2355 C CA . ILE A 1 297 ? 1.082 -4.971 6.160 1.00 81.50 297 ILE A CA 1
ATOM 2356 C C . ILE A 1 297 ? -0.377 -5.424 6.274 1.00 81.50 297 ILE A C 1
ATOM 2358 O O . ILE A 1 297 ? -0.620 -6.605 6.521 1.00 81.50 297 ILE A O 1
ATOM 2362 N N . ILE A 1 298 ? -1.343 -4.532 6.029 1.00 79.75 298 ILE A N 1
ATOM 2363 C CA . ILE A 1 298 ? -2.779 -4.866 6.015 1.00 79.75 298 ILE A CA 1
ATOM 2364 C C . ILE A 1 298 ? -3.049 -6.007 5.032 1.00 79.75 298 ILE A C 1
ATOM 2366 O O . ILE A 1 298 ? -3.667 -7.017 5.372 1.00 79.75 298 ILE A O 1
ATOM 2370 N N . LYS A 1 299 ? -2.533 -5.860 3.811 1.00 78.88 299 LYS A N 1
ATOM 2371 C CA . LYS A 1 299 ? -2.638 -6.850 2.738 1.00 78.88 299 LYS A CA 1
ATOM 2372 C C . LYS A 1 299 ? -2.004 -8.184 3.119 1.00 78.88 299 LYS A C 1
ATOM 2374 O O . LYS A 1 299 ? -2.591 -9.233 2.871 1.00 78.88 299 LYS A O 1
ATOM 2379 N N . PHE A 1 300 ? -0.827 -8.146 3.734 1.00 79.81 300 PHE A N 1
ATOM 2380 C CA . PHE A 1 300 ? -0.067 -9.329 4.122 1.00 79.81 300 PHE A CA 1
ATOM 2381 C C . PHE A 1 300 ? -0.775 -10.096 5.233 1.00 79.81 300 PHE A C 1
ATOM 2383 O O . PHE A 1 300 ? -0.929 -11.307 5.121 1.00 79.81 300 PHE A O 1
ATOM 2390 N N . VAL A 1 301 ? -1.294 -9.411 6.254 1.00 77.62 301 VAL A N 1
ATOM 2391 C CA . VAL A 1 301 ? -2.082 -10.047 7.320 1.00 77.62 301 VAL A CA 1
ATOM 2392 C C . VAL A 1 301 ? -3.309 -10.764 6.759 1.00 77.62 301 VAL A C 1
ATOM 2394 O O . VAL A 1 301 ? -3.627 -11.859 7.213 1.00 77.62 301 VAL A O 1
ATOM 2397 N N . ALA A 1 302 ? -3.967 -10.199 5.744 1.00 76.00 302 ALA A N 1
ATOM 2398 C CA . ALA A 1 302 ? -5.153 -10.807 5.146 1.00 76.00 302 ALA A CA 1
ATOM 2399 C C . ALA A 1 302 ? -4.872 -12.129 4.404 1.00 76.00 302 ALA A C 1
ATOM 2401 O O . ALA A 1 302 ? -5.771 -12.959 4.273 1.00 76.00 302 ALA A O 1
ATOM 2402 N N . ILE A 1 303 ? -3.650 -12.330 3.899 1.00 72.50 303 ILE A N 1
ATOM 2403 C CA . ILE A 1 303 ? -3.304 -13.487 3.055 1.00 72.50 303 ILE A CA 1
ATOM 2404 C C . ILE A 1 303 ? -2.298 -14.450 3.691 1.00 72.50 303 ILE A C 1
ATOM 2406 O O . ILE A 1 303 ? -2.139 -15.565 3.191 1.00 72.50 303 ILE A O 1
ATOM 2410 N N . SER A 1 304 ? -1.613 -14.019 4.750 1.00 76.69 304 SER A N 1
ATOM 2411 C CA . SER A 1 304 ? -0.530 -14.753 5.394 1.00 76.69 304 SER A CA 1
ATOM 2412 C C . SER A 1 304 ? -1.042 -15.912 6.256 1.00 76.69 304 SER A C 1
ATOM 2414 O O . SER A 1 304 ? -1.954 -15.713 7.067 1.00 76.69 304 SER A O 1
ATOM 2416 N N . PRO A 1 305 ? -0.408 -17.100 6.193 1.00 75.81 305 PRO A N 1
ATOM 2417 C CA . PRO A 1 305 ? -0.634 -18.157 7.179 1.00 75.81 305 PRO A CA 1
ATOM 2418 C C . PRO A 1 305 ? -0.122 -17.778 8.585 1.00 75.81 305 PRO A C 1
ATOM 2420 O O . PRO A 1 305 ? -0.570 -18.349 9.575 1.00 75.81 305 PRO A O 1
ATOM 2423 N N . GLU A 1 306 ? 0.777 -16.795 8.684 1.00 80.44 306 GLU A N 1
ATOM 2424 C CA . GLU A 1 306 ? 1.354 -16.257 9.924 1.00 80.44 306 GLU A CA 1
ATOM 2425 C C . GLU A 1 306 ? 0.605 -15.011 10.426 1.00 80.44 306 GLU A C 1
ATOM 2427 O O . GLU A 1 306 ? 1.108 -14.286 11.283 1.00 80.44 306 GLU A O 1
ATOM 2432 N N . SER A 1 307 ? -0.605 -14.742 9.922 1.00 77.25 307 SER A N 1
ATOM 2433 C CA . SER A 1 307 ? -1.396 -13.543 10.242 1.00 77.25 307 SER A CA 1
ATOM 2434 C C . SER A 1 307 ? -1.491 -13.247 11.745 1.00 77.25 307 SER A C 1
ATOM 2436 O O . SER A 1 307 ? -1.285 -12.112 12.164 1.00 77.25 307 SER A O 1
ATOM 2438 N N . VAL A 1 308 ? -1.696 -14.268 12.584 1.00 75.31 308 VAL A N 1
ATOM 2439 C CA . VAL A 1 308 ? -1.737 -14.119 14.051 1.00 75.31 308 VAL A CA 1
ATOM 2440 C C . VAL A 1 308 ? -0.393 -13.650 14.618 1.00 75.31 308 VAL A C 1
ATOM 2442 O O . VAL A 1 308 ? -0.361 -12.795 15.502 1.00 75.31 308 VAL A O 1
ATOM 2445 N N . GLN A 1 309 ? 0.720 -14.185 14.118 1.00 81.38 309 GLN A N 1
ATOM 2446 C CA . GLN A 1 309 ? 2.066 -13.850 14.585 1.00 81.38 309 GLN A CA 1
ATOM 2447 C C . GLN A 1 309 ? 2.481 -12.459 14.101 1.00 81.38 309 GLN A C 1
ATOM 2449 O O . GLN A 1 309 ? 3.012 -11.679 14.887 1.00 81.38 309 GLN A O 1
ATOM 2454 N N . ILE A 1 310 ? 2.185 -12.132 12.838 1.00 79.81 310 ILE A N 1
ATOM 2455 C CA . ILE A 1 310 ? 2.401 -10.806 12.251 1.00 79.81 310 ILE A CA 1
ATOM 2456 C C . ILE A 1 310 ? 1.694 -9.752 13.087 1.00 79.81 310 ILE A C 1
ATOM 2458 O O . ILE A 1 310 ? 2.310 -8.798 13.552 1.00 79.81 310 ILE A O 1
ATOM 2462 N N . SER A 1 311 ? 0.405 -9.938 13.324 1.00 74.00 311 SER A N 1
ATOM 2463 C CA . SER A 1 311 ? -0.370 -8.951 14.045 1.00 74.00 311 SER A CA 1
ATOM 2464 C C . SER A 1 311 ? -0.047 -8.922 15.545 1.00 74.00 311 SER A C 1
ATOM 2466 O O . SER A 1 311 ? -0.121 -7.857 16.152 1.00 74.00 311 SER A O 1
ATOM 2468 N N . SER A 1 312 ? 0.405 -10.037 16.139 1.00 74.69 312 SER A N 1
ATOM 2469 C CA . SER A 1 312 ? 0.984 -10.035 17.496 1.00 74.69 312 SER A CA 1
ATOM 2470 C C . SER A 1 312 ? 2.273 -9.214 17.554 1.00 74.69 312 SER A C 1
ATOM 2472 O O . SER A 1 312 ? 2.449 -8.421 18.470 1.00 74.69 312 SER A O 1
ATOM 2474 N N . PHE A 1 313 ? 3.145 -9.328 16.549 1.00 81.38 313 PHE A N 1
ATOM 2475 C CA . PHE A 1 313 ? 4.333 -8.485 16.440 1.00 81.38 313 PHE A CA 1
ATOM 2476 C C . PHE A 1 313 ? 3.978 -7.007 16.261 1.00 81.38 313 PHE A C 1
ATOM 2478 O O . PHE A 1 313 ? 4.577 -6.164 16.917 1.00 81.38 313 PHE A O 1
ATOM 2485 N N . LEU A 1 314 ? 3.002 -6.678 15.411 1.00 76.06 314 LEU A N 1
ATOM 2486 C CA . LEU A 1 314 ? 2.543 -5.294 15.234 1.00 76.06 314 LEU A CA 1
ATOM 2487 C C . LEU A 1 314 ? 1.943 -4.730 16.516 1.00 76.06 314 LEU A C 1
ATOM 2489 O O . LEU A 1 314 ? 2.094 -3.543 16.795 1.00 76.06 314 LEU A O 1
ATOM 2493 N N . ALA A 1 315 ? 1.283 -5.587 17.296 1.00 65.94 315 ALA A N 1
ATOM 2494 C CA . ALA A 1 315 ? 0.870 -5.232 18.631 1.00 65.94 315 ALA A CA 1
ATOM 2495 C C . ALA A 1 315 ? 2.118 -4.918 19.480 1.00 65.94 315 ALA A C 1
ATOM 2497 O O . ALA A 1 315 ? 2.315 -3.792 19.917 1.00 65.94 315 ALA A O 1
ATOM 2498 N N . GLU A 1 316 ? 3.021 -5.870 19.667 1.00 69.25 316 GLU A N 1
ATOM 2499 C CA . GLU A 1 316 ? 4.193 -5.703 20.536 1.00 69.25 316 GLU A CA 1
ATOM 2500 C C . GLU A 1 316 ? 5.155 -4.579 20.089 1.00 69.25 316 GLU A C 1
ATOM 2502 O O . GLU A 1 316 ? 5.850 -3.990 20.919 1.00 69.25 316 GLU A O 1
ATOM 2507 N N . ASN A 1 317 ? 5.162 -4.211 18.805 1.00 71.50 317 ASN A N 1
ATOM 2508 C CA . ASN A 1 317 ? 5.997 -3.153 18.244 1.00 71.50 317 ASN A CA 1
ATOM 2509 C C . ASN A 1 317 ? 5.349 -1.761 18.365 1.00 71.50 317 ASN A C 1
ATOM 2511 O O . ASN A 1 317 ? 4.919 -1.136 17.389 1.00 71.50 317 ASN A O 1
ATOM 2515 N N . GLY A 1 318 ? 5.343 -1.230 19.590 1.00 64.12 318 GLY A N 1
ATOM 2516 C CA . GLY A 1 318 ? 4.824 0.110 19.880 1.00 64.12 318 GLY A CA 1
ATOM 2517 C C . GLY A 1 318 ? 5.519 1.241 19.105 1.00 64.12 318 GLY A C 1
ATOM 2518 O O . GLY A 1 318 ? 4.884 2.252 18.810 1.00 64.12 318 GLY A O 1
ATOM 2519 N N . ALA A 1 319 ? 6.790 1.073 18.720 1.00 73.69 319 ALA A N 1
ATOM 2520 C CA . ALA A 1 319 ? 7.535 2.083 17.968 1.00 73.69 319 ALA A CA 1
ATOM 2521 C C . ALA A 1 319 ? 6.960 2.285 16.558 1.00 73.69 319 ALA A C 1
ATOM 2523 O O . ALA A 1 319 ? 6.761 3.425 16.136 1.00 73.69 319 ALA A O 1
ATOM 2524 N N . PHE A 1 320 ? 6.639 1.200 15.848 1.00 76.69 320 PHE A N 1
ATOM 2525 C CA . PHE A 1 320 ? 6.022 1.273 14.524 1.00 76.69 320 PHE A CA 1
ATOM 2526 C C . PHE A 1 320 ? 4.648 1.955 14.572 1.00 76.69 320 PHE A C 1
ATOM 2528 O O . PHE A 1 320 ? 4.384 2.892 13.816 1.00 76.69 320 PHE A O 1
ATOM 2535 N N . MET A 1 321 ? 3.802 1.561 15.528 1.00 73.25 321 MET A N 1
ATOM 2536 C CA . MET A 1 321 ? 2.482 2.172 15.700 1.00 73.25 321 MET A CA 1
ATOM 2537 C C . MET A 1 321 ? 2.576 3.660 16.055 1.00 73.25 321 MET A C 1
ATOM 2539 O O . MET A 1 321 ? 1.837 4.471 15.500 1.00 73.25 321 MET A O 1
ATOM 2543 N N . GLN A 1 322 ? 3.517 4.056 16.919 1.00 72.19 322 GLN A N 1
ATOM 2544 C CA . GLN A 1 322 ? 3.761 5.471 17.216 1.00 72.19 322 GLN A CA 1
ATOM 2545 C C . GLN A 1 322 ? 4.162 6.267 15.970 1.00 72.19 322 GLN A C 1
ATOM 2547 O O . GLN A 1 322 ? 3.691 7.392 15.807 1.00 72.19 322 GLN A O 1
ATOM 2552 N N . LYS A 1 323 ? 4.993 5.700 15.082 1.00 77.25 323 LYS A N 1
ATOM 2553 C CA . LYS A 1 323 ? 5.356 6.345 13.809 1.00 77.25 323 LYS A CA 1
ATOM 2554 C C . LYS A 1 323 ? 4.128 6.573 12.937 1.00 77.25 323 LYS A C 1
ATOM 2556 O O . LYS A 1 323 ? 3.924 7.697 12.498 1.00 77.25 323 LYS A O 1
ATOM 2561 N N . ILE A 1 324 ? 3.287 5.553 12.758 1.00 76.31 324 ILE A N 1
ATOM 2562 C CA . ILE A 1 324 ? 2.034 5.654 11.996 1.00 76.31 324 ILE A CA 1
ATOM 2563 C C . ILE A 1 324 ? 1.146 6.780 12.551 1.00 76.31 324 ILE A C 1
ATOM 2565 O O . ILE A 1 324 ? 0.672 7.636 11.806 1.00 76.31 324 ILE A O 1
ATOM 2569 N N . PHE A 1 325 ? 0.958 6.827 13.871 1.00 72.69 325 PHE A N 1
ATOM 2570 C CA . PHE A 1 325 ? 0.073 7.809 14.499 1.00 72.69 325 PHE A CA 1
ATOM 2571 C C . PHE A 1 325 ? 0.562 9.254 14.432 1.00 72.69 325 PHE A C 1
ATOM 2573 O O . PHE A 1 325 ? -0.260 10.160 14.555 1.00 72.69 325 PHE A O 1
ATOM 2580 N N . ARG A 1 326 ? 1.860 9.509 14.229 1.00 75.88 326 ARG A N 1
ATOM 2581 C CA . ARG A 1 326 ? 2.359 10.884 14.036 1.00 75.88 326 ARG A CA 1
ATOM 2582 C C . ARG A 1 326 ? 1.773 11.554 12.795 1.00 75.88 326 ARG A C 1
ATOM 2584 O O . ARG A 1 326 ? 1.719 12.776 12.755 1.00 75.88 326 ARG A O 1
ATOM 2591 N N . PHE A 1 327 ? 1.325 10.764 11.823 1.00 74.00 327 PHE A N 1
ATOM 2592 C CA . PHE A 1 327 ? 0.724 11.251 10.582 1.00 74.00 327 PHE A CA 1
ATOM 2593 C C . PHE A 1 327 ? -0.800 11.323 10.648 1.00 74.00 327 PHE A C 1
ATOM 2595 O O . PHE A 1 327 ? -1.447 11.665 9.662 1.00 74.00 327 PHE A O 1
ATOM 2602 N N . LEU A 1 328 ? -1.386 11.024 11.809 1.00 69.56 328 LEU A N 1
ATOM 2603 C CA . LEU A 1 328 ? -2.808 11.202 12.024 1.00 69.56 328 LEU A CA 1
ATOM 2604 C C . LEU A 1 328 ? -3.137 12.701 12.089 1.00 69.56 328 LEU A C 1
ATOM 2606 O O . LEU A 1 328 ? -2.991 13.325 13.142 1.00 69.56 328 LEU A O 1
ATOM 2610 N N . ASP A 1 329 ? -3.631 13.261 10.985 1.00 67.38 329 ASP A N 1
ATOM 2611 C CA . ASP A 1 329 ? -4.227 14.598 10.960 1.00 67.38 329 ASP A CA 1
ATOM 2612 C C . ASP A 1 329 ? -5.743 14.498 10.782 1.00 67.38 329 ASP A C 1
ATOM 2614 O O . ASP A 1 329 ? -6.263 14.170 9.719 1.00 67.38 329 ASP A O 1
ATOM 2618 N N . LEU A 1 330 ? -6.463 14.789 11.861 1.00 60.84 330 LEU A N 1
ATOM 2619 C CA . LEU A 1 330 ? -7.924 14.704 11.927 1.00 60.84 330 LEU A CA 1
ATOM 2620 C C . LEU A 1 330 ? -8.604 15.978 11.431 1.00 60.84 330 LEU A C 1
ATOM 2622 O O . LEU A 1 330 ? -9.825 16.008 11.304 1.00 60.84 330 LEU A O 1
ATOM 2626 N N . ASN A 1 331 ? -7.830 17.039 11.187 1.00 56.12 331 ASN A N 1
ATOM 2627 C CA . ASN A 1 331 ? -8.361 18.303 10.690 1.00 56.12 331 ASN A CA 1
ATOM 2628 C C . ASN A 1 331 ? -8.518 18.292 9.165 1.00 56.12 331 ASN A C 1
ATOM 2630 O O . ASN A 1 331 ? -9.142 19.194 8.608 1.00 56.12 331 ASN A O 1
ATOM 2634 N N . GLN A 1 332 ? -7.960 17.285 8.488 1.00 59.78 332 GLN A N 1
ATOM 2635 C CA . GLN A 1 332 ? -8.016 17.132 7.041 1.00 59.78 332 GLN A CA 1
ATOM 2636 C C . GLN A 1 332 ? -8.495 15.730 6.670 1.00 59.78 332 GLN A C 1
ATOM 2638 O O . GLN A 1 332 ? -8.217 14.746 7.355 1.00 59.78 332 GLN A O 1
ATOM 2643 N N . ALA A 1 333 ? -9.214 15.625 5.553 1.00 59.50 333 ALA A N 1
ATOM 2644 C CA . ALA A 1 333 ? -9.532 14.339 4.945 1.00 59.50 333 ALA A CA 1
ATOM 2645 C C . ALA A 1 333 ? -8.269 13.763 4.285 1.00 59.50 333 ALA A C 1
ATOM 2647 O O . ALA A 1 333 ? -8.098 13.840 3.071 1.00 59.50 333 ALA A O 1
ATOM 2648 N N . ASN A 1 334 ? -7.359 13.241 5.107 1.00 67.06 334 ASN A N 1
ATOM 2649 C CA . ASN A 1 334 ? -6.125 12.623 4.649 1.00 67.06 334 ASN A CA 1
ATOM 2650 C C . ASN A 1 334 ? -6.361 11.119 4.376 1.00 67.06 334 ASN A C 1
ATOM 2652 O O . ASN A 1 334 ? -6.863 10.423 5.267 1.00 67.06 334 ASN A O 1
ATOM 2656 N N . PRO A 1 335 ? -6.004 10.592 3.185 1.00 67.38 335 PRO A N 1
ATOM 2657 C CA . PRO A 1 335 ? -6.055 9.160 2.878 1.00 67.38 335 PRO A CA 1
ATOM 2658 C C . PRO A 1 335 ? -5.409 8.267 3.946 1.00 67.38 335 PRO A C 1
ATOM 2660 O O . PRO A 1 335 ? -5.917 7.178 4.220 1.00 67.38 335 PRO A O 1
ATOM 2663 N N . ILE A 1 336 ? -4.356 8.747 4.617 1.00 74.50 336 ILE A N 1
ATOM 2664 C CA . ILE A 1 336 ? -3.657 7.992 5.659 1.00 74.50 336 ILE A CA 1
ATOM 2665 C C . ILE A 1 336 ? -4.565 7.642 6.844 1.00 74.50 336 ILE A C 1
ATOM 2667 O O . ILE A 1 336 ? -4.391 6.586 7.444 1.00 74.50 336 ILE A O 1
ATOM 2671 N N . ASN A 1 337 ? -5.594 8.445 7.142 1.00 70.38 337 ASN A N 1
ATOM 2672 C CA . ASN A 1 337 ? -6.518 8.191 8.253 1.00 70.38 337 ASN A CA 1
ATOM 2673 C C . ASN A 1 337 ? -7.292 6.872 8.062 1.00 70.38 337 ASN A C 1
ATOM 2675 O O . ASN A 1 337 ? -7.529 6.146 9.028 1.00 70.38 337 ASN A O 1
ATOM 2679 N N . SER A 1 338 ? -7.640 6.534 6.814 1.00 70.38 338 SER A N 1
ATOM 2680 C CA . SER A 1 338 ? -8.249 5.244 6.449 1.00 70.38 338 SER A CA 1
ATOM 2681 C C . SER A 1 338 ? -7.279 4.089 6.690 1.00 70.38 338 SER A C 1
ATOM 2683 O O . SER A 1 338 ? -7.633 3.081 7.300 1.00 70.38 338 SER A O 1
ATOM 2685 N N . THR A 1 339 ? -6.033 4.245 6.249 1.00 77.19 339 THR A N 1
ATOM 2686 C CA . THR A 1 339 ? -4.990 3.227 6.407 1.00 77.19 339 THR A CA 1
ATOM 2687 C C . THR A 1 339 ? -4.660 2.986 7.883 1.00 77.19 339 THR A C 1
ATOM 2689 O O . THR A 1 339 ? -4.536 1.841 8.315 1.00 77.19 339 THR A O 1
ATOM 2692 N N . ILE A 1 340 ? -4.608 4.050 8.691 1.00 74.38 340 ILE A N 1
ATOM 2693 C CA . ILE A 1 340 ? -4.436 3.970 10.146 1.00 74.38 340 ILE A CA 1
ATOM 2694 C C . ILE A 1 340 ? -5.576 3.159 10.775 1.00 74.38 340 ILE A C 1
ATOM 2696 O O . ILE A 1 340 ? -5.314 2.261 11.571 1.00 74.38 340 ILE A O 1
ATOM 2700 N N . ALA A 1 341 ? -6.833 3.419 10.400 1.00 68.19 341 ALA A N 1
ATOM 2701 C CA . ALA A 1 341 ? -7.984 2.672 10.914 1.00 68.19 341 ALA A CA 1
ATOM 2702 C C . ALA A 1 341 ? -7.904 1.168 10.603 1.00 68.19 341 ALA A C 1
ATOM 2704 O O . ALA A 1 341 ? -8.142 0.336 11.479 1.00 68.19 341 ALA A O 1
ATOM 2705 N N . GLN A 1 342 ? -7.512 0.812 9.380 1.00 73.06 342 GLN A N 1
ATOM 2706 C CA . GLN A 1 342 ? -7.344 -0.584 8.967 1.00 73.06 342 GLN A CA 1
ATOM 2707 C C . GLN A 1 342 ? -6.182 -1.271 9.706 1.00 73.06 342 GLN A C 1
ATOM 2709 O O . GLN A 1 342 ? -6.316 -2.412 10.147 1.00 73.06 342 GLN A O 1
ATOM 2714 N N . MET A 1 343 ? -5.067 -0.567 9.933 1.00 76.62 343 MET A N 1
ATOM 2715 C CA . MET A 1 343 ? -3.962 -1.076 10.757 1.00 76.62 343 MET A CA 1
ATOM 2716 C C . MET A 1 343 ? -4.394 -1.364 12.200 1.00 76.62 343 MET A C 1
ATOM 2718 O O . MET A 1 343 ? -3.956 -2.346 12.799 1.00 76.62 343 MET A O 1
ATOM 2722 N N . LEU A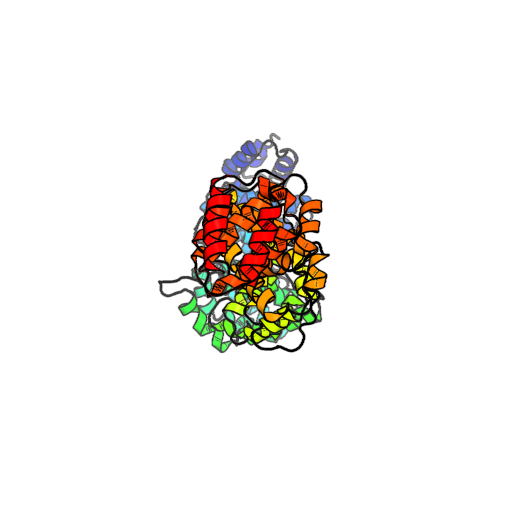 1 344 ? -5.282 -0.543 12.764 1.00 69.19 344 LEU A N 1
ATOM 2723 C CA . LEU A 1 344 ? -5.803 -0.750 14.118 1.00 69.19 344 LEU A CA 1
ATOM 2724 C C . LEU A 1 344 ? -6.641 -2.020 14.228 1.00 69.19 344 LEU A C 1
ATOM 2726 O O . LEU A 1 344 ? -6.535 -2.745 15.216 1.00 69.19 344 LEU A O 1
ATOM 2730 N N . GLN A 1 345 ? -7.433 -2.315 13.200 1.00 66.94 345 GLN A N 1
ATOM 2731 C CA . GLN A 1 345 ? -8.196 -3.555 13.117 1.00 66.94 345 GLN A CA 1
ATOM 2732 C C . GLN A 1 345 ? -7.275 -4.775 13.052 1.00 66.94 345 GLN A C 1
ATOM 2734 O O . GLN A 1 345 ? -7.479 -5.737 13.789 1.00 66.94 345 GLN A O 1
ATOM 2739 N N . VAL A 1 346 ? -6.241 -4.716 12.210 1.00 71.19 346 VAL A N 1
ATOM 2740 C CA . VAL A 1 346 ? -5.232 -5.775 12.075 1.00 71.19 346 VAL A CA 1
ATOM 2741 C C . VAL A 1 346 ? -4.620 -6.141 13.430 1.00 71.19 346 VAL A C 1
ATOM 2743 O O . VAL A 1 346 ? -4.524 -7.323 13.752 1.00 71.19 346 VAL A O 1
ATOM 2746 N N . VAL A 1 347 ? -4.271 -5.134 14.237 1.00 68.25 347 VAL A N 1
ATOM 2747 C CA . VAL A 1 347 ? -3.715 -5.308 15.589 1.00 68.25 347 VAL A CA 1
ATOM 2748 C C . VAL A 1 347 ? -4.758 -5.826 16.591 1.00 68.25 347 VAL A C 1
ATOM 2750 O O . VAL A 1 347 ? -4.421 -6.591 17.494 1.00 68.25 347 VAL A O 1
ATOM 2753 N N . ALA A 1 348 ? -6.024 -5.425 16.455 1.00 59.12 348 ALA A N 1
ATOM 2754 C CA . ALA A 1 348 ? -7.088 -5.822 17.376 1.00 59.12 348 ALA A CA 1
ATOM 2755 C C . ALA A 1 348 ? -7.565 -7.271 17.174 1.00 59.12 348 ALA A C 1
ATOM 2757 O O . ALA A 1 348 ? -7.769 -7.996 18.144 1.00 59.12 348 ALA A O 1
ATOM 2758 N N . VAL A 1 349 ? -7.724 -7.717 15.923 1.00 56.69 349 VAL A N 1
ATOM 2759 C CA . VAL A 1 349 ? -8.314 -9.030 15.581 1.00 56.69 349 VAL A CA 1
ATOM 2760 C C . VAL A 1 349 ? -7.419 -10.208 15.996 1.00 56.69 349 VAL A C 1
ATOM 2762 O O . VAL A 1 349 ? -7.897 -11.307 16.266 1.00 56.69 349 VAL A O 1
ATOM 2765 N N . SER A 1 350 ? -6.110 -9.999 16.078 1.00 53.34 350 SER A N 1
ATOM 2766 C CA . SER A 1 350 ? -5.106 -11.051 16.262 1.00 53.34 350 SER A CA 1
ATOM 2767 C C . SER A 1 350 ? -4.652 -11.288 17.691 1.00 53.34 350 SER A C 1
ATOM 2769 O O . SER A 1 350 ? -3.717 -12.056 17.921 1.00 53.34 350 SER A O 1
ATOM 2771 N N . SER A 1 351 ? -5.265 -10.620 18.660 1.00 49.19 351 SER A N 1
ATOM 2772 C CA . SER A 1 351 ? -4.855 -10.721 20.052 1.00 49.19 351 SER A CA 1
ATOM 2773 C C . SER A 1 351 ? -5.652 -11.766 20.881 1.00 49.19 351 SER A C 1
ATOM 2775 O O . SER A 1 351 ? -5.654 -11.658 22.102 1.00 49.19 351 SER A O 1
ATOM 2777 N N . PRO A 1 352 ? -6.245 -12.870 20.352 1.00 42.19 352 PRO A N 1
ATOM 2778 C CA . PRO A 1 352 ? -7.018 -13.777 21.203 1.00 42.19 352 PRO A CA 1
ATOM 2779 C C . PRO A 1 352 ? -6.178 -14.676 22.143 1.00 42.19 352 PRO A C 1
ATOM 2781 O O . PRO A 1 352 ? -6.745 -15.593 22.731 1.00 42.19 352 PRO A O 1
ATOM 2784 N N . VAL A 1 353 ? -4.860 -14.471 22.328 1.00 40.41 353 VAL A N 1
ATOM 2785 C CA . VAL A 1 353 ? -4.000 -15.494 22.975 1.00 40.41 353 VAL A CA 1
ATOM 2786 C C . VAL A 1 353 ? -3.223 -15.076 24.231 1.00 40.41 353 VAL A C 1
ATOM 2788 O O . VAL A 1 353 ? -2.924 -15.962 25.023 1.00 40.41 353 VAL A O 1
ATOM 2791 N N . ASN A 1 354 ? -2.965 -13.801 24.543 1.00 36.12 354 ASN A N 1
ATOM 2792 C CA . ASN A 1 354 ? -2.196 -13.484 25.761 1.00 36.12 354 ASN A CA 1
ATOM 2793 C C . ASN A 1 354 ? -2.935 -12.579 26.751 1.00 36.12 354 ASN A C 1
ATOM 2795 O O . ASN A 1 354 ? -2.830 -11.358 26.737 1.00 36.12 354 ASN A O 1
ATOM 2799 N N . LYS A 1 355 ? -3.599 -13.245 27.709 1.00 37.62 355 LYS A N 1
ATOM 2800 C CA . LYS A 1 355 ? -4.041 -12.698 29.007 1.00 37.62 355 LYS A CA 1
ATOM 2801 C C . LYS A 1 355 ? -2.879 -12.174 29.871 1.00 37.62 355 LYS A C 1
ATOM 2803 O O . LYS A 1 355 ? -3.113 -11.591 30.926 1.00 37.62 355 LYS A O 1
ATOM 2808 N N . SER A 1 356 ? -1.630 -12.388 29.462 1.00 33.62 356 SER A N 1
ATOM 2809 C CA . SER A 1 356 ? -0.450 -11.834 30.114 1.00 33.62 356 SER A CA 1
ATOM 2810 C C . SER A 1 356 ? -0.109 -10.468 29.526 1.00 33.62 356 SER A C 1
ATOM 2812 O O . SER A 1 356 ? 0.519 -10.372 28.478 1.00 33.62 356 SER A O 1
ATOM 2814 N N . TYR A 1 357 ? -0.536 -9.430 30.246 1.00 36.19 357 TYR A N 1
ATOM 2815 C CA . TYR A 1 357 ? 0.084 -8.106 30.310 1.00 36.19 357 TYR A CA 1
ATOM 2816 C C . TYR A 1 357 ? 0.700 -7.598 29.014 1.00 36.19 357 TYR A C 1
ATOM 2818 O O . TYR A 1 357 ? 1.913 -7.460 28.872 1.00 36.19 357 TYR A O 1
ATOM 2826 N N . ILE A 1 358 ? -0.178 -7.195 28.112 1.00 39.00 358 ILE A N 1
ATOM 2827 C CA . ILE A 1 358 ? 0.199 -6.252 27.086 1.00 39.00 358 ILE A CA 1
ATOM 2828 C C . ILE A 1 358 ? 0.359 -4.869 27.765 1.00 39.00 358 ILE A C 1
ATOM 2830 O O . ILE A 1 358 ? -0.594 -4.094 27.861 1.00 39.00 358 ILE A O 1
ATOM 2834 N N . GLN A 1 359 ? 1.558 -4.598 28.306 1.00 39.69 359 GLN A N 1
ATOM 2835 C CA . GLN A 1 359 ? 2.024 -3.280 28.772 1.00 39.69 359 GLN A CA 1
ATOM 2836 C C . GLN A 1 359 ? 2.190 -2.356 27.571 1.00 39.69 359 GLN A C 1
ATOM 2838 O O . GLN A 1 359 ? 3.285 -2.106 27.080 1.00 39.69 359 GLN A O 1
ATOM 2843 N N . PHE A 1 360 ? 1.082 -1.886 27.042 1.00 42.94 360 PHE A N 1
ATOM 2844 C CA . PHE A 1 360 ? 1.126 -0.896 25.992 1.00 42.94 360 PHE A CA 1
ATOM 2845 C C . PHE A 1 360 ? 0.775 0.457 26.575 1.00 42.94 360 PHE A C 1
ATOM 2847 O O . PHE A 1 360 ? -0.352 0.666 27.025 1.00 42.94 360 PHE A O 1
ATOM 2854 N N . ASP A 1 361 ? 1.683 1.399 26.376 1.00 45.12 361 ASP A N 1
ATOM 2855 C CA . ASP A 1 361 ? 1.354 2.811 26.216 1.00 45.12 361 ASP A CA 1
ATOM 2856 C C . ASP A 1 361 ? 0.695 3.026 24.838 1.00 45.12 361 ASP A C 1
ATOM 2858 O O . ASP A 1 361 ? 1.149 3.824 24.019 1.00 45.12 361 ASP A O 1
ATOM 2862 N N . PHE A 1 362 ? -0.346 2.245 24.519 1.00 50.66 362 PHE A N 1
ATOM 2863 C CA . PHE A 1 362 ? -1.179 2.520 23.354 1.00 50.66 362 PHE A CA 1
ATOM 2864 C C . PHE A 1 362 ? -2.125 3.642 23.746 1.00 50.66 362 PHE A C 1
ATOM 2866 O O . PHE A 1 362 ? -2.929 3.439 24.662 1.00 50.66 362 PHE A O 1
ATOM 2873 N N . PRO A 1 363 ? -2.099 4.801 23.086 1.00 56.12 363 PRO A N 1
ATOM 2874 C CA . PRO A 1 363 ? -3.054 5.821 23.429 1.00 56.12 363 PRO A CA 1
ATOM 2875 C C . PRO A 1 363 ? -4.392 5.394 22.808 1.00 56.12 363 PRO A C 1
ATOM 2877 O O . PRO A 1 363 ? -4.566 5.326 21.592 1.00 56.12 363 PRO A O 1
ATOM 2880 N N . LEU A 1 364 ? -5.359 5.067 23.665 1.00 58.72 364 LEU A N 1
ATOM 2881 C CA . LEU A 1 364 ? -6.770 4.923 23.294 1.00 58.72 364 LEU A CA 1
ATOM 2882 C C . LEU A 1 364 ? -7.260 6.189 22.555 1.00 58.72 364 LEU A C 1
ATOM 2884 O O . LEU A 1 364 ? -8.163 6.136 21.723 1.00 58.72 364 LEU A O 1
ATOM 2888 N N . LEU A 1 365 ? -6.608 7.326 22.819 1.00 60.06 365 LEU A N 1
ATOM 2889 C CA . LEU A 1 365 ? -6.927 8.641 22.290 1.00 60.06 365 LEU A CA 1
ATOM 2890 C C . LEU A 1 365 ? -6.860 8.737 20.753 1.00 60.06 365 LEU A C 1
ATOM 2892 O O . LEU A 1 365 ? -7.870 9.147 20.191 1.00 60.06 365 LEU A O 1
ATOM 2896 N N . PRO A 1 366 ? -5.774 8.375 20.033 1.00 60.28 366 PRO A N 1
ATOM 2897 C CA . PRO A 1 366 ? -5.785 8.287 18.572 1.00 60.28 366 PRO A CA 1
ATOM 2898 C C . PRO A 1 366 ? -6.881 7.405 17.982 1.00 60.28 366 PRO A C 1
ATOM 2900 O O . PRO A 1 366 ? -7.508 7.823 17.017 1.00 60.28 366 PRO A O 1
ATOM 2903 N N . LEU A 1 367 ? -7.169 6.236 18.564 1.00 64.19 367 LEU A N 1
ATOM 2904 C CA . LEU A 1 367 ? -8.239 5.362 18.066 1.00 64.19 367 LEU A CA 1
ATOM 2905 C C . LEU A 1 367 ? -9.618 6.030 18.204 1.00 64.19 367 LEU A C 1
ATOM 2907 O O . LEU A 1 367 ? -10.391 6.055 17.249 1.00 64.19 367 LEU A O 1
ATOM 2911 N N . LEU A 1 368 ? -9.903 6.632 19.362 1.00 63.81 368 LEU A N 1
ATOM 2912 C CA . LEU A 1 368 ? -11.143 7.382 19.596 1.00 63.81 368 LEU A CA 1
ATOM 2913 C C . LEU A 1 368 ? -11.263 8.604 18.687 1.00 63.81 368 LEU A C 1
ATOM 2915 O O . LEU A 1 368 ? -12.337 8.908 18.180 1.00 63.81 368 LEU A O 1
ATOM 2919 N N . LYS A 1 369 ? -10.144 9.284 18.451 1.00 64.50 369 LYS A N 1
ATOM 2920 C CA . LYS A 1 369 ? -10.033 10.420 17.544 1.00 64.50 369 LYS A CA 1
ATOM 2921 C C . LYS A 1 369 ? -10.330 10.042 16.087 1.00 64.50 369 LYS A C 1
ATOM 2923 O O . LYS A 1 369 ? -11.098 10.741 15.432 1.00 64.50 369 LYS A O 1
ATOM 2928 N N . VAL A 1 370 ? -9.771 8.931 15.597 1.00 63.91 370 VAL A N 1
ATOM 2929 C CA . VAL A 1 370 ? -10.048 8.386 14.254 1.00 63.91 370 VAL A CA 1
ATOM 2930 C C . VAL A 1 370 ? -11.523 8.002 14.124 1.00 63.91 370 VAL A C 1
ATOM 2932 O O . VAL A 1 370 ? -12.182 8.396 13.164 1.00 63.91 370 VAL A O 1
ATOM 2935 N N . ALA A 1 371 ? -12.067 7.292 15.116 1.00 66.81 371 ALA A N 1
ATOM 2936 C CA . ALA A 1 371 ? -13.481 6.929 15.138 1.00 66.81 371 ALA A CA 1
ATOM 2937 C C . ALA A 1 371 ? -14.384 8.176 15.128 1.00 66.81 371 ALA A C 1
ATOM 2939 O O . ALA A 1 371 ? -15.367 8.228 14.394 1.00 66.81 371 ALA A O 1
ATOM 2940 N N . HIS A 1 372 ? -14.028 9.214 15.892 1.00 66.44 372 HIS A N 1
ATOM 2941 C CA . HIS A 1 372 ? -14.784 10.468 15.951 1.00 66.44 372 HIS A CA 1
ATOM 2942 C C . HIS A 1 372 ? -14.784 11.207 14.608 1.00 66.44 372 HIS A C 1
ATOM 2944 O O . HIS A 1 372 ? -15.823 11.724 14.191 1.00 66.44 372 HIS A O 1
ATOM 2950 N N . PHE A 1 373 ? -13.654 11.207 13.896 1.00 68.88 373 PHE A N 1
ATOM 2951 C CA . PHE A 1 373 ? -13.563 11.759 12.547 1.00 68.88 373 PHE A CA 1
ATOM 2952 C C . PHE A 1 373 ? -14.521 11.054 11.572 1.00 68.88 373 PHE A C 1
ATOM 2954 O O . PHE A 1 373 ? -15.296 11.723 10.887 1.00 68.88 373 PHE A O 1
ATOM 2961 N N . PHE A 1 374 ? -14.535 9.716 11.540 1.00 66.19 374 PHE A N 1
ATOM 2962 C CA . PHE A 1 374 ? -15.441 8.973 10.653 1.00 66.19 374 PHE A CA 1
ATOM 2963 C C . PHE A 1 374 ? -16.915 9.122 11.047 1.00 66.19 374 PHE A C 1
ATOM 2965 O O . PHE A 1 374 ? -17.764 9.271 10.169 1.00 66.19 374 PHE A O 1
ATOM 2972 N N . ALA A 1 375 ? -17.226 9.175 12.345 1.00 65.25 375 ALA A N 1
ATOM 2973 C CA . ALA A 1 375 ? -18.581 9.454 12.817 1.00 65.25 375 ALA A CA 1
ATOM 2974 C C . ALA A 1 375 ? -19.049 10.842 12.347 1.00 65.25 375 ALA A C 1
ATOM 2976 O O . ALA A 1 375 ? -20.145 10.988 11.813 1.00 65.25 375 ALA A O 1
ATOM 2977 N N . SER A 1 376 ? -18.179 11.851 12.450 1.00 63.03 376 SER A N 1
ATOM 2978 C CA . SER A 1 376 ? -18.459 13.211 11.974 1.00 63.03 376 SER A CA 1
ATOM 2979 C C . SER A 1 376 ? -18.655 13.278 10.453 1.00 63.03 376 SER A C 1
ATOM 2981 O O . SER A 1 376 ? -19.459 14.072 9.969 1.00 63.03 376 SER A O 1
ATOM 2983 N N . GLN A 1 377 ? -17.957 12.441 9.680 1.00 65.00 377 GLN A N 1
ATOM 2984 C CA . GLN A 1 377 ? -18.155 12.323 8.229 1.00 65.00 377 GLN A CA 1
ATOM 2985 C C . GLN A 1 377 ? -19.530 11.729 7.880 1.00 65.00 377 GLN A C 1
ATOM 2987 O O . GLN A 1 377 ? -20.176 12.202 6.947 1.00 65.00 377 GLN A O 1
ATOM 2992 N N . LEU A 1 378 ? -20.011 10.737 8.640 1.00 64.00 378 LEU A N 1
ATOM 2993 C CA . LEU A 1 378 ? -21.331 10.133 8.417 1.00 64.00 378 LEU A CA 1
ATOM 2994 C C . LEU A 1 378 ? -22.473 11.125 8.608 1.00 64.00 378 LEU A C 1
ATOM 2996 O O . LEU A 1 378 ? -23.356 11.194 7.755 1.00 64.00 378 LEU A O 1
ATOM 3000 N N . ILE A 1 379 ? -22.410 11.918 9.681 1.00 59.28 379 ILE A N 1
ATOM 3001 C CA . ILE A 1 379 ? -23.406 12.953 9.996 1.00 59.28 379 ILE A CA 1
ATOM 3002 C C . ILE A 1 379 ? -23.486 13.990 8.873 1.00 59.28 379 ILE A C 1
ATOM 3004 O O . ILE A 1 379 ? -24.565 14.476 8.547 1.00 59.28 379 ILE A O 1
ATOM 3008 N N . ASN A 1 380 ? -22.340 14.328 8.278 1.00 56.31 380 ASN A N 1
ATOM 3009 C CA . ASN A 1 380 ? -22.250 15.432 7.333 1.00 56.31 380 ASN A CA 1
ATOM 3010 C C . ASN A 1 380 ? -22.392 15.015 5.857 1.00 56.31 380 ASN A C 1
ATOM 3012 O O . ASN A 1 380 ? -22.720 15.880 5.046 1.00 56.31 380 ASN A O 1
ATOM 3016 N N . GLN A 1 381 ? -22.102 13.761 5.468 1.00 55.56 381 GLN A N 1
ATOM 3017 C CA . GLN A 1 381 ? -21.911 13.415 4.042 1.00 55.56 381 GLN A CA 1
ATOM 3018 C C . GLN A 1 381 ? -22.413 12.032 3.562 1.00 55.56 381 GLN A C 1
ATOM 3020 O O . GLN A 1 381 ? -22.197 11.715 2.396 1.00 55.56 381 GLN A O 1
ATOM 3025 N N . SER A 1 382 ? -23.092 11.214 4.380 1.00 50.41 382 SER A N 1
ATOM 3026 C CA . SER A 1 382 ? -23.661 9.900 3.979 1.00 50.41 382 SER A CA 1
ATOM 3027 C C . SER A 1 382 ? -22.760 9.066 3.035 1.00 50.41 382 SER A C 1
ATOM 3029 O O . SER A 1 382 ? -23.116 8.778 1.891 1.00 50.41 382 SER A O 1
ATOM 3031 N N . MET A 1 383 ? -21.558 8.703 3.488 1.00 59.62 383 MET A N 1
ATOM 3032 C CA . MET A 1 383 ? -20.588 7.922 2.706 1.00 59.62 383 MET A CA 1
ATOM 3033 C C . MET A 1 383 ? -20.551 6.467 3.194 1.00 59.62 383 MET A C 1
ATOM 3035 O O . MET A 1 383 ? -20.243 6.214 4.357 1.00 59.62 383 MET A O 1
ATOM 3039 N N . SER A 1 384 ? -20.804 5.495 2.309 1.00 56.41 384 SER A N 1
ATOM 3040 C CA . SER A 1 384 ? -20.716 4.054 2.624 1.00 56.41 384 SER A CA 1
ATOM 3041 C C . SER A 1 384 ? -19.321 3.624 3.102 1.00 56.41 384 SER A C 1
ATOM 3043 O O . SER A 1 384 ? -19.196 2.752 3.958 1.00 56.41 384 SER A O 1
ATOM 3045 N N . SER A 1 385 ? -18.265 4.280 2.612 1.00 57.47 385 SER A N 1
ATOM 3046 C CA . SER A 1 385 ? -16.883 4.059 3.054 1.00 57.47 385 SER A CA 1
ATOM 3047 C C . SER A 1 385 ? -16.633 4.503 4.500 1.00 57.47 385 SER A C 1
ATOM 3049 O O . SER A 1 385 ? -15.845 3.875 5.205 1.00 57.47 385 SER A O 1
ATOM 3051 N N . ALA A 1 386 ? -17.317 5.552 4.966 1.00 60.97 386 ALA A N 1
ATOM 3052 C CA . ALA A 1 386 ? -17.215 6.010 6.346 1.00 60.97 386 ALA A CA 1
ATOM 3053 C C . ALA A 1 386 ? -17.888 5.024 7.312 1.00 60.97 386 ALA A C 1
ATOM 3055 O O . ALA A 1 386 ? -17.348 4.814 8.391 1.00 60.97 386 ALA A O 1
ATOM 3056 N N . VAL A 1 387 ? -18.984 4.360 6.909 1.00 62.06 387 VAL A N 1
ATOM 3057 C CA . VAL A 1 387 ? -19.636 3.309 7.719 1.00 62.06 387 VAL A CA 1
ATOM 3058 C C . VAL A 1 387 ? -18.672 2.144 7.926 1.00 62.06 387 VAL A C 1
ATOM 3060 O O . VAL A 1 387 ? -18.393 1.780 9.063 1.00 62.06 387 VAL A O 1
ATOM 3063 N N . GLN A 1 388 ? -18.077 1.635 6.843 1.00 59.56 388 GLN A N 1
ATOM 3064 C CA . GLN A 1 388 ? -17.136 0.516 6.915 1.00 59.56 388 GLN A CA 1
ATOM 3065 C C . GLN A 1 388 ? -15.905 0.839 7.776 1.00 59.56 388 GLN A C 1
ATOM 3067 O O . GLN A 1 388 ? -15.474 0.022 8.587 1.00 59.56 388 GLN A O 1
ATOM 3072 N N . ASN A 1 389 ? -15.329 2.035 7.623 1.00 62.03 389 ASN A N 1
ATOM 3073 C CA . ASN A 1 389 ? -14.173 2.456 8.420 1.00 62.03 389 ASN A CA 1
ATOM 3074 C C . ASN A 1 389 ? -14.526 2.643 9.897 1.00 62.03 389 ASN A C 1
ATOM 3076 O O . ASN A 1 389 ? -13.717 2.342 10.775 1.00 62.03 389 ASN A O 1
ATOM 3080 N N . LEU A 1 390 ? -15.741 3.107 10.173 1.00 64.69 390 LEU A N 1
ATOM 3081 C CA . LEU A 1 390 ? -16.240 3.275 11.521 1.00 64.69 390 LEU A CA 1
ATOM 3082 C C . LEU A 1 390 ? -16.491 1.917 12.203 1.00 64.69 390 LEU A C 1
ATOM 3084 O O . LEU A 1 390 ? -16.027 1.713 13.324 1.00 64.69 390 LEU A O 1
ATOM 3088 N N . GLU A 1 391 ? -17.119 0.963 11.509 1.00 61.34 391 GLU A N 1
ATOM 3089 C CA . GLU A 1 391 ? -17.244 -0.433 11.959 1.00 61.34 391 GLU A CA 1
ATOM 3090 C C . GLU A 1 391 ? -15.875 -1.040 12.293 1.00 61.34 391 GLU A C 1
ATOM 3092 O O . GLU A 1 391 ? -15.695 -1.634 13.359 1.00 61.34 391 GLU A O 1
ATOM 3097 N N . ASN A 1 392 ? -14.875 -0.816 11.435 1.00 58.50 392 ASN A N 1
ATOM 3098 C CA . ASN A 1 392 ? -13.513 -1.304 11.653 1.00 58.50 392 ASN A CA 1
ATOM 3099 C C . ASN A 1 392 ? -12.878 -0.705 12.924 1.00 58.50 392 ASN A C 1
ATOM 3101 O O . ASN A 1 392 ? -12.266 -1.431 13.714 1.00 58.50 392 ASN A O 1
ATOM 3105 N N . CYS A 1 393 ? -13.062 0.597 13.178 1.00 64.12 393 CYS A N 1
ATOM 3106 C CA . CYS A 1 393 ? -12.633 1.229 14.429 1.00 64.12 393 CYS A CA 1
ATOM 3107 C C . CYS A 1 393 ? -13.374 0.669 15.655 1.00 64.12 393 CYS A C 1
ATOM 3109 O O . CYS A 1 393 ? -12.773 0.548 16.727 1.00 64.12 393 CYS A O 1
ATOM 3111 N N . TYR A 1 394 ? -14.651 0.299 15.524 1.00 65.00 394 TYR A N 1
ATOM 3112 C CA . TYR A 1 394 ? -15.431 -0.253 16.633 1.00 65.00 394 TYR A CA 1
ATOM 3113 C C . TYR A 1 394 ? -15.050 -1.662 17.024 1.00 65.00 394 TYR A C 1
ATOM 3115 O O . TYR A 1 394 ? -15.041 -1.959 18.219 1.00 65.00 394 TYR A O 1
ATOM 3123 N N . VAL A 1 395 ? -14.708 -2.520 16.065 1.00 58.06 395 VAL A N 1
ATOM 3124 C CA . VAL A 1 395 ? -14.171 -3.852 16.374 1.00 58.06 395 VAL A CA 1
ATOM 3125 C C . VAL A 1 395 ? -12.919 -3.708 17.242 1.00 58.06 395 VAL A C 1
ATOM 3127 O O . VAL A 1 395 ? -12.798 -4.378 18.268 1.00 58.06 395 VAL A O 1
ATOM 3130 N N . ALA A 1 396 ? -12.041 -2.756 16.907 1.00 58.19 396 ALA A N 1
ATOM 3131 C CA . ALA A 1 396 ? -10.861 -2.460 17.711 1.00 58.19 396 ALA A CA 1
ATOM 3132 C C . ALA A 1 396 ? -11.214 -1.908 19.103 1.00 58.19 396 ALA A C 1
ATOM 3134 O O . ALA A 1 396 ? -10.684 -2.394 20.101 1.00 58.19 396 ALA A O 1
ATOM 3135 N N . LEU A 1 397 ? -12.129 -0.937 19.198 1.00 61.47 397 LEU A N 1
ATOM 3136 C CA . LEU A 1 397 ? -12.569 -0.382 20.486 1.00 61.47 397 LEU A CA 1
ATOM 3137 C C . LEU A 1 397 ? -13.193 -1.452 21.392 1.00 61.47 397 LEU A C 1
ATOM 3139 O O . LEU A 1 397 ? -12.808 -1.552 22.555 1.00 61.47 397 LEU A O 1
ATOM 3143 N N . THR A 1 398 ? -14.090 -2.281 20.853 1.00 57.38 398 THR A N 1
ATOM 3144 C CA . THR A 1 398 ? -14.742 -3.391 21.569 1.00 57.38 398 THR A CA 1
ATOM 3145 C C . THR A 1 398 ? -13.693 -4.358 22.108 1.00 57.38 398 THR A C 1
ATOM 3147 O O . THR A 1 398 ? -13.662 -4.645 23.305 1.00 57.38 398 THR A O 1
ATOM 3150 N N . TYR A 1 399 ? -12.740 -4.749 21.263 1.00 55.44 399 TYR A N 1
ATOM 3151 C CA . TYR A 1 399 ? -11.632 -5.602 21.662 1.00 55.44 399 TYR A CA 1
ATOM 3152 C C . TYR A 1 399 ? -10.796 -5.001 22.807 1.00 55.44 399 TYR A C 1
ATOM 3154 O O . TYR A 1 399 ? -10.534 -5.673 23.809 1.00 55.44 399 TYR A O 1
ATOM 3162 N N . PHE A 1 400 ? -10.411 -3.722 22.712 1.00 55.66 400 PHE A N 1
ATOM 3163 C CA . PHE A 1 400 ? -9.654 -3.043 23.771 1.00 55.66 400 PHE A CA 1
ATOM 3164 C C . PHE A 1 400 ? -10.436 -2.962 25.088 1.00 55.66 400 PHE A C 1
ATOM 3166 O O . PHE A 1 400 ? -9.839 -3.114 26.160 1.00 55.66 400 PHE A O 1
ATOM 3173 N N . THR A 1 401 ? -11.757 -2.760 25.017 1.00 55.69 401 THR A N 1
ATOM 3174 C CA . THR A 1 401 ? -12.617 -2.741 26.207 1.00 55.69 401 THR A CA 1
ATOM 3175 C C . THR A 1 401 ? -12.732 -4.103 26.882 1.00 55.69 401 THR A C 1
ATOM 3177 O O . THR A 1 401 ? -12.686 -4.165 28.109 1.00 55.69 401 THR A O 1
ATOM 3180 N N . GLU A 1 402 ? -12.811 -5.189 26.111 1.00 52.56 402 GLU A N 1
ATOM 3181 C CA . GLU A 1 402 ? -12.989 -6.543 26.645 1.00 52.56 402 GLU A CA 1
ATOM 3182 C C . GLU A 1 402 ? -11.689 -7.152 27.192 1.00 52.56 402 GLU A C 1
ATOM 3184 O O . GLU A 1 402 ? -11.729 -7.923 28.151 1.00 52.56 402 GLU A O 1
ATOM 3189 N N . THR A 1 403 ? -10.526 -6.808 26.620 1.00 50.50 403 THR A N 1
ATOM 3190 C CA . THR A 1 403 ? -9.267 -7.535 26.887 1.00 50.50 403 THR A CA 1
ATOM 3191 C C . THR A 1 403 ? -8.252 -6.821 27.777 1.00 50.50 403 THR A C 1
ATOM 3193 O O . THR A 1 403 ? -7.555 -7.489 28.542 1.00 50.50 403 THR A O 1
ATOM 3196 N N . ARG A 1 404 ? -8.140 -5.485 27.732 1.00 48.31 404 ARG A N 1
ATOM 3197 C CA . ARG A 1 404 ? -7.126 -4.746 28.522 1.00 48.31 404 ARG A CA 1
ATOM 3198 C C . ARG A 1 404 ? -7.673 -4.060 29.758 1.00 48.31 404 ARG A C 1
ATOM 3200 O O . ARG A 1 404 ? -6.947 -3.810 30.721 1.00 48.31 404 ARG A O 1
ATOM 3207 N N . ALA A 1 405 ? -8.936 -3.685 29.719 1.00 48.53 405 ALA A N 1
ATOM 3208 C CA . ALA A 1 405 ? -9.388 -2.565 30.502 1.00 48.53 405 ALA A CA 1
ATOM 3209 C C . ALA A 1 405 ? -10.387 -3.052 31.559 1.00 48.53 405 ALA A C 1
ATOM 3211 O O . ALA A 1 405 ? -11.587 -2.877 31.476 1.00 48.53 405 ALA A O 1
ATOM 3212 N N . PHE A 1 406 ? -9.892 -3.700 32.602 1.00 47.06 406 PHE A N 1
ATOM 3213 C CA . PHE A 1 406 ? -10.600 -3.685 33.889 1.00 47.06 406 PHE A CA 1
ATOM 3214 C C . PHE A 1 406 ? -9.779 -2.939 34.944 1.00 47.06 406 PHE A C 1
ATOM 3216 O O . PHE A 1 406 ? -10.350 -2.297 35.818 1.00 47.06 406 PHE A O 1
ATOM 3223 N N . ALA A 1 407 ? -8.447 -2.922 34.813 1.00 49.84 407 ALA A N 1
ATOM 3224 C CA . ALA A 1 407 ? -7.550 -2.344 35.812 1.00 49.84 407 ALA A CA 1
ATOM 3225 C C . ALA A 1 407 ? -7.189 -0.857 35.596 1.00 49.84 407 ALA A C 1
ATOM 3227 O O . ALA A 1 407 ? -6.891 -0.170 36.567 1.00 49.84 407 ALA A O 1
ATOM 3228 N N . GLN A 1 408 ? -7.201 -0.337 34.359 1.00 53.12 408 GLN A N 1
ATOM 3229 C CA . GLN A 1 408 ? -6.718 1.027 34.049 1.00 53.12 408 GLN A CA 1
ATOM 3230 C C . GLN A 1 408 ? -7.826 2.093 33.906 1.00 53.12 408 GLN A C 1
ATOM 3232 O O . GLN A 1 408 ? -7.524 3.285 33.866 1.00 53.12 408 GLN A O 1
ATOM 3237 N N . TRP A 1 409 ? -9.106 1.705 33.873 1.00 57.38 409 TRP A N 1
ATOM 3238 C CA . TRP A 1 409 ? -10.232 2.637 33.675 1.00 57.38 409 TRP A CA 1
ATOM 3239 C C . TRP A 1 409 ? -10.377 3.755 34.705 1.00 57.38 409 TRP A C 1
ATOM 3241 O O . TRP A 1 409 ? -10.691 4.872 34.294 1.00 57.38 409 TRP A O 1
ATOM 3251 N N . PRO A 1 410 ? -10.136 3.519 36.009 1.00 55.66 410 PRO A N 1
ATOM 3252 C CA . PRO A 1 410 ? -10.207 4.602 36.985 1.00 55.66 410 PRO A CA 1
ATOM 3253 C C . PRO A 1 410 ? -9.251 5.757 36.647 1.00 55.66 410 PRO A C 1
ATOM 3255 O O . PRO A 1 410 ? -9.564 6.911 36.921 1.00 55.66 410 PRO A O 1
ATOM 3258 N N . ASN A 1 411 ? -8.123 5.459 35.989 1.00 55.81 411 ASN A N 1
ATOM 3259 C CA . ASN A 1 411 ? -7.150 6.463 35.556 1.00 55.81 411 ASN A CA 1
ATOM 3260 C C . ASN A 1 411 ? -7.591 7.177 34.271 1.00 55.81 411 ASN A C 1
ATOM 3262 O O . ASN A 1 411 ? -7.326 8.364 34.114 1.00 55.81 411 ASN A O 1
ATOM 3266 N N . LEU A 1 412 ? -8.286 6.471 33.372 1.00 55.94 412 LEU A N 1
ATOM 3267 C CA . LEU A 1 412 ? -8.818 7.013 32.119 1.00 55.94 412 LEU A CA 1
ATOM 3268 C C . LEU A 1 412 ? -9.821 8.141 32.351 1.00 55.94 412 LEU A C 1
ATOM 3270 O O . LEU A 1 412 ? -9.788 9.114 31.611 1.00 55.94 412 LEU A O 1
ATOM 3274 N N . ALA A 1 413 ? -10.640 8.062 33.406 1.00 56.00 413 ALA A N 1
ATOM 3275 C CA . ALA A 1 413 ? -11.600 9.109 33.763 1.00 56.00 413 ALA A CA 1
ATOM 3276 C C . ALA A 1 413 ? -10.962 10.501 33.943 1.00 56.00 413 ALA A C 1
ATOM 3278 O O . ALA A 1 413 ? -11.671 11.492 33.854 1.00 56.00 413 ALA A O 1
ATOM 3279 N N . ILE A 1 414 ? -9.646 10.579 34.169 1.00 57.50 414 ILE A N 1
ATOM 3280 C CA . ILE A 1 414 ? -8.892 11.820 34.409 1.00 57.50 414 ILE A CA 1
ATOM 3281 C C . ILE A 1 414 ? -8.153 12.293 33.132 1.00 57.50 414 ILE A C 1
ATOM 3283 O O . ILE A 1 414 ? -7.513 13.342 33.132 1.00 57.50 414 ILE A O 1
ATOM 3287 N N . GLN A 1 415 ? -8.231 11.542 32.029 1.00 64.25 415 GLN A N 1
ATOM 3288 C CA . GLN A 1 415 ? -7.396 11.722 30.836 1.00 64.25 415 GLN A CA 1
ATOM 3289 C C . GLN A 1 415 ? -8.195 12.229 29.607 1.00 64.25 415 GLN A C 1
ATOM 3291 O O . GLN A 1 415 ? -9.412 12.029 29.533 1.00 64.25 415 GLN A O 1
ATOM 3296 N N . PRO A 1 416 ? -7.541 12.869 28.611 1.00 61.19 416 PRO A N 1
ATOM 3297 C CA . PRO A 1 416 ? -8.178 13.372 27.380 1.00 61.19 416 PRO A CA 1
ATOM 3298 C C . PRO A 1 416 ? -8.977 12.325 26.588 1.00 61.19 416 PRO A C 1
ATOM 3300 O O . PRO A 1 416 ? -9.936 12.651 25.890 1.00 61.19 416 PRO A O 1
ATOM 3303 N N . GLU A 1 417 ? -8.588 11.062 26.704 1.00 61.28 417 GLU A N 1
ATOM 3304 C CA . GLU A 1 417 ? -9.236 9.876 26.156 1.00 61.28 417 GLU A CA 1
ATOM 3305 C C . GLU A 1 417 ? -10.719 9.846 26.513 1.00 61.28 417 GLU A C 1
ATOM 3307 O O . GLU A 1 417 ? -11.564 9.614 25.654 1.00 61.28 417 GLU A O 1
ATOM 3312 N N . ALA A 1 418 ? -11.049 10.129 27.770 1.00 64.50 418 ALA A N 1
ATOM 3313 C CA . ALA A 1 418 ? -12.414 10.046 28.248 1.00 64.50 418 ALA A CA 1
ATOM 3314 C C . ALA A 1 418 ? -13.290 11.153 27.645 1.00 64.50 418 ALA A C 1
ATOM 3316 O O . ALA A 1 418 ? -14.466 10.921 27.389 1.00 64.50 418 ALA A O 1
ATOM 3317 N N . LEU A 1 419 ? -12.724 12.322 27.330 1.00 66.81 419 LEU A N 1
ATOM 3318 C CA . LEU A 1 419 ? -13.420 13.368 26.575 1.00 66.81 419 LEU A CA 1
ATOM 3319 C C . LEU A 1 419 ? -13.656 12.955 25.114 1.00 66.81 419 LEU A C 1
ATOM 3321 O O . LEU A 1 419 ? -14.735 13.197 24.578 1.00 66.81 419 LEU A O 1
ATOM 3325 N N . ALA A 1 420 ? -12.686 12.286 24.485 1.00 64.69 420 ALA A N 1
ATOM 3326 C CA . ALA A 1 420 ? -12.829 11.790 23.116 1.00 64.69 420 ALA A CA 1
ATOM 3327 C C . ALA A 1 420 ? -13.932 10.719 22.994 1.00 64.69 420 ALA A C 1
ATOM 3329 O O . ALA A 1 420 ? -14.645 10.689 21.992 1.00 64.69 420 ALA A O 1
ATOM 3330 N N . VAL A 1 421 ? -14.136 9.892 24.029 1.00 68.44 421 VAL A N 1
ATOM 3331 C CA . VAL A 1 421 ? -15.279 8.963 24.099 1.00 68.44 421 VAL A CA 1
ATOM 3332 C C . VAL A 1 421 ? -16.617 9.705 24.047 1.00 68.44 421 VAL A C 1
ATOM 3334 O O . VAL A 1 421 ? -17.512 9.292 23.312 1.00 68.44 421 VAL A O 1
ATOM 3337 N N . LEU A 1 422 ? -16.752 10.808 24.790 1.00 68.19 422 LEU A N 1
ATOM 3338 C CA . LEU A 1 422 ? -17.981 11.616 24.807 1.00 68.19 422 LEU A CA 1
ATOM 3339 C C . LEU A 1 422 ? -18.261 12.210 23.439 1.00 68.19 422 LEU A C 1
ATOM 3341 O O . LEU A 1 422 ? -19.374 12.110 22.940 1.00 68.19 422 LEU A O 1
ATOM 3345 N N . GLN A 1 423 ? -17.235 12.796 22.827 1.00 67.81 423 GLN A N 1
ATOM 3346 C CA . GLN A 1 423 ? -17.334 13.414 21.509 1.00 67.81 423 GLN A CA 1
ATOM 3347 C C . GLN A 1 423 ? -17.714 12.386 20.440 1.00 67.81 423 GLN A C 1
ATOM 3349 O O . GLN A 1 423 ? -18.516 12.677 19.551 1.00 67.81 423 GLN A O 1
ATOM 3354 N N . LEU A 1 424 ? -17.175 11.167 20.531 1.00 69.00 424 LEU A N 1
ATOM 3355 C CA . LEU A 1 424 ? -17.549 10.056 19.663 1.00 69.00 424 LEU A CA 1
ATOM 3356 C C . LEU A 1 424 ? -19.008 9.638 19.881 1.00 69.00 424 LEU A C 1
ATOM 3358 O O . LEU A 1 424 ? -19.751 9.551 18.912 1.00 69.00 424 LEU A O 1
ATOM 3362 N N . ALA A 1 425 ? -19.436 9.430 21.128 1.00 69.12 425 ALA A N 1
ATOM 3363 C CA . ALA A 1 425 ? -20.819 9.073 21.447 1.00 69.12 425 ALA A CA 1
ATOM 3364 C C . ALA A 1 425 ? -21.819 10.141 20.987 1.00 69.12 425 ALA A C 1
ATOM 3366 O O . ALA A 1 425 ? -22.815 9.823 20.347 1.00 69.12 425 ALA A O 1
ATOM 3367 N N . GLU A 1 426 ? -21.519 11.413 21.247 1.00 68.19 426 GLU A N 1
ATOM 3368 C CA . GLU A 1 426 ? -22.321 12.543 20.784 1.00 68.19 426 GLU A CA 1
ATOM 3369 C C . GLU A 1 426 ? -22.413 12.555 19.252 1.00 68.19 426 GLU A C 1
ATOM 3371 O O . GLU A 1 426 ? -23.495 12.716 18.700 1.00 68.19 426 GLU A O 1
ATOM 3376 N N . SER A 1 427 ? -21.307 12.312 18.546 1.00 68.44 427 SER A N 1
ATOM 3377 C CA . SER A 1 427 ? -21.321 12.248 17.077 1.00 68.44 427 SER A CA 1
ATOM 3378 C C . SER A 1 427 ? -22.213 11.112 16.575 1.00 68.44 427 SER A C 1
ATOM 3380 O O . SER A 1 427 ? -23.045 11.301 15.694 1.00 68.44 427 SER A O 1
ATOM 3382 N N . LEU A 1 428 ? -22.111 9.932 17.178 1.00 65.19 428 LEU A N 1
ATOM 3383 C CA . LEU A 1 428 ? -22.940 8.794 16.785 1.00 65.19 428 LEU A CA 1
ATOM 3384 C C . LEU A 1 428 ? -24.414 8.976 17.110 1.00 65.19 428 LEU A C 1
ATOM 3386 O O . LEU A 1 428 ? -25.249 8.388 16.431 1.00 65.19 428 LEU A O 1
ATOM 3390 N N . SER A 1 429 ? -24.743 9.801 18.104 1.00 63.66 429 SER A N 1
ATOM 3391 C CA . SER A 1 429 ? -26.132 10.113 18.438 1.00 63.66 429 SER A CA 1
ATOM 3392 C C . SER A 1 429 ? -26.888 10.807 17.302 1.00 63.66 429 SER A C 1
ATOM 3394 O O . SER A 1 429 ? -28.111 10.722 17.239 1.00 63.66 429 SER A O 1
ATOM 3396 N N . GLY A 1 430 ? -26.165 11.443 16.371 1.00 63.41 430 GLY A N 1
ATOM 3397 C CA . GLY A 1 430 ? -26.736 12.031 15.160 1.00 63.41 430 GLY A CA 1
ATOM 3398 C C . GLY A 1 430 ? -27.246 11.005 14.141 1.00 63.41 430 GLY A C 1
ATOM 3399 O O . GLY A 1 430 ? -27.925 11.396 13.195 1.00 63.41 430 GLY A O 1
ATOM 3400 N N . VAL A 1 431 ? -26.938 9.713 14.317 1.00 64.50 431 VAL A N 1
ATOM 3401 C CA . VAL A 1 431 ? -27.405 8.616 13.459 1.00 64.50 431 VAL A CA 1
ATOM 3402 C C . VAL A 1 431 ? -28.308 7.692 14.278 1.00 64.50 431 VAL A C 1
ATOM 3404 O O . VAL A 1 431 ? -27.857 6.998 15.189 1.00 64.50 431 VAL A O 1
ATOM 3407 N N . GLU A 1 432 ? -29.604 7.690 13.962 1.00 61.34 432 GLU A N 1
ATOM 3408 C CA . GLU A 1 432 ? -30.616 6.933 14.704 1.00 61.34 432 GLU A CA 1
ATOM 3409 C C . GLU A 1 432 ? -30.301 5.424 14.724 1.00 61.34 432 GLU A C 1
ATOM 3411 O O . GLU A 1 432 ? -30.036 4.817 13.689 1.00 61.34 432 GLU A O 1
ATOM 3416 N N . GLY A 1 433 ? -30.307 4.816 15.917 1.00 60.56 433 GLY A N 1
ATOM 3417 C CA . GLY A 1 433 ? -30.116 3.373 16.123 1.00 60.56 433 GLY A CA 1
ATOM 3418 C C . GLY A 1 433 ? -28.662 2.880 16.152 1.00 60.56 433 GLY A C 1
ATOM 3419 O O . GLY A 1 433 ? -28.397 1.858 16.781 1.00 60.56 433 GLY A O 1
ATOM 3420 N N . LEU A 1 434 ? -27.707 3.624 15.580 1.00 66.56 434 LEU A N 1
ATOM 3421 C CA . LEU A 1 434 ? -26.328 3.157 15.371 1.00 66.56 434 LEU A CA 1
ATOM 3422 C C . LEU A 1 434 ? -25.605 2.782 16.674 1.00 66.56 434 LEU A C 1
ATOM 3424 O O . LEU A 1 434 ? -24.966 1.743 16.768 1.00 66.56 434 LEU A O 1
ATOM 3428 N N . LEU A 1 435 ? -25.728 3.604 17.713 1.00 65.06 435 LEU A N 1
ATOM 3429 C CA . LEU A 1 435 ? -25.100 3.356 19.016 1.00 65.06 435 LEU A CA 1
ATOM 3430 C C . LEU A 1 435 ? -25.611 2.084 19.707 1.00 65.06 435 LEU A C 1
ATOM 3432 O O . LEU A 1 435 ? -24.839 1.407 20.383 1.00 65.06 435 LEU A O 1
ATOM 3436 N N . GLY A 1 436 ? -26.895 1.759 19.533 1.00 61.53 436 GLY A N 1
ATOM 3437 C CA . GLY A 1 436 ? -27.515 0.565 20.109 1.00 61.53 436 GLY A CA 1
ATOM 3438 C C . GLY A 1 436 ? -27.051 -0.739 19.455 1.00 61.53 436 GLY A C 1
ATOM 3439 O O . GLY A 1 436 ? -27.201 -1.797 20.059 1.00 61.53 436 GLY A O 1
ATOM 3440 N N . GLU A 1 437 ? -26.463 -0.665 18.259 1.00 62.81 437 GLU A N 1
ATOM 3441 C CA . GLU A 1 437 ? -25.860 -1.796 17.543 1.00 62.81 437 GLU A CA 1
ATOM 3442 C C . GLU A 1 437 ? -24.358 -1.958 17.856 1.00 62.81 437 GLU A C 1
ATOM 3444 O O . GLU A 1 437 ? -23.707 -2.880 17.364 1.00 62.81 437 GLU A O 1
ATOM 3449 N N . LEU A 1 438 ? -23.799 -1.094 18.717 1.00 64.88 438 LEU A N 1
ATOM 3450 C CA . LEU A 1 438 ? -22.374 -1.043 19.057 1.00 64.88 438 LEU A CA 1
ATOM 3451 C C . LEU A 1 438 ? -22.134 -1.408 20.536 1.00 64.88 438 LEU A C 1
ATOM 3453 O O . LEU A 1 438 ? -21.990 -0.523 21.393 1.00 64.88 438 LEU A O 1
ATOM 3457 N N . PRO A 1 439 ? -22.048 -2.708 20.878 1.00 63.22 439 PRO A N 1
ATOM 3458 C CA . PRO A 1 439 ? -21.961 -3.165 22.267 1.00 63.22 439 PRO A CA 1
ATOM 3459 C C . PRO A 1 439 ? -20.692 -2.686 22.987 1.00 63.22 439 PRO A C 1
ATOM 3461 O O . PRO A 1 439 ? -20.767 -2.299 24.153 1.00 63.22 439 PRO A O 1
ATOM 3464 N N . GLY A 1 440 ? -19.543 -2.615 22.302 1.00 63.31 440 GLY A N 1
ATOM 3465 C CA . GLY A 1 440 ? -18.297 -2.110 22.894 1.00 63.31 440 GLY A CA 1
ATOM 3466 C C . GLY A 1 440 ? -18.367 -0.632 23.282 1.00 63.31 440 GLY A C 1
ATOM 3467 O O . GLY A 1 440 ? -17.925 -0.253 24.364 1.00 63.31 440 GLY A O 1
ATOM 3468 N N . MET A 1 441 ? -18.994 0.204 22.447 1.00 69.50 441 MET A N 1
ATOM 3469 C CA . MET A 1 441 ? -19.200 1.626 22.749 1.00 69.50 441 MET A CA 1
ATOM 3470 C C . MET A 1 441 ? -20.213 1.819 23.886 1.00 69.50 441 MET A C 1
ATOM 3472 O O . MET A 1 441 ? -20.019 2.657 24.766 1.00 69.50 441 MET A O 1
ATOM 3476 N N . SER A 1 442 ? -21.262 0.997 23.902 1.00 72.12 442 SER A N 1
ATOM 3477 C CA . SER A 1 442 ? -22.265 0.970 24.969 1.00 72.12 442 SER A CA 1
ATOM 3478 C C . SER A 1 442 ? -21.641 0.624 26.325 1.00 72.12 442 SER A C 1
ATOM 3480 O O . SER A 1 442 ? -21.867 1.318 27.317 1.00 72.12 442 SER A O 1
ATOM 3482 N N . ALA A 1 443 ? -20.793 -0.408 26.362 1.00 68.94 443 ALA A N 1
ATOM 3483 C CA . ALA A 1 443 ? -20.070 -0.827 27.559 1.00 68.94 443 ALA A CA 1
ATOM 3484 C C . ALA A 1 443 ? -19.051 0.227 28.030 1.00 68.94 443 ALA A C 1
ATOM 3486 O O . ALA A 1 443 ? -18.931 0.491 29.229 1.00 68.94 443 ALA A O 1
ATOM 3487 N N . LEU A 1 444 ? -18.350 0.862 27.089 1.00 70.00 444 LEU A N 1
ATOM 3488 C CA . LEU A 1 444 ? -17.403 1.949 27.336 1.00 70.00 444 LEU A CA 1
ATOM 3489 C C . LEU A 1 444 ? -18.090 3.164 27.984 1.00 70.00 444 LEU A C 1
ATOM 3491 O O . LEU A 1 444 ? -17.636 3.657 29.017 1.00 70.00 444 LEU A O 1
ATOM 3495 N N . LEU A 1 445 ? -19.220 3.605 27.420 1.00 74.62 445 LEU A N 1
ATOM 3496 C CA . LEU A 1 445 ? -20.031 4.694 27.968 1.00 74.62 445 LEU A CA 1
ATOM 3497 C C . LEU A 1 445 ? -20.564 4.355 29.358 1.00 74.62 445 LEU A C 1
ATOM 3499 O O . LEU A 1 445 ? -20.410 5.156 30.280 1.00 74.62 445 LEU A O 1
ATOM 3503 N N . ALA A 1 446 ? -21.123 3.157 29.532 1.00 76.19 446 ALA A N 1
ATOM 3504 C CA . ALA A 1 446 ? -21.619 2.682 30.819 1.00 76.19 446 ALA A CA 1
ATOM 3505 C C . ALA A 1 446 ? -20.546 2.738 31.909 1.00 76.19 446 ALA A C 1
ATOM 3507 O O . ALA A 1 446 ? -20.794 3.222 33.010 1.00 76.19 446 ALA A O 1
ATOM 3508 N N . ARG A 1 447 ? -19.326 2.287 31.602 1.00 72.44 447 ARG A N 1
ATOM 3509 C CA . ARG A 1 447 ? -18.212 2.277 32.558 1.00 72.44 447 ARG A CA 1
ATOM 3510 C C . ARG A 1 447 ? -17.729 3.665 32.938 1.00 72.44 447 ARG A C 1
ATOM 3512 O O . ARG A 1 447 ? -17.441 3.907 34.112 1.00 72.44 447 ARG A O 1
ATOM 3519 N N . LEU A 1 448 ? -17.652 4.569 31.969 1.00 73.75 448 LEU A N 1
ATOM 3520 C CA . LEU A 1 448 ? -17.300 5.953 32.248 1.00 73.75 448 LEU A CA 1
ATOM 3521 C C . LEU A 1 448 ? -18.373 6.615 33.120 1.00 73.75 448 LEU A C 1
ATOM 3523 O O . LEU A 1 448 ? -18.034 7.238 34.122 1.00 73.75 448 LEU A O 1
ATOM 3527 N N . CYS A 1 449 ? -19.656 6.378 32.834 1.00 77.94 449 CYS A N 1
ATOM 3528 C CA . CYS A 1 449 ? -20.760 6.862 33.665 1.00 77.94 449 CYS A CA 1
ATOM 3529 C C . CYS A 1 449 ? -20.753 6.262 35.082 1.00 77.94 449 CYS A C 1
ATOM 3531 O O . CYS A 1 449 ? -20.978 6.986 36.046 1.00 77.94 449 CYS A O 1
ATOM 3533 N N . ALA A 1 450 ? -20.405 4.980 35.241 1.00 72.00 450 ALA A N 1
ATOM 3534 C CA . ALA A 1 450 ? -20.285 4.341 36.556 1.00 72.00 450 ALA A CA 1
ATOM 3535 C C . ALA A 1 450 ? -19.200 4.977 37.449 1.00 72.00 450 ALA A C 1
ATOM 3537 O O . ALA A 1 450 ? -19.179 4.764 38.664 1.00 72.00 450 ALA A O 1
ATOM 3538 N N . THR A 1 451 ? -18.280 5.754 36.868 1.00 72.75 451 THR A N 1
ATOM 3539 C CA . THR A 1 451 ? -17.242 6.465 37.613 1.00 72.75 451 THR A CA 1
ATOM 3540 C C . THR A 1 451 ? -17.787 7.808 38.105 1.00 72.75 451 THR A C 1
ATOM 3542 O O . THR A 1 451 ? -17.960 8.741 37.326 1.00 72.75 451 THR A O 1
ATOM 3545 N N . LYS A 1 452 ? -18.011 7.935 39.422 1.00 63.50 452 LYS A N 1
ATOM 3546 C CA . LYS A 1 452 ? -18.708 9.081 40.053 1.00 63.50 452 LYS A CA 1
ATOM 3547 C C . LYS A 1 452 ? -18.195 10.478 39.665 1.00 63.50 452 LYS A C 1
ATOM 3549 O O . LYS A 1 452 ? -18.959 11.434 39.690 1.00 63.50 452 LYS A O 1
ATOM 3554 N N . THR A 1 453 ? -16.913 10.631 39.340 1.00 69.88 453 THR A N 1
ATOM 3555 C CA . THR A 1 453 ? -16.311 11.933 38.996 1.00 69.88 453 THR A CA 1
ATOM 3556 C C . THR A 1 453 ? -16.427 12.291 37.521 1.00 69.88 453 THR A C 1
ATOM 3558 O O . THR A 1 453 ? -16.255 13.454 37.162 1.00 69.88 453 THR A O 1
ATOM 3561 N N . TYR A 1 454 ? -16.700 11.314 36.661 1.00 75.06 454 TYR A N 1
ATOM 3562 C CA . TYR A 1 454 ? -16.561 11.480 35.224 1.00 75.06 454 TYR A CA 1
ATOM 3563 C C . TYR A 1 454 ? -17.660 12.356 34.624 1.00 75.06 454 TYR A C 1
ATOM 3565 O O . TYR A 1 454 ? -17.360 13.314 33.918 1.00 75.06 454 TYR A O 1
ATOM 3573 N N . ILE A 1 455 ? -18.927 12.095 34.956 1.00 77.94 455 ILE A N 1
ATOM 3574 C CA . ILE A 1 455 ? -20.055 12.903 34.468 1.00 77.94 455 ILE A CA 1
ATOM 3575 C C . ILE A 1 455 ? -19.951 14.355 34.963 1.00 77.94 455 ILE A C 1
ATOM 3577 O O . ILE A 1 455 ? -20.208 15.298 34.213 1.00 77.94 455 ILE A O 1
ATOM 3581 N N . SER A 1 456 ? -19.455 14.557 36.183 1.00 77.06 456 SER A N 1
ATOM 3582 C CA . SER A 1 456 ? -19.172 15.889 36.725 1.00 77.06 456 SER A CA 1
ATOM 3583 C C . SER A 1 456 ? -18.046 16.608 35.971 1.00 77.06 456 SER A C 1
ATOM 3585 O O . SER A 1 456 ? -18.121 17.815 35.750 1.00 77.06 456 SER A O 1
ATOM 3587 N N . GLN A 1 457 ? -17.011 15.889 35.527 1.00 74.25 457 GLN A N 1
ATOM 3588 C CA . GLN A 1 457 ? -15.945 16.452 34.689 1.00 74.25 457 GLN A CA 1
ATOM 3589 C C . GLN A 1 457 ? -16.410 16.710 33.251 1.00 74.25 457 GLN A C 1
ATOM 3591 O O . GLN A 1 457 ? -16.068 17.744 32.678 1.00 74.25 457 GLN A O 1
ATOM 3596 N N . ALA A 1 458 ? -17.244 15.831 32.692 1.00 73.56 458 ALA A N 1
ATOM 3597 C CA . ALA A 1 458 ? -17.893 16.026 31.400 1.00 73.56 458 ALA A CA 1
ATOM 3598 C C . ALA A 1 458 ? -18.729 17.313 31.393 1.00 73.56 458 ALA A C 1
ATOM 3600 O O . ALA A 1 458 ? -18.650 18.086 30.440 1.00 73.56 458 ALA A O 1
ATOM 3601 N N . LYS A 1 459 ? -19.440 17.608 32.492 1.00 78.12 459 LYS A N 1
ATOM 3602 C CA . LYS A 1 459 ? -20.160 18.875 32.684 1.00 78.12 459 LYS A CA 1
ATOM 3603 C C . LYS A 1 459 ? -19.249 20.094 32.589 1.00 78.12 459 LYS A C 1
ATOM 3605 O O . LYS A 1 459 ? -19.572 21.055 31.894 1.00 78.12 459 LYS A O 1
ATOM 3610 N N . ILE A 1 460 ? -18.085 20.044 33.235 1.00 77.75 460 ILE A N 1
ATOM 3611 C CA . ILE A 1 460 ? -17.097 21.133 33.194 1.00 77.75 460 ILE A CA 1
ATOM 3612 C C . ILE A 1 460 ? -16.507 21.295 31.785 1.00 77.75 460 ILE A C 1
ATOM 3614 O O . ILE A 1 460 ? -16.306 22.422 31.329 1.00 77.75 460 ILE A O 1
ATOM 3618 N N . ALA A 1 461 ? -16.227 20.188 31.094 1.00 70.56 461 ALA A N 1
ATOM 3619 C CA . ALA A 1 461 ? -15.595 20.194 29.778 1.00 70.56 461 ALA A CA 1
ATOM 3620 C C . ALA A 1 461 ? -16.550 20.638 28.657 1.00 70.56 461 ALA A C 1
ATOM 3622 O O . ALA A 1 461 ? -16.174 21.462 27.824 1.00 70.56 461 ALA A O 1
ATOM 3623 N N . LEU A 1 462 ? -17.781 20.118 28.647 1.00 71.94 462 LEU A N 1
ATOM 3624 C CA . LEU A 1 462 ? -18.778 20.379 27.604 1.00 71.94 462 LEU A CA 1
ATOM 3625 C C . LEU A 1 462 ? -19.520 21.708 27.801 1.00 71.94 462 LEU A C 1
ATOM 3627 O O . LEU A 1 462 ? -20.045 22.252 26.829 1.00 71.94 462 LEU A O 1
ATOM 3631 N N . LYS A 1 463 ? -19.531 22.256 29.026 1.00 81.25 463 LYS A N 1
ATOM 3632 C CA . LYS A 1 463 ? -20.145 23.548 29.372 1.00 81.25 463 LYS A CA 1
ATOM 3633 C C . LYS A 1 463 ? -21.575 23.654 28.819 1.00 81.25 463 LYS A C 1
ATOM 3635 O O . LYS A 1 463 ? -22.449 22.906 29.237 1.00 81.25 463 LYS A O 1
ATOM 3640 N N . GLU A 1 464 ? -21.805 24.539 27.852 1.00 78.88 464 GLU A N 1
ATOM 3641 C CA . GLU A 1 464 ? -23.113 24.811 27.240 1.00 78.88 464 GLU A CA 1
ATOM 3642 C C . GLU A 1 464 ? -23.685 23.626 26.450 1.00 78.88 464 GLU A C 1
ATOM 3644 O O . GLU A 1 464 ? -24.894 23.545 26.258 1.00 78.88 464 GLU A O 1
ATOM 3649 N N . ARG A 1 465 ? -22.843 22.678 26.017 1.00 74.94 465 ARG A N 1
ATOM 3650 C CA . ARG A 1 465 ? -23.284 21.467 25.302 1.00 74.94 465 ARG A CA 1
ATOM 3651 C C . ARG A 1 465 ? -23.703 20.336 26.238 1.00 74.94 465 ARG A C 1
ATOM 3653 O O . ARG A 1 465 ? -24.274 19.348 25.783 1.00 74.94 465 ARG A O 1
ATOM 3660 N N . PHE A 1 466 ? -23.435 20.461 27.539 1.00 80.19 466 PHE A N 1
ATOM 3661 C CA . PHE A 1 466 ? -23.714 19.395 28.496 1.00 80.19 466 PHE A CA 1
ATOM 3662 C C . PHE A 1 466 ? -25.199 18.999 28.591 1.00 80.19 466 PHE A C 1
ATOM 3664 O O . PHE A 1 466 ? -25.456 17.798 28.610 1.00 80.19 466 PHE A O 1
ATOM 3671 N N . PRO A 1 467 ? -26.180 19.926 28.574 1.00 81.81 467 PRO A N 1
ATOM 3672 C CA . PRO A 1 467 ? -27.600 19.561 28.600 1.00 81.81 467 PRO A CA 1
ATOM 3673 C C . PRO A 1 467 ? -28.016 18.660 27.428 1.00 81.81 467 PRO A C 1
ATOM 3675 O O . PRO A 1 467 ? -28.766 17.704 27.612 1.00 81.81 467 PRO A O 1
ATOM 3678 N N . VAL A 1 468 ? -27.479 18.921 26.229 1.00 79.62 468 VAL A N 1
ATOM 3679 C CA . VAL A 1 468 ? -27.731 18.111 25.023 1.00 79.62 468 VAL A CA 1
ATOM 3680 C C . VAL A 1 468 ? -27.147 16.710 25.191 1.00 79.62 468 VAL A C 1
ATOM 3682 O O . VAL A 1 468 ? -27.822 15.716 24.938 1.00 79.62 468 VAL A O 1
ATOM 3685 N N . PHE A 1 469 ? -25.911 16.627 25.683 1.00 77.56 469 PHE A N 1
ATOM 3686 C CA . PHE A 1 469 ? -25.252 15.357 25.969 1.00 77.56 469 PHE A CA 1
ATOM 3687 C C . PHE A 1 469 ? -25.972 14.551 27.070 1.00 77.56 469 PHE A C 1
ATOM 3689 O O . PHE A 1 469 ? -26.117 13.335 26.959 1.00 77.56 469 PHE A O 1
ATOM 3696 N N . TYR A 1 470 ? -26.468 15.225 28.111 1.00 82.31 470 TYR A N 1
ATOM 3697 C CA . TYR A 1 470 ? -27.245 14.615 29.191 1.00 82.31 470 TYR A CA 1
ATOM 3698 C C . TYR A 1 470 ? -28.554 14.009 28.662 1.00 82.31 470 TYR A C 1
ATOM 3700 O O . TYR A 1 470 ? -28.848 12.846 28.937 1.00 82.31 470 TYR A O 1
ATOM 3708 N N . ALA A 1 471 ? -29.302 14.761 27.846 1.00 80.44 471 ALA A N 1
ATOM 3709 C CA . ALA A 1 471 ? -30.517 14.271 27.196 1.00 80.44 471 ALA A CA 1
ATOM 3710 C C . ALA A 1 471 ? -30.241 13.071 26.274 1.00 80.44 471 ALA A C 1
ATOM 3712 O O . ALA A 1 471 ? -30.982 12.088 26.302 1.00 80.44 471 ALA A O 1
ATOM 3713 N N . PHE A 1 472 ? -29.133 13.110 25.530 1.00 82.38 472 PHE A N 1
ATOM 3714 C CA . PHE A 1 472 ? -28.675 11.987 24.718 1.00 82.38 472 PHE A CA 1
ATOM 3715 C C . PHE A 1 472 ? -28.419 10.718 25.550 1.00 82.38 472 PHE A C 1
ATOM 3717 O O . PHE A 1 472 ? -28.888 9.646 25.175 1.00 82.38 472 PHE A O 1
ATOM 3724 N N . LEU A 1 473 ? -27.700 10.807 26.677 1.00 81.69 473 LEU A N 1
ATOM 3725 C CA . LEU A 1 473 ? -27.411 9.631 27.509 1.00 81.69 473 LEU A CA 1
ATOM 3726 C C . LEU A 1 473 ? -28.689 8.970 28.042 1.00 81.69 473 LEU A C 1
ATOM 3728 O O . LEU A 1 473 ? -28.759 7.744 28.111 1.00 81.69 473 LEU A O 1
ATOM 3732 N N . VAL A 1 474 ? -29.701 9.774 28.375 1.00 83.06 474 VAL A N 1
ATOM 3733 C CA . VAL A 1 474 ? -31.036 9.299 28.760 1.00 83.06 474 VAL A CA 1
ATOM 3734 C C . VAL A 1 474 ? -31.720 8.587 27.590 1.00 83.06 474 VAL A C 1
ATOM 3736 O O . VAL A 1 474 ? -32.213 7.473 27.762 1.00 83.06 474 VAL A O 1
ATOM 3739 N N . ASP A 1 475 ? -31.721 9.181 26.396 1.00 81.06 475 ASP A N 1
ATOM 3740 C CA . ASP A 1 475 ? -32.300 8.564 25.194 1.00 81.06 475 ASP A CA 1
ATOM 3741 C C . ASP A 1 475 ? -31.637 7.237 24.841 1.00 81.06 475 ASP A C 1
ATOM 3743 O O . ASP A 1 475 ? -32.304 6.243 24.547 1.00 81.06 475 ASP A O 1
ATOM 3747 N N . PHE A 1 476 ? -30.314 7.205 24.914 1.00 79.69 476 PHE A N 1
ATOM 3748 C CA . PHE A 1 476 ? -29.522 6.021 24.646 1.00 79.69 476 PHE A CA 1
ATOM 3749 C C . PHE A 1 476 ? -29.809 4.903 25.655 1.00 79.69 476 PHE A C 1
ATOM 3751 O O . PHE A 1 476 ? -30.054 3.758 25.273 1.00 79.69 476 PHE A O 1
ATOM 3758 N N . ALA A 1 477 ? -29.862 5.235 26.945 1.00 81.31 477 ALA A N 1
ATOM 3759 C CA . ALA A 1 477 ? -30.225 4.291 27.993 1.00 81.31 477 ALA A CA 1
ATOM 3760 C C . ALA A 1 477 ? -31.655 3.731 27.808 1.00 81.31 477 ALA A C 1
ATOM 3762 O O . ALA A 1 477 ? -31.865 2.535 28.020 1.00 81.31 477 ALA A O 1
ATOM 3763 N N . LEU A 1 478 ? -32.619 4.536 27.335 1.00 79.75 478 LEU A N 1
ATOM 3764 C CA . LEU A 1 478 ? -33.961 4.054 26.970 1.00 79.75 478 LEU A CA 1
ATOM 3765 C C . LEU A 1 478 ? -33.926 3.082 25.794 1.00 79.75 478 LEU A C 1
ATOM 3767 O O . LEU A 1 478 ? -34.617 2.062 25.814 1.00 79.75 478 LEU A O 1
ATOM 3771 N N . GLN A 1 479 ? -33.160 3.404 24.751 1.00 78.38 479 GLN A N 1
ATOM 3772 C CA . GLN A 1 479 ? -33.025 2.545 23.576 1.00 78.38 479 GLN A CA 1
ATOM 3773 C C . GLN A 1 479 ? -32.437 1.186 23.952 1.00 78.38 479 GLN A C 1
ATOM 3775 O O . GLN A 1 479 ? -32.989 0.162 23.557 1.00 78.38 479 GLN A O 1
ATOM 3780 N N . ILE A 1 480 ? -31.385 1.165 24.775 1.00 75.94 480 ILE A N 1
ATOM 3781 C CA . ILE A 1 480 ? -30.788 -0.079 25.270 1.00 75.94 480 ILE A CA 1
ATOM 3782 C C . ILE A 1 480 ? -31.771 -0.857 26.149 1.00 75.94 480 ILE A C 1
ATOM 3784 O O . ILE A 1 480 ? -31.887 -2.072 26.007 1.00 75.94 480 ILE A O 1
ATOM 3788 N N . MET A 1 481 ? -32.527 -0.184 27.018 1.00 77.19 481 MET A N 1
ATOM 3789 C CA . MET A 1 481 ? -33.526 -0.846 27.862 1.00 77.19 481 MET A CA 1
ATOM 3790 C C . MET A 1 481 ? -34.606 -1.565 27.039 1.00 77.19 481 MET A C 1
ATOM 3792 O O . MET A 1 481 ? -35.023 -2.667 27.395 1.00 77.19 481 MET A O 1
ATOM 3796 N N . LYS A 1 482 ? -35.012 -0.996 25.895 1.00 76.38 482 LYS A N 1
ATOM 3797 C CA . LYS A 1 482 ? -35.963 -1.629 24.962 1.00 76.38 482 LYS A CA 1
ATOM 3798 C C . LYS A 1 482 ? -35.422 -2.921 24.326 1.00 76.38 482 LYS A C 1
ATOM 3800 O O . LYS A 1 482 ? -36.223 -3.715 23.841 1.00 76.38 482 LYS A O 1
ATOM 3805 N N . GLN A 1 483 ? -34.106 -3.158 24.346 1.00 70.94 483 GLN A N 1
ATOM 3806 C CA . GLN A 1 483 ? -33.479 -4.385 23.829 1.00 70.94 483 GLN A CA 1
ATOM 3807 C C . GLN A 1 483 ? -33.548 -5.574 24.814 1.00 70.94 483 GLN A C 1
ATOM 3809 O O . GLN A 1 483 ? -33.333 -6.714 24.404 1.00 70.94 483 GLN A O 1
ATOM 3814 N N . GLY A 1 484 ? -33.889 -5.346 26.092 1.00 65.31 484 GLY A N 1
ATOM 3815 C CA . GLY A 1 484 ? -34.170 -6.394 27.086 1.00 65.31 484 GLY A CA 1
ATOM 3816 C C . GLY A 1 484 ? -33.112 -6.598 28.188 1.00 65.31 484 GLY A C 1
ATOM 3817 O O . GLY A 1 484 ? -32.084 -5.925 28.249 1.00 65.31 484 GLY A O 1
ATOM 3818 N N . LYS A 1 485 ? -33.378 -7.576 29.076 1.00 57.94 485 LYS A N 1
ATOM 3819 C CA . LYS A 1 485 ? -32.680 -7.802 30.366 1.00 57.94 485 LYS A CA 1
ATOM 3820 C C . LYS A 1 485 ? -31.135 -7.919 30.331 1.00 57.94 485 LYS A C 1
ATOM 3822 O O . LYS A 1 485 ? -30.522 -7.449 31.290 1.00 57.94 485 LYS A O 1
ATOM 3827 N N . PRO A 1 486 ? -30.464 -8.488 29.302 1.00 53.78 486 PRO A N 1
ATOM 3828 C CA . PRO A 1 486 ? -28.996 -8.602 29.286 1.00 53.78 486 PRO A CA 1
ATOM 3829 C C . PRO A 1 486 ? -28.271 -7.251 29.389 1.00 53.78 486 PRO A C 1
ATOM 3831 O O . PRO A 1 486 ? -27.156 -7.181 29.907 1.00 53.78 486 PRO A O 1
ATOM 3834 N N . SER A 1 487 ? -28.921 -6.171 28.955 1.00 65.69 487 SER A N 1
ATOM 3835 C CA . SER A 1 487 ? -28.328 -4.837 28.862 1.00 65.69 487 SER A CA 1
ATOM 3836 C C . SER A 1 487 ? -28.673 -3.921 30.047 1.00 65.69 487 SER A C 1
ATOM 3838 O O . SER A 1 487 ? -28.217 -2.779 30.093 1.00 65.69 487 SER A O 1
ATOM 3840 N N . ASN A 1 488 ? -29.412 -4.409 31.053 1.00 71.44 488 ASN A N 1
ATOM 3841 C CA . ASN A 1 488 ? -29.832 -3.606 32.213 1.00 71.44 488 ASN A CA 1
ATOM 3842 C C . ASN A 1 488 ? -28.649 -3.053 33.023 1.00 71.44 488 ASN A C 1
ATOM 3844 O O . ASN A 1 488 ? -28.713 -1.936 33.527 1.00 71.44 488 ASN A O 1
ATOM 3848 N N . HIS A 1 489 ? -27.535 -3.785 33.093 1.00 72.81 489 HIS A N 1
ATOM 3849 C CA . HIS A 1 489 ? -26.326 -3.344 33.795 1.00 72.81 489 HIS A CA 1
ATOM 3850 C C . HIS A 1 489 ? -25.650 -2.125 33.130 1.00 72.81 489 HIS A C 1
ATOM 3852 O O . HIS A 1 489 ? -25.075 -1.281 33.825 1.00 72.81 489 HIS A O 1
ATOM 3858 N N . ILE A 1 490 ? -25.737 -2.012 31.797 1.00 74.94 490 ILE A N 1
ATOM 3859 C CA . ILE A 1 490 ? -25.276 -0.845 31.026 1.00 74.94 490 ILE A CA 1
ATOM 3860 C C . ILE A 1 490 ? -26.148 0.356 31.375 1.00 74.94 490 ILE A C 1
ATOM 3862 O O . ILE A 1 490 ? -25.628 1.406 31.747 1.00 74.94 490 ILE A O 1
ATOM 3866 N N . VAL A 1 491 ? -27.469 0.168 31.334 1.00 79.69 491 VAL A N 1
ATOM 3867 C CA . VAL A 1 491 ? -28.440 1.223 31.636 1.00 79.69 491 VAL A CA 1
ATOM 3868 C C . VAL A 1 491 ? -28.278 1.723 33.069 1.00 79.69 491 VAL A C 1
ATOM 3870 O O . VAL A 1 491 ? -28.130 2.921 33.285 1.00 79.69 491 VAL A O 1
ATOM 3873 N N . LEU A 1 492 ? -28.198 0.815 34.042 1.00 79.06 492 LEU A N 1
ATOM 3874 C CA . LEU A 1 492 ? -27.999 1.148 35.451 1.00 79.06 492 LEU A CA 1
ATOM 3875 C C . LEU A 1 492 ? -26.704 1.943 35.676 1.00 79.06 492 LEU A C 1
ATOM 3877 O O . LEU A 1 492 ? -26.691 2.915 36.425 1.00 79.06 492 LEU A O 1
ATOM 3881 N N . SER A 1 493 ? -25.617 1.567 35.001 1.00 82.69 493 SER A N 1
ATOM 3882 C CA . SER A 1 493 ? -24.333 2.271 35.096 1.00 82.69 493 SER A CA 1
ATOM 3883 C C . SER A 1 493 ? -24.393 3.686 34.513 1.00 82.69 493 SER A C 1
ATOM 3885 O O . SER A 1 493 ? -23.803 4.607 35.077 1.00 82.69 493 SER A O 1
ATOM 3887 N N . ILE A 1 494 ? -25.125 3.868 33.407 1.00 83.88 494 ILE A N 1
ATOM 3888 C CA . ILE A 1 494 ? -25.377 5.187 32.815 1.00 83.88 494 ILE A CA 1
ATOM 3889 C C . ILE A 1 494 ? -26.187 6.044 33.787 1.00 83.88 494 ILE A C 1
ATOM 3891 O O . ILE A 1 494 ? -25.739 7.128 34.158 1.00 83.88 494 ILE A O 1
ATOM 3895 N N . LEU A 1 495 ? -27.325 5.536 34.265 1.00 83.06 495 LEU A N 1
ATOM 3896 C CA . LEU A 1 495 ? -28.210 6.270 35.170 1.00 83.06 495 LEU A CA 1
ATOM 3897 C C . LEU A 1 495 ? -27.507 6.649 36.486 1.00 83.06 495 LEU A C 1
ATOM 3899 O O . LEU A 1 495 ? -27.594 7.802 36.899 1.00 83.06 495 LEU A O 1
ATOM 3903 N N . LYS A 1 496 ? -26.711 5.747 37.083 1.00 83.00 496 LYS A N 1
ATOM 3904 C CA . LYS A 1 496 ? -25.874 6.038 38.269 1.00 83.00 496 LYS A CA 1
ATOM 3905 C C . LYS A 1 496 ? -24.884 7.179 38.049 1.00 83.00 496 LYS A C 1
ATOM 3907 O O . LYS A 1 496 ? -24.547 7.893 38.987 1.00 83.00 496 LYS A O 1
ATOM 3912 N N . GLY A 1 497 ? -24.374 7.337 36.832 1.00 81.19 497 GLY A N 1
ATOM 3913 C CA . GLY A 1 497 ? -23.523 8.474 36.496 1.00 81.19 497 GLY A CA 1
ATOM 3914 C C . GLY A 1 497 ? -24.307 9.779 36.426 1.00 81.19 497 GLY A C 1
ATOM 3915 O O . GLY A 1 497 ? -23.831 10.817 36.884 1.00 81.19 497 GLY A O 1
ATOM 3916 N N . LEU A 1 498 ? -25.518 9.728 35.871 1.00 83.50 498 LEU A N 1
ATOM 3917 C CA . LEU A 1 498 ? -26.379 10.895 35.687 1.00 83.50 498 LEU A CA 1
ATOM 3918 C C . LEU A 1 498 ? -26.905 11.467 37.011 1.00 83.50 498 LEU A C 1
ATOM 3920 O O . LEU A 1 498 ? -27.110 12.682 37.088 1.00 83.50 498 LEU A O 1
ATOM 3924 N N . THR A 1 499 ? -27.063 10.648 38.059 1.00 81.31 499 THR A N 1
ATOM 3925 C CA . THR A 1 499 ? -27.465 11.128 39.397 1.00 81.31 499 THR A CA 1
ATOM 3926 C C . THR A 1 499 ? -26.443 12.096 40.002 1.00 81.31 499 THR A C 1
ATOM 3928 O O . THR A 1 499 ? -26.823 13.024 40.712 1.00 81.31 499 THR A O 1
ATOM 3931 N N . ALA A 1 500 ? -25.154 11.980 39.652 1.00 79.56 500 ALA A N 1
ATOM 3932 C CA . ALA A 1 500 ? -24.103 12.885 40.131 1.00 79.56 500 ALA A CA 1
ATOM 3933 C C . ALA A 1 500 ? -24.286 14.348 39.673 1.00 79.56 500 ALA A C 1
ATOM 3935 O O . ALA A 1 500 ? -23.664 15.256 40.227 1.00 79.56 500 ALA A O 1
ATOM 3936 N N . VAL A 1 501 ? -25.129 14.587 38.663 1.00 79.31 501 VAL A N 1
ATOM 3937 C CA . VAL A 1 501 ? -25.458 15.915 38.123 1.00 79.31 501 VAL A CA 1
ATOM 3938 C C . VAL A 1 501 ? -26.968 16.074 37.910 1.00 79.31 501 VAL A C 1
ATOM 3940 O O . VAL A 1 501 ? -27.403 16.699 36.945 1.00 79.31 501 VAL A O 1
ATOM 3943 N N . SER A 1 502 ? -27.771 15.540 38.833 1.00 73.62 502 SER A N 1
ATOM 3944 C CA . SER A 1 502 ? -29.243 15.530 38.783 1.00 73.62 502 SER A CA 1
ATOM 3945 C C . SER A 1 502 ? -29.892 16.902 38.523 1.00 73.62 502 SER A C 1
ATOM 3947 O O . SER A 1 502 ? -30.966 16.970 37.937 1.00 73.62 502 SER A O 1
ATOM 3949 N N . GLY A 1 503 ? -29.214 18.012 38.839 1.00 72.81 503 GLY A N 1
ATOM 3950 C CA . GLY A 1 503 ? -29.665 19.370 38.502 1.00 72.81 503 GLY A CA 1
ATOM 3951 C C . GLY A 1 503 ? -29.794 19.686 36.999 1.00 72.81 503 GLY A C 1
ATOM 3952 O O . GLY A 1 503 ? -30.330 20.733 36.654 1.00 72.81 503 GLY A O 1
ATOM 3953 N N . GLU A 1 504 ? -29.328 18.810 36.103 1.00 76.00 504 GLU A N 1
ATOM 3954 C CA . GLU A 1 504 ? -29.470 18.948 34.642 1.00 76.00 504 GLU A CA 1
ATOM 3955 C C . GLU A 1 504 ? -30.689 18.195 34.074 1.00 76.00 504 GLU A C 1
ATOM 3957 O O . GLU A 1 504 ? -30.966 18.280 32.878 1.00 76.00 504 GLU A O 1
ATOM 3962 N N . ILE A 1 505 ? -31.464 17.501 34.918 1.00 74.00 505 ILE A N 1
ATOM 3963 C CA . ILE A 1 505 ? -32.635 16.708 34.501 1.00 74.00 505 ILE A CA 1
ATOM 3964 C C . ILE A 1 505 ? -33.702 17.536 33.765 1.00 74.00 505 ILE A C 1
ATOM 3966 O O . ILE A 1 505 ? -34.468 17.002 32.966 1.00 74.00 505 ILE A O 1
ATOM 3970 N N . GLY A 1 506 ? -33.723 18.859 33.966 1.00 70.94 506 GLY A N 1
ATOM 3971 C CA . GLY A 1 506 ? -34.600 19.782 33.241 1.00 70.94 506 GLY A CA 1
ATOM 3972 C C . GLY A 1 506 ? -34.374 19.812 31.722 1.00 70.94 506 GLY A C 1
ATOM 3973 O O . GLY A 1 506 ? -35.249 20.270 30.994 1.00 70.94 506 GLY A O 1
ATOM 3974 N N . ALA A 1 507 ? -33.239 19.299 31.236 1.00 74.50 507 ALA A N 1
ATOM 3975 C CA . ALA A 1 507 ? -32.959 19.124 29.810 1.00 74.50 507 ALA A CA 1
ATOM 3976 C C . ALA A 1 507 ? -33.687 17.917 29.183 1.00 74.50 507 ALA A C 1
ATOM 3978 O O . ALA A 1 507 ? -33.677 17.753 27.964 1.00 74.50 507 ALA A O 1
ATOM 3979 N N . VAL A 1 508 ? -34.302 17.061 30.004 1.00 78.25 508 VAL A N 1
ATOM 3980 C CA . VAL A 1 508 ? -34.936 15.809 29.587 1.00 78.25 508 VAL A CA 1
ATOM 3981 C C . VAL A 1 508 ? -36.450 15.960 29.553 1.00 78.25 508 VAL A C 1
ATOM 3983 O O . VAL A 1 508 ? -37.074 16.435 30.505 1.00 78.25 508 VAL A O 1
ATOM 3986 N N . GLU A 1 509 ? -37.064 15.489 28.467 1.00 80.00 509 GLU A N 1
ATOM 3987 C CA . GLU A 1 509 ? -38.519 15.444 28.361 1.00 80.00 509 GLU A CA 1
ATOM 3988 C C . GLU A 1 509 ? -39.122 14.510 29.424 1.00 80.00 509 GLU A C 1
ATOM 3990 O O . GLU A 1 509 ? -38.751 13.335 29.494 1.00 80.00 509 GLU A O 1
ATOM 3995 N N . PRO A 1 510 ? -40.126 14.960 30.195 1.00 74.75 510 PRO A N 1
ATOM 3996 C CA . PRO A 1 510 ? -40.734 14.152 31.256 1.00 74.75 510 PRO A CA 1
ATOM 3997 C C . PRO A 1 510 ? -41.282 12.799 30.769 1.00 74.75 510 PRO A C 1
ATOM 3999 O O . PRO A 1 510 ? -41.233 11.805 31.489 1.00 74.75 510 PRO A O 1
ATOM 4002 N N . ALA A 1 511 ? -41.753 12.734 29.518 1.00 77.56 511 ALA A N 1
ATOM 4003 C CA . ALA A 1 511 ? -42.233 11.505 28.887 1.00 77.56 511 ALA A CA 1
ATOM 4004 C C . ALA A 1 511 ? -41.155 10.410 28.776 1.00 77.56 511 ALA A C 1
ATOM 4006 O O . ALA A 1 511 ? -41.484 9.227 28.810 1.00 77.56 511 ALA A O 1
ATOM 4007 N N . LYS A 1 512 ? -39.874 10.780 28.667 1.00 78.12 512 LYS A N 1
ATOM 4008 C CA . LYS A 1 512 ? -38.746 9.839 28.584 1.00 78.12 512 LYS A CA 1
ATOM 4009 C C . LYS A 1 512 ? -38.461 9.192 29.938 1.00 78.12 512 LYS A C 1
ATOM 4011 O O . LYS A 1 512 ? -38.254 7.985 30.013 1.00 78.12 512 LYS A O 1
ATOM 4016 N N . ILE A 1 513 ? -38.558 9.967 31.016 1.00 76.44 513 ILE A N 1
ATOM 4017 C CA . ILE A 1 513 ? -38.466 9.447 32.386 1.00 76.44 513 ILE A CA 1
ATOM 4018 C C . ILE A 1 513 ? -39.623 8.483 32.669 1.00 76.44 513 ILE A C 1
ATOM 4020 O O . ILE A 1 513 ? -39.392 7.372 33.135 1.00 76.44 513 ILE A O 1
ATOM 4024 N N . VAL A 1 514 ? -40.849 8.841 32.270 1.00 74.12 514 VAL A N 1
ATOM 4025 C CA . VAL A 1 514 ? -42.006 7.933 32.357 1.00 74.12 514 VAL A CA 1
ATOM 4026 C C . VAL A 1 514 ? -41.756 6.637 31.575 1.00 74.12 514 VAL A C 1
ATOM 4028 O O . VAL A 1 514 ? -42.056 5.558 32.079 1.00 74.12 514 VAL A O 1
ATOM 4031 N N . GLN A 1 515 ? -41.151 6.700 30.383 1.00 77.25 515 GLN A N 1
ATOM 4032 C CA . GLN A 1 515 ? -40.819 5.492 29.618 1.00 77.25 515 GLN A CA 1
ATOM 4033 C C . GLN A 1 515 ? -39.883 4.546 30.383 1.00 77.25 515 GLN A C 1
ATOM 4035 O O . GLN A 1 515 ? -40.169 3.350 30.412 1.00 77.25 515 GLN A O 1
ATOM 4040 N N . PHE A 1 516 ? -38.835 5.047 31.049 1.00 75.38 516 PHE A N 1
ATOM 4041 C CA . PHE A 1 516 ? -37.957 4.214 31.888 1.00 75.38 516 PHE A CA 1
ATOM 4042 C C . PHE A 1 516 ? -38.740 3.473 32.970 1.00 75.38 516 PHE A C 1
ATOM 4044 O O . PHE A 1 516 ? -38.548 2.280 33.177 1.00 75.38 516 PHE A O 1
ATOM 4051 N N . MET A 1 517 ? -39.663 4.181 33.616 1.00 72.69 517 MET A N 1
ATOM 4052 C CA . MET A 1 517 ? -40.482 3.653 34.704 1.00 72.69 517 MET A CA 1
ATOM 4053 C C . MET A 1 517 ? -41.474 2.595 34.216 1.00 72.69 517 MET A C 1
ATOM 4055 O O . MET A 1 517 ? -41.734 1.625 34.919 1.00 72.69 517 MET A O 1
ATOM 4059 N N . THR A 1 518 ? -42.004 2.753 32.999 1.00 72.94 518 THR A N 1
ATOM 4060 C CA . THR A 1 518 ? -42.924 1.773 32.394 1.00 72.94 518 THR A CA 1
ATOM 4061 C C . THR A 1 518 ? -42.231 0.545 31.811 1.00 72.94 518 THR A C 1
ATOM 4063 O O . THR A 1 518 ? -42.823 -0.530 31.792 1.00 72.94 518 THR A O 1
ATOM 4066 N N . LEU A 1 519 ? -41.005 0.702 31.302 1.00 72.69 519 LEU A N 1
ATOM 4067 C CA . LEU A 1 519 ? -40.210 -0.390 30.731 1.00 72.69 519 LEU A CA 1
ATOM 4068 C C . LEU A 1 519 ? -39.514 -1.224 31.812 1.00 72.69 519 LEU A C 1
ATOM 4070 O O . LEU A 1 519 ? -39.022 -2.314 31.524 1.00 72.69 519 LEU A O 1
ATOM 4074 N N . PHE A 1 520 ? -39.486 -0.721 33.045 1.00 67.81 520 PHE A N 1
ATOM 4075 C CA . PHE A 1 520 ? -38.958 -1.428 34.193 1.00 67.81 520 PHE A CA 1
ATOM 4076 C C . PHE A 1 520 ? -39.967 -2.445 34.739 1.00 67.81 520 PHE A C 1
ATOM 4078 O O . PHE A 1 520 ? -41.130 -2.136 35.005 1.00 67.81 520 PHE A O 1
ATOM 4085 N N . ASP A 1 521 ? -39.492 -3.672 34.927 1.00 61.38 521 ASP A N 1
ATOM 4086 C CA . ASP A 1 521 ? -40.241 -4.754 35.553 1.00 61.38 521 ASP A CA 1
ATOM 4087 C C . ASP A 1 521 ? -39.914 -4.750 37.053 1.00 61.38 521 ASP A C 1
ATOM 4089 O O . ASP A 1 521 ? -38.801 -5.102 37.455 1.00 61.38 521 ASP A O 1
ATOM 4093 N N . ALA A 1 522 ? -40.868 -4.285 37.867 1.00 49.66 522 ALA A N 1
ATOM 4094 C CA . ALA A 1 522 ? -40.698 -3.949 39.287 1.00 49.66 522 ALA A CA 1
ATOM 4095 C C . ALA A 1 522 ? -40.210 -5.112 40.177 1.00 49.66 522 ALA A C 1
ATOM 4097 O O . ALA A 1 522 ? -39.799 -4.883 41.309 1.00 49.66 522 ALA A O 1
ATOM 4098 N N . GLU A 1 523 ? -40.223 -6.349 39.679 1.00 48.59 523 GLU A N 1
ATOM 4099 C CA . GLU A 1 523 ? -39.949 -7.551 40.470 1.00 48.59 523 GLU A CA 1
ATOM 4100 C C . GLU A 1 523 ? -38.455 -7.915 40.633 1.00 48.59 523 GLU A C 1
ATOM 4102 O O . GLU A 1 523 ? -38.175 -8.931 41.267 1.00 48.59 523 GLU A O 1
ATOM 4107 N N . THR A 1 524 ? -37.473 -7.179 40.073 1.00 53.22 524 THR A N 1
ATOM 4108 C CA . THR A 1 524 ? -36.098 -7.743 39.954 1.00 53.22 524 THR A CA 1
ATOM 4109 C C . THR A 1 524 ? -34.857 -6.912 40.326 1.00 53.22 524 THR A C 1
ATOM 4111 O O . THR A 1 524 ? -33.793 -7.528 40.368 1.00 53.22 524 THR A O 1
ATOM 4114 N N . ASP A 1 525 ? -34.902 -5.607 40.641 1.00 63.72 525 ASP A N 1
ATOM 4115 C CA . ASP A 1 525 ? -33.651 -4.874 40.972 1.00 63.72 525 ASP A CA 1
ATOM 4116 C C . ASP A 1 525 ? -33.859 -3.605 41.840 1.00 63.72 525 ASP A C 1
ATOM 4118 O O . ASP A 1 525 ? -34.149 -2.527 41.316 1.00 63.72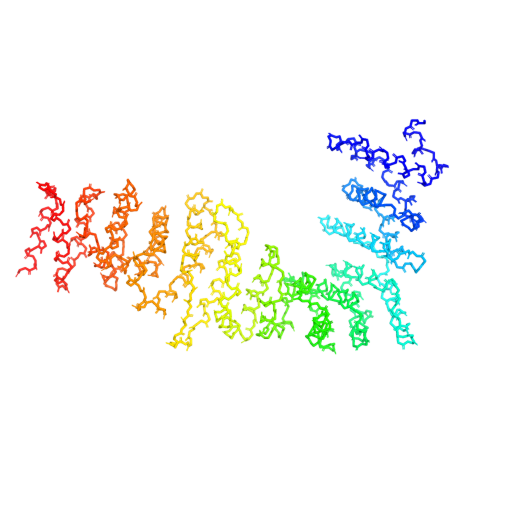 525 ASP A O 1
ATOM 4122 N N . GLU A 1 526 ? -33.717 -3.720 43.171 1.00 65.81 526 GLU A N 1
ATOM 4123 C CA . GLU A 1 526 ? -33.831 -2.596 44.134 1.00 65.81 526 GLU A CA 1
ATOM 4124 C C . GLU A 1 526 ? -32.873 -1.439 43.794 1.00 65.81 526 GLU A C 1
ATOM 4126 O O . GLU A 1 526 ? -33.231 -0.267 43.901 1.00 65.81 526 GLU A O 1
ATOM 4131 N N . GLU A 1 527 ? -31.681 -1.758 43.279 1.00 71.06 527 GLU A N 1
ATOM 4132 C CA . GLU A 1 527 ? -30.642 -0.774 42.971 1.00 71.06 527 GLU A CA 1
ATOM 4133 C C . GLU A 1 527 ? -31.039 0.166 41.817 1.00 71.06 527 GLU A C 1
ATOM 4135 O O . GLU A 1 527 ? -30.558 1.296 41.726 1.00 71.06 527 GLU A O 1
ATOM 4140 N N . PHE A 1 528 ? -31.927 -0.273 40.922 1.00 71.25 528 PHE A N 1
ATOM 4141 C CA . PHE A 1 528 ? -32.416 0.546 39.812 1.00 71.25 528 PHE A CA 1
ATOM 4142 C C . PHE A 1 528 ? -33.442 1.589 40.265 1.00 71.25 528 PHE A C 1
ATOM 4144 O O . PHE A 1 528 ? -33.464 2.709 39.749 1.00 71.25 528 PHE A O 1
ATOM 4151 N N . ALA A 1 529 ? -34.270 1.235 41.247 1.00 68.62 529 ALA A N 1
ATOM 4152 C CA . ALA A 1 529 ? -35.283 2.122 41.793 1.00 68.62 529 ALA A CA 1
ATOM 4153 C C . ALA A 1 529 ? -34.677 3.267 42.607 1.00 68.62 529 ALA A C 1
ATOM 4155 O O . ALA A 1 529 ? -35.089 4.411 42.422 1.00 68.62 529 ALA A O 1
ATOM 4156 N N . ASP A 1 530 ? -33.659 2.976 43.420 1.00 73.62 530 ASP A N 1
ATOM 4157 C CA . ASP A 1 530 ? -32.913 3.994 44.169 1.00 73.62 530 ASP A CA 1
ATOM 4158 C C . ASP A 1 530 ? -32.277 5.018 43.217 1.00 73.62 530 ASP A C 1
ATOM 4160 O O . ASP A 1 530 ? -32.403 6.227 43.391 1.00 73.62 530 ASP A O 1
ATOM 4164 N N . VAL A 1 531 ? -31.669 4.538 42.129 1.00 75.88 531 VAL A N 1
ATOM 4165 C CA . VAL A 1 531 ? -31.031 5.396 41.120 1.00 75.88 531 VAL A CA 1
ATOM 4166 C C . VAL A 1 531 ? -32.051 6.258 40.372 1.00 75.88 531 VAL A C 1
ATOM 4168 O O . VAL A 1 531 ? -31.773 7.419 40.073 1.00 75.88 531 VAL A O 1
ATOM 4171 N N . LEU A 1 532 ? -33.230 5.714 40.061 1.00 72.94 532 LEU A N 1
ATOM 4172 C CA . LEU A 1 532 ? -34.332 6.477 39.469 1.00 72.94 532 LEU A CA 1
ATOM 4173 C C . LEU A 1 532 ? -34.873 7.536 40.432 1.00 72.94 532 LEU A C 1
ATOM 4175 O O . LEU A 1 532 ? -35.138 8.656 39.997 1.00 72.94 532 LEU A O 1
ATOM 4179 N N . ALA A 1 533 ? -35.019 7.203 41.716 1.00 72.56 533 ALA A N 1
ATOM 4180 C CA . ALA A 1 533 ? -35.453 8.144 42.741 1.00 72.56 533 ALA A CA 1
ATOM 4181 C C . ALA A 1 533 ? -34.468 9.319 42.859 1.00 72.56 533 ALA A C 1
ATOM 4183 O O . ALA A 1 533 ? -34.886 10.469 42.728 1.00 72.56 533 ALA A O 1
ATOM 4184 N N . ASP A 1 534 ? -33.166 9.035 42.953 1.00 75.62 534 ASP A N 1
ATOM 4185 C CA . ASP A 1 534 ? -32.093 10.041 42.992 1.00 75.62 534 ASP A CA 1
ATOM 4186 C C . ASP A 1 534 ? -32.084 10.953 41.747 1.00 75.62 534 ASP A C 1
ATOM 4188 O O . ASP A 1 534 ? -31.821 12.158 41.824 1.00 75.62 534 ASP A O 1
ATOM 4192 N N . LEU A 1 535 ? -32.372 10.393 40.567 1.00 71.94 535 LEU A N 1
ATOM 4193 C CA . LEU A 1 535 ? -32.492 11.146 39.313 1.00 71.94 535 LEU A CA 1
ATOM 4194 C C . LEU A 1 535 ? -33.698 12.096 39.330 1.00 71.94 535 LEU A C 1
ATOM 4196 O O . LEU A 1 535 ? -33.614 13.217 38.825 1.00 71.94 535 LEU A O 1
ATOM 4200 N N . ILE A 1 536 ? -34.812 11.656 39.917 1.00 69.19 536 ILE A N 1
ATOM 4201 C CA . ILE A 1 536 ? -36.080 12.392 39.973 1.00 69.19 536 ILE A CA 1
ATOM 4202 C C . ILE A 1 536 ? -36.050 13.484 41.045 1.00 69.19 536 ILE A C 1
ATOM 4204 O O . ILE A 1 536 ? -36.610 14.557 40.815 1.00 69.19 536 ILE A O 1
ATOM 4208 N N . GLU A 1 537 ? -35.327 13.281 42.151 1.00 70.75 537 GLU A N 1
ATOM 4209 C CA . GLU A 1 537 ? -35.042 14.334 43.139 1.00 70.75 537 GLU A CA 1
ATOM 4210 C C . GLU A 1 537 ? -34.342 15.557 42.514 1.00 70.75 537 GLU A C 1
ATOM 4212 O O . GLU A 1 537 ? -34.475 16.678 43.009 1.00 70.75 537 GLU A O 1
ATOM 4217 N N . GLY A 1 538 ? -33.667 15.375 41.372 1.00 66.75 538 GLY A N 1
ATOM 4218 C CA . GLY A 1 538 ? -33.075 16.449 40.570 1.00 66.75 538 GLY A CA 1
ATOM 4219 C C . GLY A 1 538 ? -34.072 17.452 39.976 1.00 66.75 538 GLY A C 1
ATOM 4220 O O . GLY A 1 538 ? -33.683 18.580 39.657 1.00 66.75 538 GLY A O 1
ATOM 4221 N N . TYR A 1 539 ? -35.357 17.095 39.839 1.00 66.62 539 TYR A N 1
ATOM 4222 C CA . TYR A 1 539 ? -36.405 18.031 39.423 1.00 66.62 539 TYR A CA 1
ATOM 4223 C C . TYR A 1 539 ? -36.723 18.955 40.599 1.00 66.62 539 TYR A C 1
ATOM 4225 O O . TYR A 1 539 ? -37.652 18.704 41.362 1.00 66.62 539 TYR A O 1
ATOM 4233 N N . ALA A 1 540 ? -35.940 20.027 40.747 1.00 55.19 540 ALA A N 1
ATOM 4234 C CA . ALA A 1 540 ? -35.997 20.992 41.845 1.00 55.19 540 ALA A CA 1
ATOM 4235 C C . ALA A 1 540 ? -37.396 21.620 42.052 1.00 55.19 540 ALA A C 1
ATOM 4237 O O . ALA A 1 540 ? -37.678 22.738 41.622 1.00 55.19 540 ALA A O 1
ATOM 4238 N N . GLY A 1 541 ? -38.276 20.896 42.746 1.00 58.22 541 GLY A N 1
ATOM 4239 C CA . GLY A 1 541 ? -39.568 21.360 43.249 1.00 58.22 541 GLY A CA 1
ATOM 4240 C C . GLY A 1 541 ? -40.747 21.341 42.269 1.00 58.22 541 GLY A C 1
ATOM 4241 O O . GLY A 1 541 ? -41.833 21.756 42.661 1.00 58.22 541 GLY A O 1
ATOM 4242 N N . CYS A 1 542 ? -40.590 20.874 41.027 1.00 59.09 542 CYS A N 1
ATOM 4243 C CA . CYS A 1 542 ? -41.697 20.734 40.067 1.00 59.09 542 CYS A CA 1
ATOM 4244 C C . CYS A 1 542 ? -41.546 19.440 39.265 1.00 59.09 542 CYS A C 1
ATOM 4246 O O . CYS A 1 542 ? -41.185 19.468 38.089 1.00 59.09 542 CYS A O 1
ATOM 4248 N N . VAL A 1 543 ? -41.828 18.301 39.901 1.00 64.25 543 VAL A N 1
ATOM 4249 C CA . VAL A 1 543 ? -42.015 17.039 39.179 1.00 64.25 543 VAL A CA 1
ATOM 4250 C C . VAL A 1 543 ? -43.286 17.189 38.333 1.00 64.25 543 VAL A C 1
ATOM 4252 O O . VAL A 1 543 ? -44.357 17.443 38.889 1.00 64.25 543 VAL A O 1
ATOM 4255 N N . PRO A 1 544 ? -43.218 17.084 36.996 1.00 69.12 544 PRO A N 1
ATOM 4256 C CA . PRO A 1 544 ? -44.409 17.155 36.157 1.00 69.12 544 PRO A CA 1
ATOM 4257 C C . PRO A 1 544 ? -45.410 16.079 36.587 1.00 69.12 544 PRO A C 1
ATOM 4259 O O . PRO A 1 544 ? -45.019 14.935 36.805 1.00 69.12 544 PRO A O 1
ATOM 4262 N N . GLY A 1 545 ? -46.702 16.413 36.681 1.00 67.75 545 GLY A N 1
ATOM 4263 C CA . GLY A 1 545 ? -47.710 15.515 37.272 1.00 67.75 545 GLY A CA 1
ATOM 4264 C C . GLY A 1 545 ? -47.786 14.116 36.638 1.00 67.75 545 GLY A C 1
ATOM 4265 O O . GLY A 1 545 ? -48.132 13.154 37.315 1.00 67.75 545 GLY A O 1
ATOM 4266 N N . ALA A 1 546 ? -47.393 13.979 35.367 1.00 66.00 546 ALA A N 1
ATOM 4267 C CA . ALA A 1 546 ? -47.283 12.687 34.686 1.00 66.00 546 ALA A CA 1
ATOM 4268 C C . ALA A 1 546 ? -46.151 11.793 35.236 1.00 66.00 546 ALA A C 1
ATOM 4270 O O . ALA A 1 546 ? -46.324 10.583 35.315 1.00 66.00 546 ALA A O 1
ATOM 4271 N N . VAL A 1 547 ? -45.016 12.376 35.640 1.00 67.56 547 VAL A N 1
ATOM 4272 C CA . VAL A 1 547 ? -43.889 11.651 36.258 1.00 67.56 547 VAL A CA 1
ATOM 4273 C C . VAL A 1 547 ? -44.258 11.236 37.679 1.00 67.56 547 VAL A C 1
ATOM 4275 O O . VAL A 1 547 ? -44.026 10.098 38.066 1.00 67.56 547 VAL A O 1
ATOM 4278 N N . GLN A 1 548 ? -44.902 12.132 38.432 1.00 67.94 548 GLN A N 1
ATOM 4279 C CA . GLN A 1 548 ? -45.329 11.865 39.806 1.00 67.94 548 GLN A CA 1
ATOM 4280 C C . GLN A 1 548 ? -46.356 10.723 39.881 1.00 67.94 548 GLN A C 1
ATOM 4282 O O . GLN A 1 548 ? -46.200 9.810 40.687 1.00 67.94 548 GLN A O 1
ATOM 4287 N N . ALA A 1 549 ? -47.359 10.728 38.996 1.00 69.19 549 ALA A N 1
ATOM 4288 C CA . ALA A 1 549 ? -48.372 9.676 38.937 1.00 69.19 549 ALA A CA 1
ATOM 4289 C C . ALA A 1 549 ? -47.788 8.292 38.604 1.00 69.19 549 ALA A C 1
ATOM 4291 O O . ALA A 1 549 ? -48.273 7.282 39.115 1.00 69.19 549 ALA A O 1
ATOM 4292 N N . GLU A 1 550 ? -46.752 8.221 37.762 1.00 69.94 550 GLU A N 1
ATOM 4293 C CA . GLU A 1 550 ? -46.107 6.945 37.444 1.00 69.94 550 GLU A CA 1
ATOM 4294 C C . GLU A 1 550 ? -45.108 6.513 38.525 1.00 69.94 550 GLU A C 1
ATOM 4296 O O . GLU A 1 550 ? -44.997 5.320 38.802 1.00 69.94 550 GLU A O 1
ATOM 4301 N N . LEU A 1 551 ? -44.461 7.464 39.210 1.00 66.00 551 LEU A N 1
ATOM 4302 C CA . LEU A 1 551 ? -43.629 7.206 40.392 1.00 66.00 551 LEU A CA 1
ATOM 4303 C C . LEU A 1 551 ? -44.434 6.555 41.505 1.00 66.00 551 LEU A C 1
ATOM 4305 O O . LEU A 1 551 ? -44.019 5.531 42.038 1.00 66.00 551 LEU A O 1
ATOM 4309 N N . GLU A 1 552 ? -45.611 7.099 41.806 1.00 66.94 552 GLU A N 1
ATOM 4310 C CA . GLU A 1 552 ? -46.517 6.523 42.795 1.00 66.94 552 GLU A CA 1
ATOM 4311 C C . GLU A 1 552 ? -46.906 5.087 42.420 1.00 66.94 552 GLU A C 1
ATOM 4313 O O . GLU A 1 552 ? -46.884 4.207 43.279 1.00 66.94 552 GLU A O 1
ATOM 4318 N N . LYS A 1 553 ? -47.178 4.797 41.140 1.00 68.25 553 LYS A N 1
ATOM 4319 C CA . LYS A 1 553 ? -47.482 3.428 40.689 1.00 68.25 553 LYS A CA 1
ATOM 4320 C C . LYS A 1 553 ? -46.301 2.472 40.820 1.00 68.25 553 LYS A C 1
ATOM 4322 O O . LYS A 1 553 ? -46.520 1.323 41.193 1.00 68.25 553 LYS A O 1
ATOM 4327 N N . VAL A 1 554 ? -45.084 2.908 40.495 1.00 62.06 554 VAL A N 1
ATOM 4328 C CA . VAL A 1 554 ? -43.878 2.073 40.614 1.00 62.06 554 VAL A CA 1
ATOM 4329 C C . VAL A 1 554 ? -43.541 1.824 42.082 1.00 62.06 554 VAL A C 1
ATOM 4331 O O . VAL A 1 554 ? -43.389 0.670 42.465 1.00 62.06 554 VAL A O 1
ATOM 4334 N N . LEU A 1 555 ? -43.535 2.861 42.925 1.00 59.81 555 LEU A N 1
ATOM 4335 C CA . LEU A 1 555 ? -43.297 2.732 44.368 1.00 59.81 555 LEU A CA 1
ATOM 4336 C C . LEU A 1 555 ? -44.333 1.820 45.042 1.00 59.81 555 LEU A C 1
ATOM 4338 O O . LEU A 1 555 ? -43.974 1.006 45.884 1.00 59.81 555 LEU A O 1
ATOM 4342 N N . THR A 1 556 ? -45.604 1.884 44.627 1.00 63.47 556 THR A N 1
ATOM 4343 C CA . THR A 1 556 ? -46.662 0.990 45.143 1.00 63.47 556 THR A CA 1
ATOM 4344 C C . THR A 1 556 ? -46.474 -0.472 44.713 1.00 63.47 556 THR A C 1
ATOM 4346 O O . THR A 1 556 ? -47.028 -1.360 45.346 1.00 63.47 556 THR A O 1
ATOM 4349 N N . ARG A 1 557 ? -45.721 -0.748 43.638 1.00 60.19 557 ARG A N 1
ATOM 4350 C CA . ARG A 1 557 ? -45.373 -2.118 43.210 1.00 60.19 557 ARG A CA 1
ATOM 4351 C C . ARG A 1 557 ? -44.139 -2.678 43.924 1.00 60.19 557 ARG A C 1
ATOM 4353 O O . ARG A 1 557 ? -43.899 -3.874 43.818 1.00 60.19 557 ARG A O 1
ATOM 4360 N N . MET A 1 558 ? -43.353 -1.826 44.583 1.00 50.59 558 MET A N 1
ATOM 4361 C CA . MET A 1 558 ? -42.106 -2.195 45.263 1.00 50.59 558 MET A CA 1
ATOM 4362 C C . MET A 1 558 ? -42.271 -2.465 46.767 1.00 50.59 558 MET A C 1
ATOM 4364 O O . MET A 1 558 ? -41.369 -3.036 47.377 1.00 50.59 558 MET A O 1
ATOM 4368 N N . VAL A 1 559 ? -43.399 -2.052 47.354 1.00 45.22 559 VAL A N 1
ATOM 4369 C CA . VAL A 1 559 ? -43.833 -2.361 48.732 1.00 45.22 559 VAL A CA 1
ATOM 4370 C C . VAL A 1 559 ? -44.801 -3.533 48.697 1.00 45.22 559 VAL A C 1
ATOM 4372 O O . VAL A 1 559 ? -44.704 -4.401 49.595 1.00 45.22 559 VAL A O 1
#

Sequence (559 aa):
MDLTDAFLSDAASYETLFSAYRDLLVSAAPEDKALFDEIVRSRGAKLAKKLFEFPLLSQFPERELQTTFCIFVSQACKALEFEFLEPIFAGSIAFACCETVAPQAQRLYASTFQSVARVCSLKSLSLPDFGIEKLVNLLLESFEHFQNSNQIRFSTPSILEILATFLVFDEYKIKFVNLNGLLIFSQFLAQTENSEVCSGILGLIHSLIFNLNDVGKQSIYDIISPFFAPIQLKNLIFAVLEKQFSDQKNVNFNVLMVLHGCLIPQTKDIACLEFVKFAAENFEETEIQIQIVSEIIIKFVAISPESVQISSFLAENGAFMQKIFRFLDLNQANPINSTIAQMLQVVAVSSPVNKSYIQFDFPLLPLLKVAHFFASQLINQSMSSAVQNLENCYVALTYFTETRAFAQWPNLAIQPEALAVLQLAESLSGVEGLLGELPGMSALLARLCATKTYISQAKIALKERFPVFYAFLVDFALQIMKQGKPSNHIVLSILKGLTAVSGEIGAVEPAKIVQFMTLFDAETDEEFADVLADLIEGYAGCVPGAVQAELEKVLTRMV

Foldseek 3Di:
DPLVVLLVDPPRQLCSVLVSLLVVVVPPDPPPVVVVLVCCQVRVLVNLLRPLVDLVCQVDVDPSSLVSVLVSLLSNLVRPDPVSCVSLQLSLVVQLQDLVGDLVSSVSSLVSNLSNLVSCVVVVHDDPCNPPVVLLVSLLVQQVCCVVPVDGRSSLLSSLSNLLSQLLDLVSLLVCVVSVVLVSLLSSLVSDLDLSNLLSSLSNLLSNLAPQPDPDPCTSCVRNVVSCVVSVVLVSLVSSVVSNVVVDQADDPSNLSSLLSLLDLSSLAVLAQVNLVVLLRHHDLDPVSLLSNLSSLLSSLVRHPCVLVNLVVVLLCLVSLVSLLVPDDLVDPDPSLLSNLSNLLSNLVNPPPDLPDPPDPPPLQSLLSSLLSLLLCCLPPVDPSSVVSNVSSLSSLLSCQVRPPPPCVLVCLVDVSLVSLLSNLLSNLSPPPPCLVRVSSLQSLLSQLLRQCNLVVNCVVCPVCSLVSLQSLLVSLLVNLVVDDVCVSSSLSSLSSSLSVLLSCVSYDLVSLLSVLVSDDLPDDPSSLVSSVSSQPSPPPCNDVSNVVSNVVSVVSND

Secondary structure (DSSP, 8-state):
--HHHHTT-TT--HHHHHHHHHHHHHHS-GGGHHHHHHHHHHHHHHHHHHHTTTTGGGT---HHHHHHHHHHHHHHHHHS-GGGTHHHHHHHHHHHT-TTS-HHHHHHHHHHHHHHHHHHHHTTPPPP---HHHHHHHHHHHHHHHHHHS---TTHHHHHHHHHHHTTSHHHHHHHHHTTHHHHHHHHHHH---HHHHHHHHHHHHHHHTT----SSS-HHHHHGGGTTTTTHHHHHHHHHHHHHTT-SS--HHHHHHHHH--SGGGGGGS-HHHHHHHHHSS---HHHHHHHHHHHHHHHHH-TTHHHHHHHHHH-HHHHHHHHTT--TTTT-HHHHHHHHHHHHHHHT-TT--S-------HHHHHHHHHHHHHHHHHH--HHHHHHHHHHHHHHHHHHHHTTTSSHHHHTTSHHHHHHHHHHHHHHTSTTGGGG-HHHHHHHHHHHHSTTHHHHHHHHHGGGHHHHHHHHHHHHHHHHHT-GGGHHHHHHHHHHHGGGGGGGGGS-HHHHHHHHHHS-TTS-HHHHHHHHHHHHTS-S---HHHHHHHHHHHHHH-

pLDDT: mean 70.85, std 10.51, range [33.62, 88.06]